Protein 8U0R (pdb70)

InterPro domains:
  IPR007987 Poxvirus A21 [PF05323] (1-115)

B-factor: mean 51.0, std 11.08, range [24.74, 87.25]

Organism: Vaccinia virus (strain Ankara) (NCBI:txid126794)

Secondary structure (DSSP, 8-state):
--EEETTEEEEEE-SSS-BEEEEEE-TTSPBPPGGGHHHHHHS---EEEE--TT--SSTTHHHHHHHHHHTTT--/---EEETTEEEEEEEETTEEEEEEEE-TTSPBPPGGGHHHHHTS---EEEE--TT--SSTTHHHHHHHHHHHHTT-/--EEETTEEEEEEE-SS-EEEEEEE-TTSPBPBGGGHHHHHHS---EEEE--TT--SSTTHHHHHHHHHHHH--/---EEETTEEEEEE-SSSSBEEEEEE-TTSPBPBGGGHHHHHHS---EEEE--TT--SSTTHHHHHHHHHHTT-/--EEETTEEEEEEEETTEEEEEEEE-TTSPBPBGGGHHHHHTT---EEEE--TT--SSTTHHHHHHHHHHHH--/---EEETTEEEEEEE-SS-EEEEEEE-TTS-B-BGGGHHHHHHS---EEEE--TT--SSTTHHHHHHHHHHTT--

Sequence (448 aa):
NFICVDDRLFSYNFTTSGIKAKVAVDNKNVPIPCSKINEVNNNKDVDTLYCDKDRDDIPGFARSCYRAYSDLFFTKNFICVDDRLFSYNFTTSGIKAKVAVDNKNVPIPCSKINEVNNNKDVDTLYCDKDRDDIPGFARSCYRAYSDLFFTNFICVDDRLFSYNFTTSGIKAKVAVDNKNVPIPCSKINEVNNNKDVDTLYCDKDRDDIPGFARSCYRAYSDLFFKNFICVDDRLFSYNFTTSGIKAKVAVDNKNVPIPCSKINEVNNNKDVDTLYCDKDRDDIPGFARSCYRAYSDLFNFICVDDRLFSYNFTTSGIKAKVAVDNKNVPIPCSKINEVNNNKDVDTLYCDKDRDDIPGFARSCYRAYSDLFFKNFICVDDRLFSYNFTTSGIKAKVAVDNKNVPIPCSKINEVNNNKDVDTLYCDKDRDDIPGFARSCYRAYSDLFF

Radius of gyration: 30.39 Å; Cα contacts (8 Å, |Δi|>4): 835; chains: 6; bounding box: 78×38×84 Å

Solvent-accessible surface area: 22536 Å² total

Foldseek 3Di:
DWDAFPQWTKDWDDDVPGIWIKTFAAPVRHGDGCVCVVCCVVVVPTDIGIDDPPDDPYPCSVVRRVVVVVVVPVD/DAWDDFPQFTWDWDQDPVGIWIKTFAAPVRHGDGCVCSVVCRVVPPTDIGIQDPPDDPYPCSVVRRVRVVVVVVPD/DWDQFPQFTWDWDADPVGIWIKTFAAPVRAGDGCVCVVVCVVPVPTDIGIQDPPPDPYPCSVVRRVRVCVVVVD/DAWDDFPQWTWDWDADDVGIWIKTFAAPVRETDGVVCRVVCRVPVPTDIGIQDPPDDPYPCSNVRRVRVVVVVD/DWDAQ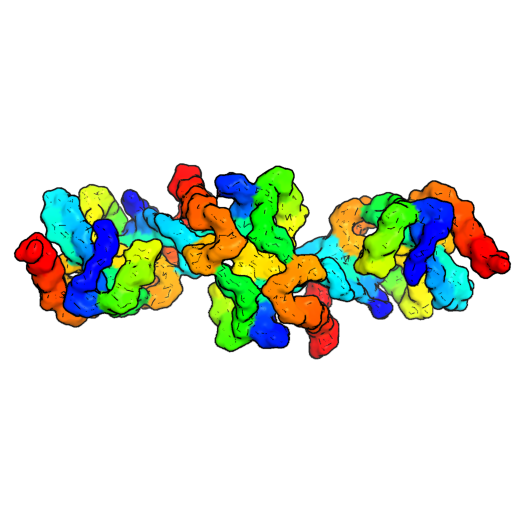PQATWDWDQDPVGIWIKTFAAPVRHGDGCVCVVVCVVVVPTDIGIQDPPDDPYPCSVVSRCSVVVVVVD/DAWDDFPQATKDWDQDPVGIWIKTFAAPVRAGDGRVCSVVCRVPVPTDIDIQDPPDDPYPCSVVRRVRVVVVVVD

Nearest PDB structures (foldseek):
  8u0r-assembly2_B  TM=9.907E-01  e=5.232E-14  Vaccinia virus Western Reserve
  9cx8-assembly1_B  TM=5.620E-01  e=6.552E+00  Homo sapiens
  8u0r-assembly2_B  TM=1.013E+00  e=9.205E-15  Vaccinia virus Western Reserve
  6hzn-assembly1_A  TM=4.968E-01  e=4.320E+00  Homo sapiens
  1bve-assembly1_A  TM=4.671E-01  e=8.956E+00  Human immunodeficiency virus 1

Structure (mmCIF, N/CA/C/O backbone):
data_8U0R
#
_entry.id   8U0R
#
_cell.length_a   46.860
_cell.length_b   70.060
_cell.length_c   78.950
_cell.angle_alpha   90.000
_cell.angle_beta   95.290
_cell.angle_gamma   90.000
#
_symmetry.space_group_name_H-M   'P 1 21 1'
#
loop_
_entity.id
_entity.type
_entity.pdbx_description
1 polymer 'Virion membrane protein A21'
2 non-polymer ETHANOL
3 non-polymer 1,2-ETHANEDIOL
4 non-polymer METHANOL
5 non-polymer 'IODIDE ION'
6 non-polymer 'CHLORIDE ION'
7 non-polymer 1,3-PROPANDIOL
8 non-polymer R-1,2-PROPANEDIOL
9 non-polymer 'SODIUM ION'
10 non-polymer 2-(2-METHOXYETHOXY)ETHANOL
11 non-polymer 2-AMINO-ETHANETHIOL
12 non-polymer 'TRIETHYLENE GLYCOL'
13 non-polymer DI(HYDROXYETHYL)ETHER
14 non-polymer N-PROPANOL
15 non-polymer GLYCEROL
16 non-polymer 'ISOPROPYL ALCOHOL'
17 water water
#
loop_
_atom_site.group_PDB
_atom_site.id
_atom_site.type_symbol
_atom_site.label_atom_id
_atom_site.label_alt_id
_atom_site.label_comp_id
_atom_site.label_asym_id
_atom_site.label_entity_id
_atom_site.label_seq_id
_atom_site.pdbx_PDB_ins_code
_atom_site.Cartn_x
_atom_site.Cartn_y
_atom_site.Cartn_z
_atom_site.occupancy
_atom_site.B_iso_or_equiv
_atom_site.auth_seq_id
_atom_site.auth_comp_id
_atom_site.auth_asym_id
_atom_site.auth_atom_id
_atom_site.pdbx_PDB_model_num
ATOM 1 N N . ASN A 1 19 ? 13.14700 10.17900 15.94700 1.000 69.78364 42 ASN A N 1
ATOM 2 C CA . ASN A 1 19 ? 13.61600 10.15900 14.57000 1.000 65.84088 42 ASN A CA 1
ATOM 3 C C . ASN A 1 19 ? 13.92900 8.72900 14.12400 1.000 65.72898 42 ASN A C 1
ATOM 4 O O . ASN A 1 19 ? 15.05300 8.40400 13.75500 1.000 67.52085 42 ASN A O 1
ATOM 9 N N . PHE A 1 20 ? 12.89800 7.88700 14.15000 1.000 58.78001 43 PHE A N 1
ATOM 10 C CA . PHE A 1 20 ? 12.97300 6.50600 13.69700 1.000 58.76900 43 PHE A CA 1
ATOM 11 C C . PHE A 1 20 ? 12.09400 6.32500 12.45900 1.000 56.27658 43 PHE A C 1
ATOM 12 O O . PHE A 1 20 ? 10.96900 6.83500 12.41900 1.000 54.86339 43 PHE A O 1
ATOM 20 N N . ILE A 1 21 ? 12.58100 5.55500 11.47400 1.000 54.41571 44 ILE A N 1
ATOM 21 C CA . ILE A 1 21 ? 11.82200 5.19100 10.27400 1.000 52.40122 44 ILE A CA 1
ATOM 22 C C . ILE A 1 21 ? 11.60300 3.68300 10.25000 1.000 55.20986 44 ILE A C 1
ATOM 23 O O . ILE A 1 21 ? 12.21600 2.92100 11.00400 1.000 58.26525 44 ILE A O 1
ATOM 28 N N . CYS A 1 22 ? 10.77500 3.24800 9.30500 1.000 53.89457 45 CYS A N 1
ATOM 29 C CA . CYS A 1 22 ? 10.46400 1.83300 9.15900 1.000 57.92167 45 CYS A CA 1
ATOM 30 C C . CYS A 1 22 ? 11.24400 1.21500 7.99800 1.000 57.02810 45 CYS A C 1
ATOM 31 O O . CYS A 1 22 ? 11.35700 1.81900 6.92300 1.000 59.56687 45 CYS A O 1
ATOM 34 N N . VAL A 1 23 ? 11.77400 0.00800 8.23300 1.000 53.86458 46 VAL A N 1
ATOM 35 C CA . VAL A 1 23 ? 12.58700 -0.77900 7.30700 1.000 52.81950 46 VAL A CA 1
ATOM 36 C C . VAL A 1 23 ? 12.42500 -2.25800 7.62600 1.000 60.06477 46 VAL A C 1
ATOM 37 O O . VAL A 1 23 ? 12.80300 -2.71400 8.71600 1.000 57.96040 46 VAL A O 1
ATOM 41 N N . ASP A 1 24 ? 11.89800 -3.02200 6.66400 1.000 54.22680 47 ASP A N 1
ATOM 42 C CA . ASP A 1 24 ? 11.70200 -4.45600 6.82000 1.000 54.11485 47 ASP A CA 1
ATOM 43 C C . ASP A 1 24 ? 10.86400 -4.76200 8.05400 1.000 57.31324 47 ASP A C 1
ATOM 44 O O . ASP A 1 24 ? 11.04900 -5.78400 8.72400 1.000 59.36190 47 ASP A O 1
ATOM 49 N N . ASP A 1 25 ? 9.92900 -3.86100 8.35600 1.000 55.09720 48 ASP A N 1
ATOM 50 C CA . ASP A 1 25 ? 9.09200 -3.97000 9.54800 1.000 55.53453 48 ASP A CA 1
ATOM 51 C C . ASP A 1 25 ? 9.91300 -3.80300 10.83200 1.000 56.19637 48 ASP A C 1
ATOM 52 O O . ASP A 1 25 ? 9.62100 -4.42900 11.86100 1.000 50.71566 48 ASP A O 1
ATOM 57 N N . ARG A 1 26 ? 10.94100 -2.95100 10.77100 1.000 51.57229 49 ARG A N 1
ATOM 58 C CA . ARG A 1 26 ? 11.79600 -2.65000 11.91200 1.000 51.49770 49 ARG A CA 1
ATOM 59 C C . ARG A 1 26 ? 12.03900 -1.14700 11.97300 1.000 52.73744 49 ARG A C 1
ATOM 60 O O . ARG A 1 26 ? 11.90500 -0.43600 10.97400 1.000 51.56266 49 ARG A O 1
ATOM 68 N N . LEU A 1 27 ? 12.41000 -0.67000 13.16100 1.000 48.04471 50 LEU A N 1
ATOM 69 C CA . LEU A 1 27 ? 12.63800 0.74800 13.40100 1.000 46.61982 50 LEU A CA 1
ATOM 70 C C . LEU A 1 27 ? 14.13300 1.01400 13.47400 1.000 49.38635 50 LEU A C 1
ATOM 71 O O . LEU A 1 27 ? 14.84400 0.36100 14.24800 1.000 44.98186 50 LEU A O 1
ATOM 76 N N . PHE A 1 28 ? 14.59400 1.98600 12.68000 1.000 47.40777 51 PHE A N 1
ATOM 77 C CA . PHE A 1 28 ? 15.99700 2.33100 12.53700 1.000 44.44740 51 PHE A CA 1
ATOM 78 C C . PHE A 1 28 ? 16.19100 3.82300 12.75000 1.000 44.08640 51 PHE A C 1
ATOM 79 O O . PHE A 1 28 ? 15.37500 4.63600 12.32200 1.000 49.43060 51 PHE A O 1
ATOM 87 N N . SER A 1 29 ? 17.30000 4.18100 13.38500 1.000 44.85692 52 SER A N 1
ATOM 88 C CA . SER A 1 29 ? 17.68400 5.56800 13.56600 1.000 47.18520 52 SER A CA 1
ATOM 89 C C . SER A 1 29 ? 19.10100 5.75100 13.04200 1.000 49.78503 52 SER A C 1
ATOM 90 O O . SER A 1 29 ? 19.79500 4.78100 12.71800 1.000 50.91404 52 SER A O 1
ATOM 93 N N . TYR A 1 30 ? 19.54100 7.00800 12.95300 1.000 47.48466 53 TYR A N 1
ATOM 94 C CA . TYR A 1 30 ? 20.85600 7.31000 12.40100 1.000 47.55343 53 TYR A CA 1
ATOM 95 C C . TYR A 1 30 ? 21.59200 8.27100 13.32400 1.000 53.43339 53 TYR A C 1
ATOM 96 O O . TYR A 1 30 ? 21.00800 9.24100 13.81700 1.000 56.36272 53 TYR A O 1
ATOM 105 N N . ASN A 1 31 ? 22.89000 8.03800 13.47000 1.000 53.55034 54 ASN A N 1
ATOM 106 C CA . ASN A 1 31 ? 23.77800 8.89600 14.28300 1.000 53.15689 54 ASN A CA 1
ATOM 107 C C . ASN A 1 31 ? 25.00000 9.22200 13.43200 1.000 52.85556 54 ASN A C 1
ATOM 108 O O . ASN A 1 31 ? 25.33900 8.41700 12.58900 1.000 50.14603 54 ASN A O 1
ATOM 113 N N . PHE A 1 32 ? 25.61700 10.37800 13.63700 1.000 56.98726 55 PHE A N 1
ATOM 114 C CA . PHE A 1 32 ? 26.82600 10.67600 12.83800 1.000 63.87253 55 PHE A CA 1
ATOM 115 C C . PHE A 1 32 ? 27.78800 11.55600 13.62600 1.000 67.72463 55 PHE A C 1
ATOM 116 O O . PHE A 1 32 ? 27.46800 11.92000 14.75500 1.000 72.06244 55 PHE A O 1
ATOM 124 N N . THR A 1 33 ? 28.94400 11.83700 13.02500 1.000 72.88680 56 THR A N 1
ATOM 125 C CA . THR A 1 33 ? 30.00200 12.70100 13.60900 1.000 71.22238 56 THR A CA 1
ATOM 126 C C . THR A 1 33 ? 30.93800 13.11500 12.47300 1.000 70.42369 56 THR A C 1
ATOM 127 O O . THR A 1 33 ? 30.43500 13.54600 11.45000 1.000 67.05275 56 THR A O 1
ATOM 128 N N . THR A 1 34 ? 32.24900 12.99100 12.67700 1.000 75.22579 57 THR A N 1
ATOM 129 C CA . THR A 1 34 ? 33.25100 13.29900 11.62400 1.000 68.26744 57 THR A CA 1
ATOM 130 C C . THR A 1 34 ? 33.88600 11.98600 11.15400 1.000 66.72952 57 THR A C 1
ATOM 131 O O . THR A 1 34 ? 34.89100 12.04600 10.44100 1.000 63.71197 57 THR A O 1
ATOM 132 N N . SER A 1 35 ? 33.30800 10.85300 11.56700 1.000 65.99958 58 SER A N 1
ATOM 133 C CA . SER A 1 35 ? 33.80400 9.50300 11.20500 1.000 64.88755 58 SER A CA 1
ATOM 134 C C . SER A 1 35 ? 32.86600 8.88600 10.16900 1.000 65.59493 58 SER A C 1
ATOM 135 O O . SER A 1 35 ? 33.34200 8.58400 9.06700 1.000 60.41996 58 SER A O 1
ATOM 137 N N . GLY A 1 36 ? 31.58600 8.72500 10.51300 1.000 61.20921 59 GLY A N 1
ATOM 138 C CA . GLY A 1 36 ? 30.62800 8.16400 9.54600 1.000 56.61762 59 GLY A CA 1
ATOM 139 C C . GLY A 1 36 ? 29.19500 8.16100 10.04400 1.000 57.32552 59 GLY A C 1
ATOM 140 O O . GLY A 1 36 ? 28.95500 8.57100 11.16800 1.000 59.08339 59 GLY A O 1
ATOM 141 N N . ILE A 1 37 ? 28.26900 7.73200 9.19400 1.000 53.39741 60 ILE A N 1
ATOM 142 C CA . ILE A 1 37 ? 26.84700 7.62400 9.60400 1.000 45.36823 60 ILE A CA 1
ATOM 143 C C . ILE A 1 37 ? 26.58700 6.15300 9.89600 1.000 45.00022 60 ILE A C 1
ATOM 144 O O . ILE A 1 37 ? 26.87700 5.32700 9.04800 1.000 45.03490 60 ILE A O 1
ATOM 149 N N . LYS A 1 38 ? 26.10900 5.86900 11.09300 1.000 42.37331 61 LYS A N 1
ATOM 150 C CA . LYS A 1 38 ? 25.77800 4.51900 11.50100 1.000 44.35831 61 LYS A CA 1
ATOM 151 C C . LYS A 1 38 ? 24.28500 4.46300 11.74700 1.000 41.03956 61 LYS A C 1
ATOM 152 O O . LYS A 1 38 ? 23.69000 5.46000 12.15400 1.000 43.89077 61 LYS A O 1
ATOM 155 N N . ALA A 1 39 ? 23.68100 3.31200 11.44600 1.000 41.26917 62 ALA A N 1
ATOM 156 C CA . ALA A 1 39 ? 22.27900 3.05600 11.73200 1.000 40.02007 62 ALA A CA 1
ATOM 157 C C . ALA A 1 39 ? 22.15500 2.15700 12.95100 1.000 37.64212 62 ALA A C 1
ATOM 158 O O . ALA A 1 39 ? 22.96500 1.25000 13.16300 1.000 38.93718 62 ALA A O 1
ATOM 160 N N . LYS A 1 40 ? 21.10600 2.38200 13.72900 1.000 38.69682 63 LYS A N 1
ATOM 161 C CA . LYS A 1 40 ? 20.83100 1.55100 14.88800 1.000 40.31941 63 LYS A CA 1
ATOM 162 C C . LYS A 1 40 ? 19.36000 1.16300 14.92200 1.000 41.37388 63 LYS A C 1
ATOM 163 O O . LYS A 1 40 ? 18.49900 1.94100 14.50900 1.000 39.73606 63 LYS A O 1
ATOM 169 N N . VAL A 1 41 ? 19.07800 -0.05400 15.40800 1.000 39.46041 64 VAL A N 1
ATOM 170 C CA . VAL A 1 41 ? 17.73100 -0.60800 15.38100 1.000 35.44438 64 VAL A CA 1
ATOM 171 C C . VAL A 1 41 ? 17.19500 -0.69100 16.80200 1.000 36.31180 64 VAL A C 1
ATOM 172 O O . VAL A 1 41 ? 17.94100 -0.92900 17.75400 1.000 36.71181 64 VAL A O 1
ATOM 176 N N . ALA A 1 42 ? 15.88500 -0.47900 16.94500 1.000 39.35908 65 ALA A N 1
ATOM 177 C CA . ALA A 1 42 ? 15.23200 -0.49800 18.24800 1.000 40.20276 65 ALA A CA 1
ATOM 178 C C . ALA A 1 42 ? 14.77800 -1.92200 18.55700 1.000 41.15380 65 ALA A C 1
ATOM 179 O O . ALA A 1 42 ? 14.16100 -2.58500 17.72000 1.000 42.47025 65 ALA A O 1
ATOM 181 N N . VAL A 1 43 ? 15.14200 -2.42000 19.73200 1.000 43.69606 66 VAL A N 1
ATOM 182 C CA . VAL A 1 43 ? 14.81200 -3.78900 20.10000 1.000 38.83857 66 VAL A CA 1
ATOM 183 C C . VAL A 1 43 ? 14.10600 -3.76600 21.44500 1.000 39.67926 66 VAL A C 1
ATOM 184 O O . VAL A 1 43 ? 14.22600 -2.81500 22.22200 1.000 37.82585 66 VAL A O 1
ATOM 188 N N . ASP A 1 44 ? 13.36100 -4.83800 21.71500 1.000 41.43815 67 ASP A N 1
ATOM 189 C CA . ASP A 1 44 ? 12.73500 -4.98500 23.01300 1.000 40.47581 67 ASP A CA 1
ATOM 190 C C . ASP A 1 44 ? 13.72900 -5.62200 23.98700 1.000 46.07626 67 ASP A C 1
ATOM 191 O O . ASP A 1 44 ? 14.89100 -5.90000 23.64900 1.000 43.71033 67 ASP A O 1
ATOM 196 N N . ASN A 1 45 ? 13.27100 -5.87700 25.21000 1.000 40.30650 68 ASN A N 1
ATOM 197 C CA . ASN A 1 45 ? 14.24200 -6.31300 26.20000 1.000 46.39084 68 ASN A CA 1
ATOM 198 C C . ASN A 1 45 ? 14.69200 -7.74800 25.98200 1.000 47.77539 68 ASN A C 1
ATOM 199 O O . ASN A 1 45 ? 15.54200 -8.24200 26.73500 1.000 45.35923 68 ASN A O 1
ATOM 204 N N . LYS A 1 46 ? 14.14900 -8.41100 24.95800 1.000 48.04405 69 LYS A N 1
ATOM 205 C CA . LYS A 1 46 ? 14.62200 -9.71600 24.51600 1.000 47.35521 69 LYS A CA 1
ATOM 206 C C . LYS A 1 46 ? 15.42800 -9.61700 23.22900 1.000 47.03160 69 LYS A C 1
ATOM 207 O O . LYS A 1 46 ? 15.71000 -10.64000 22.59600 1.000 47.51368 69 LYS A O 1
ATOM 213 N N . ASN A 1 47 ? 15.80400 -8.40100 22.83400 1.000 44.63262 70 ASN A N 1
ATOM 214 C CA . ASN A 1 47 ? 16.53300 -8.12100 21.60000 1.000 44.84940 70 ASN A CA 1
ATOM 215 C C . ASN A 1 47 ? 15.72100 -8.43900 20.35900 1.000 46.82600 70 ASN A C 1
ATOM 216 O O . ASN A 1 47 ? 16.29100 -8.55900 19.26400 1.000 43.06130 70 ASN A O 1
ATOM 221 N N . VAL A 1 48 ? 14.40800 -8.58800 20.49600 1.000 44.62244 71 VAL A N 1
ATOM 222 C CA . VAL A 1 48 ? 13.56300 -8.73200 19.31900 1.000 42.68154 71 VAL A CA 1
ATOM 223 C C . VAL A 1 48 ? 13.24300 -7.32200 18.84400 1.000 41.77488 71 VAL A C 1
ATOM 224 O O . VAL A 1 48 ? 12.75400 -6.49600 19.62600 1.000 43.65829 71 VAL A O 1
ATOM 228 N N . PRO A 1 49 ? 13.54100 -6.98100 17.59400 1.000 45.55453 72 PRO A N 1
ATOM 229 C CA . PRO A 1 49 ? 13.18500 -5.65100 17.09200 1.000 42.86088 72 PRO A CA 1
ATOM 230 C C . PRO A 1 49 ? 11.68600 -5.36700 17.21900 1.000 45.64675 72 PRO A C 1
ATOM 231 O O . PRO A 1 49 ? 10.83300 -6.27000 17.24400 1.000 48.32146 72 PRO A O 1
ATOM 235 N N . ILE A 1 50 ? 11.39200 -4.09100 17.42400 1.000 46.14858 73 ILE A N 1
ATOM 236 C CA . ILE A 1 50 ? 10.06300 -3.59800 17.73700 1.000 45.80709 73 ILE A CA 1
ATOM 237 C C . ILE A 1 50 ? 9.31400 -3.39900 16.42200 1.000 54.16446 73 ILE A C 1
ATOM 238 O O . ILE A 1 50 ? 9.85100 -2.75800 15.50000 1.000 49.14849 73 ILE A O 1
ATOM 243 N N . PRO A 1 51 ? 8.08000 -3.94600 16.27800 1.000 53.71685 74 PRO A N 1
ATOM 244 C CA . PRO A 1 51 ? 7.31500 -3.76500 15.03100 1.000 50.05648 74 PRO A CA 1
ATOM 245 C C . PRO A 1 51 ? 7.20300 -2.31200 14.62300 1.000 46.96754 74 PRO A C 1
ATOM 246 O O . PRO A 1 51 ? 7.26300 -1.41300 15.46900 1.000 49.07324 74 PRO A O 1
ATOM 250 N N . CYS A 1 52 ? 7.04100 -2.06600 13.32500 1.000 48.95032 75 CYS A N 1
ATOM 251 C CA . CYS A 1 52 ? 6.68500 -0.72300 12.88300 1.000 52.15988 75 CYS A CA 1
ATOM 252 C C . CYS A 1 52 ? 5.28800 -0.32500 13.37300 1.000 49.04916 75 CYS A C 1
ATOM 253 O O . CYS A 1 52 ? 4.98800 0.86900 13.44700 1.000 47.58695 75 CYS A O 1
ATOM 256 N N . SER A 1 53 ? 4.45500 -1.29600 13.75700 1.000 48.29814 76 SER A N 1
ATOM 257 C CA . SER A 1 53 ? 3.14400 -1.03600 14.34900 1.000 52.00002 76 SER A CA 1
ATOM 258 C C . SER A 1 53 ? 3.22900 -0.28300 15.67200 1.000 52.96149 76 SER A C 1
ATOM 259 O O . SER A 1 53 ? 2.19600 0.08900 16.22900 1.000 51.75869 76 SER A O 1
ATOM 262 N N . LYS A 1 54 ? 4.43900 -0.04500 16.19200 1.000 52.90662 77 LYS A N 1
ATOM 263 C CA . LYS A 1 54 ? 4.61300 0.79000 17.37800 1.000 55.88541 77 LYS A CA 1
ATOM 264 C C . LYS A 1 54 ? 5.48500 2.00700 17.10800 1.000 53.31144 77 LYS A C 1
ATOM 265 O O . LYS A 1 54 ? 6.05400 2.57100 18.04300 1.000 56.68793 77 LYS A O 1
ATOM 270 N N . ILE A 1 55 ? 5.58200 2.43300 15.84700 1.000 55.40703 78 ILE A N 1
ATOM 271 C CA . ILE A 1 55 ? 6.49000 3.51800 15.48100 1.000 54.09383 78 ILE A CA 1
ATOM 272 C C . ILE A 1 55 ? 6.13400 4.81500 16.1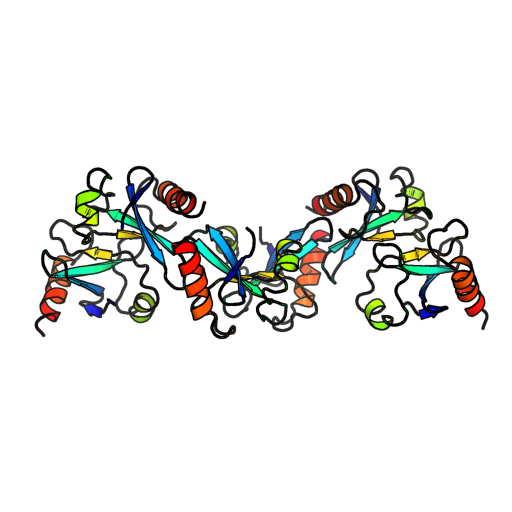9300 1.000 54.77261 78 ILE A C 1
ATOM 273 O O . ILE A 1 55 ? 7.01600 5.63300 16.47900 1.000 56.66157 78 ILE A O 1
ATOM 278 N N . ASN A 1 56 ? 4.85600 5.02000 16.51500 1.000 61.43515 79 ASN A N 1
ATOM 279 C CA . ASN A 1 56 ? 4.43600 6.28800 17.10900 1.000 61.09383 79 ASN A CA 1
ATOM 280 C C . ASN A 1 56 ? 4.96400 6.44800 18.53100 1.000 59.30251 79 ASN A C 1
ATOM 281 O O . ASN A 1 56 ? 5.52100 7.49300 18.87800 1.000 56.99285 79 ASN A O 1
ATOM 286 N N . GLU A 1 57 ? 4.78700 5.40600 19.35000 1.000 61.08509 80 GLU A N 1
ATOM 287 C CA . GLU A 1 57 ? 5.24500 5.41800 20.76700 1.000 62.31431 80 GLU A CA 1
ATOM 288 C C . GLU A 1 57 ? 6.76600 5.54000 20.82100 1.000 64.15220 80 GLU A C 1
ATOM 289 O O . GLU A 1 57 ? 7.27000 6.32600 21.63500 1.000 64.87034 80 GLU A O 1
ATOM 295 N N . VAL A 1 58 ? 7.45900 4.74900 20.00800 1.000 59.50405 81 VAL A N 1
ATOM 296 C CA . VAL A 1 58 ? 8.92200 4.80700 19.97500 1.000 58.57110 81 VAL A CA 1
ATOM 297 C C . VAL A 1 58 ? 9.41000 6.22600 19.72400 1.000 59.60833 81 VAL A C 1
ATOM 298 O O . VAL A 1 58 ? 10.35000 6.69700 20.37400 1.000 66.03997 81 VAL A O 1
ATOM 302 N N . ASN A 1 59 ? 8.73900 6.93100 18.82300 1.000 58.52850 82 ASN A N 1
ATOM 303 C CA . ASN A 1 59 ? 9.14600 8.31900 18.48700 1.000 61.05686 82 ASN A CA 1
ATOM 304 C C . ASN A 1 59 ? 8.78500 9.27800 19.62300 1.000 64.10473 82 ASN A C 1
ATOM 305 O O . ASN A 1 59 ? 9.51800 10.24100 19.80100 1.000 65.53757 82 ASN A O 1
ATOM 310 N N . ASN A 1 60 ? 7.68700 9.03300 20.34300 1.000 65.44178 83 ASN A N 1
ATOM 311 C CA . ASN A 1 60 ? 7.29500 9.91800 21.47600 1.000 70.47660 83 ASN A CA 1
ATOM 312 C C . ASN A 1 60 ? 8.13500 9.55300 22.70600 1.000 72.89173 83 ASN A C 1
ATOM 313 O O . ASN A 1 60 ? 8.78400 10.45200 23.27600 1.000 76.08970 83 ASN A O 1
ATOM 318 N N . ASN A 1 61 ? 8.11100 8.27600 23.08900 1.000 70.01795 84 ASN A N 1
ATOM 319 C CA . ASN A 1 61 ? 8.88200 7.77400 24.25700 1.000 74.28060 84 ASN A CA 1
ATOM 320 C C . ASN A 1 61 ? 10.10700 7.03800 23.71900 1.000 69.48845 84 ASN A C 1
ATOM 321 O O . ASN A 1 61 ? 10.04300 5.81800 23.61400 1.000 64.97632 84 ASN A O 1
ATOM 323 N N . LYS A 1 62 ? 11.19000 7.77300 23.45900 1.000 67.53187 85 LYS A N 1
ATOM 324 C CA . LYS A 1 62 ? 12.41600 7.23600 22.81100 1.000 68.91592 85 LYS A CA 1
ATOM 325 C C . LYS A 1 62 ? 13.39400 6.55100 23.77500 1.000 69.63307 85 LYS A C 1
ATOM 326 O O . LYS A 1 62 ? 14.57900 6.47900 23.42100 1.000 73.23254 85 LYS A O 1
ATOM 332 N N . ASP A 1 63 ? 12.94700 6.04500 24.92300 1.000 63.38393 86 ASP A N 1
ATOM 333 C CA . ASP A 1 63 ? 13.88000 5.33600 25.83600 1.000 59.25857 86 ASP A CA 1
ATOM 334 C C . ASP A 1 63 ? 13.91900 3.84900 25.46200 1.000 55.04863 86 ASP A C 1
ATOM 335 O O . ASP A 1 63 ? 13.48600 3.03300 26.26200 1.000 51.83177 86 ASP A O 1
ATOM 340 N N . VAL A 1 64 ? 14.40700 3.50700 24.27300 1.000 53.77683 87 VAL A N 1
ATOM 341 C CA . VAL A 1 64 ? 14.36900 2.07900 23.85100 1.000 46.29954 87 VAL A CA 1
ATOM 342 C C . VAL A 1 64 ? 15.78900 1.56600 23.63000 1.000 39.37508 87 VAL A C 1
ATOM 343 O O . VAL A 1 64 ? 16.67400 2.35700 23.35800 1.000 39.13772 87 VAL A O 1
ATOM 347 N N . ASP A 1 65 ? 15.95200 0.25400 23.73500 1.000 44.45048 88 ASP A N 1
ATOM 348 C CA . ASP A 1 65 ? 17.25200 -0.40900 23.49800 1.000 36.94445 88 ASP A CA 1
ATOM 349 C C . ASP A 1 65 ? 17.59700 -0.22100 22.02600 1.000 41.67192 88 ASP A C 1
ATOM 350 O O . ASP A 1 65 ? 16.72300 -0.41300 21.19000 1.000 39.46928 88 ASP A O 1
ATOM 355 N N . THR A 1 66 ? 18.83000 0.17800 21.74800 1.000 39.33198 89 THR A N 1
ATOM 356 C CA . THR A 1 66 ? 19.27400 0.38900 20.38000 1.000 35.81418 89 THR A CA 1
ATOM 357 C C . THR A 1 66 ? 20.57500 -0.35800 20.16200 1.000 38.89594 89 THR A C 1
ATOM 358 O O . THR A 1 66 ? 21.46200 -0.34900 21.03100 1.000 36.58052 89 THR A O 1
ATOM 362 N N . LEU A 1 67 ? 20.66800 -1.00700 19.00100 1.000 33.89018 90 LEU A N 1
ATOM 363 C CA . LEU A 1 67 ? 21.79800 -1.83800 18.59900 1.000 33.13807 90 LEU A CA 1
ATOM 364 C C . LEU A 1 67 ? 22.28900 -1.35300 17.23900 1.000 35.89596 90 LEU A C 1
ATOM 365 O O . LEU A 1 67 ? 21.53600 -1.36600 16.25200 1.000 34.94226 90 LEU A O 1
ATOM 370 N N . TYR A 1 68 ? 23.54200 -0.92500 17.19500 1.000 31.76472 91 TYR A N 1
ATOM 371 C CA . TYR A 1 68 ? 24.12300 -0.42900 15.96200 1.000 34.68348 91 TYR A CA 1
ATOM 372 C C . TYR A 1 68 ? 24.30700 -1.55100 14.96200 1.000 32.73060 91 TYR A C 1
ATOM 373 O O . TYR A 1 68 ? 24.62300 -2.68300 15.31600 1.000 34.24089 91 TYR A O 1
ATOM 382 N N . CYS A 1 69 ? 24.06300 -1.22700 13.70300 1.000 37.03101 92 CYS A N 1
ATOM 383 C CA . CYS A 1 69 ? 24.45800 -2.10700 12.61300 1.000 42.32930 92 CYS A CA 1
ATOM 384 C C . CYS A 1 69 ? 25.91900 -2.52000 12.75200 1.000 45.54261 92 CYS A C 1
ATOM 385 O O . CYS A 1 69 ? 26.79500 -1.68600 12.99900 1.000 43.82892 92 CYS A O 1
ATOM 388 N N . ASP A 1 70 ? 26.16300 -3.82600 12.63300 1.000 42.20862 93 ASP A N 1
ATOM 389 C CA . ASP A 1 70 ? 27.50000 -4.40800 12.71100 1.000 44.10988 93 ASP A CA 1
ATOM 390 C C . ASP A 1 70 ? 27.51500 -5.82000 12.12700 1.000 44.30529 93 ASP A C 1
ATOM 391 O O . ASP A 1 70 ? 26.66700 -6.65200 12.47700 1.000 42.87726 93 ASP A O 1
ATOM 396 N N . LYS A 1 71 ? 28.48500 -6.09900 11.24900 1.000 48.66329 94 LYS A N 1
ATOM 397 C CA . LYS A 1 71 ? 28.61700 -7.44100 10.68100 1.000 53.96129 94 LYS A CA 1
ATOM 398 C C . LYS A 1 71 ? 28.74200 -8.49200 11.77600 1.000 51.27456 94 LYS A C 1
ATOM 399 O O . LYS A 1 71 ? 28.21200 -9.59800 11.64300 1.000 51.66716 94 LYS A O 1
ATOM 401 N N . ASP A 1 72 ? 29.39700 -8.13600 12.88700 1.000 51.44120 95 ASP A N 1
ATOM 402 C CA . ASP A 1 72 ? 29.66500 -9.04600 13.99400 1.000 51.88438 95 ASP A CA 1
ATOM 403 C C . ASP A 1 72 ? 28.46400 -9.30900 14.89600 1.000 53.07382 95 ASP A C 1
ATOM 404 O O . ASP A 1 72 ? 28.52000 -10.24800 15.69900 1.000 53.92856 95 ASP A O 1
ATOM 409 N N . ARG A 1 73 ? 27.40900 -8.49600 14.83500 1.000 47.06883 96 ARG A N 1
ATOM 410 C CA . ARG A 1 73 ? 26.20900 -8.79600 15.61100 1.000 45.81935 96 ARG A CA 1
ATOM 411 C C . ARG A 1 73 ? 25.44000 -9.90700 14.90500 1.000 47.43050 96 ARG A C 1
ATOM 412 O O . ARG A 1 73 ? 25.09800 -9.78700 13.72400 1.000 48.16591 96 ARG A O 1
ATOM 420 N N . ASP A 1 74 ? 25.16100 -10.98800 15.62100 1.000 46.59572 97 ASP A N 1
ATOM 421 C CA . ASP A 1 74 ? 24.60200 -12.15700 14.97500 1.000 52.02407 97 ASP A CA 1
ATOM 422 C C . ASP A 1 74 ? 23.23200 -12.55500 15.50300 1.000 53.64487 97 ASP A C 1
ATOM 423 O O . ASP A 1 74 ? 22.63200 -13.49300 14.96100 1.000 50.68311 97 ASP A O 1
ATOM 428 N N . ASP A 1 75 ? 22.71300 -11.88400 16.53300 1.000 49.66547 98 ASP A N 1
ATOM 429 C CA . ASP A 1 75 ? 21.51000 -12.36300 17.20100 1.000 48.25423 98 ASP A CA 1
ATOM 430 C C . ASP A 1 75 ? 20.22300 -11.77000 16.62600 1.000 46.83889 98 ASP A C 1
ATOM 431 O O . ASP A 1 75 ? 19.15400 -11.93600 17.22100 1.000 51.89933 98 ASP A O 1
ATOM 436 N N . ILE A 1 76 ? 20.30200 -11.07400 15.49100 1.000 47.05260 99 ILE A N 1
ATOM 437 C CA . ILE A 1 76 ? 19.13600 -10.52900 14.81400 1.000 42.70714 99 ILE A CA 1
ATOM 438 C C . ILE A 1 76 ? 19.18500 -11.02400 13.37500 1.000 49.37947 99 ILE A C 1
ATOM 439 O O . ILE A 1 76 ? 20.11700 -10.68200 12.63700 1.000 49.70302 99 ILE A O 1
ATOM 444 N N . PRO A 1 77 ? 18.21700 -11.82100 12.92100 1.000 53.72664 100 PRO A N 1
ATOM 445 C CA . PRO A 1 77 ? 18.31200 -12.42100 11.58100 1.000 54.68870 100 PRO A CA 1
ATOM 446 C C . PRO A 1 77 ? 17.98800 -11.43100 10.47400 1.000 49.18464 100 PRO A C 1
ATOM 447 O O . PRO A 1 77 ? 17.04700 -10.64200 10.56900 1.000 48.72109 100 PRO A O 1
ATOM 451 N N . GLY A 1 78 ? 18.76900 -11.50200 9.39800 1.000 52.86044 101 GLY A N 1
ATOM 452 C CA . GLY A 1 78 ? 18.67000 -10.53000 8.32800 1.000 48.58774 101 GLY A CA 1
ATOM 453 C C . GLY A 1 78 ? 19.12000 -9.13300 8.69800 1.000 48.59402 101 GLY A C 1
ATOM 454 O O . GLY A 1 78 ? 18.79900 -8.18600 7.97400 1.000 50.05904 101 GLY A O 1
ATOM 455 N N . PHE A 1 79 ? 19.84900 -8.98000 9.80800 1.000 47.18972 102 PHE A N 1
ATOM 456 C CA . PHE A 1 79 ? 20.24100 -7.65600 10.28900 1.000 44.40501 102 PHE A CA 1
ATOM 457 C C . PHE A 1 79 ? 21.09300 -6.92800 9.26000 1.000 46.69706 102 PHE A C 1
ATOM 458 O O . PHE A 1 79 ? 20.91200 -5.72300 9.03400 1.000 46.67834 102 PHE A O 1
ATOM 466 N N . ALA A 1 80 ? 22.01100 -7.64800 8.60400 1.000 45.78322 103 ALA A N 1
ATOM 467 C CA . ALA A 1 80 ? 22.88300 -7.01900 7.61400 1.000 48.46835 103 ALA A CA 1
ATOM 468 C C . ALA A 1 80 ? 22.09200 -6.51700 6.41500 1.000 47.62076 103 ALA A C 1
ATOM 469 O O . ALA A 1 80 ? 22.39700 -5.44600 5.86900 1.000 46.29112 103 ALA A O 1
ATOM 471 N N . ARG A 1 81 ? 21.07000 -7.27400 6.00200 1.000 44.77683 104 ARG A N 1
ATOM 472 C CA . ARG A 1 81 ? 20.22900 -6.86600 4.88200 1.000 47.39316 104 ARG A CA 1
ATOM 473 C C . ARG A 1 81 ? 19.36400 -5.66200 5.24300 1.000 45.49491 104 ARG A C 1
ATOM 474 O O . ARG A 1 81 ? 19.19200 -4.74800 4.42500 1.000 43.58185 104 ARG A O 1
ATOM 476 N N . SER A 1 82 ? 18.80400 -5.64400 6.45900 1.000 45.96752 105 SER A N 1
ATOM 477 C CA . SER A 1 82 ? 17.98100 -4.50300 6.87100 1.000 49.14348 105 SER A CA 1
ATOM 478 C C . SER A 1 82 ? 18.82500 -3.23700 7.00700 1.000 46.66862 105 SER A C 1
ATOM 479 O O . SER A 1 82 ? 18.36900 -2.13800 6.66800 1.000 45.42379 105 SER A O 1
ATOM 482 N N . CYS A 1 83 ? 20.06800 -3.38000 7.48200 1.000 42.55753 106 CYS A N 1
ATOM 483 C CA . CYS A 1 83 ? 20.96200 -2.23200 7.62900 1.000 45.30489 106 CYS A CA 1
ATOM 484 C C . CYS A 1 83 ? 21.38500 -1.68800 6.27200 1.000 45.51074 106 CYS A C 1
ATOM 485 O O . CYS A 1 83 ? 21.42200 -0.46900 6.05800 1.000 43.30769 106 CYS A O 1
ATOM 488 N N . TYR A 1 84 ? 21.75200 -2.58100 5.35300 1.000 45.54701 107 TYR A N 1
ATOM 489 C CA . TYR A 1 84 ? 22.07800 -2.13300 4.00400 1.000 51.29987 107 TYR A CA 1
ATOM 490 C C . TYR A 1 84 ? 20.91000 -1.35700 3.40200 1.000 47.09337 107 TYR A C 1
ATOM 491 O O . TYR A 1 84 ? 21.09300 -0.28400 2.80600 1.000 41.93889 107 TYR A O 1
ATOM 500 N N . ARG A 1 85 ? 19.70500 -1.87400 3.60900 1.000 42.09995 108 ARG A N 1
ATOM 501 C CA . ARG A 1 85 ? 18.48200 -1.20200 3.11200 1.000 49.94528 108 ARG A CA 1
ATOM 502 C C . ARG A 1 85 ? 18.39500 0.19100 3.73900 1.000 45.98348 108 ARG A C 1
ATOM 503 O O . ARG A 1 85 ? 18.16100 1.15200 3.01300 1.000 47.45095 108 ARG A O 1
ATOM 511 N N . ALA A 1 86 ? 18.59500 0.27900 5.05000 1.000 44.66355 109 ALA A N 1
ATOM 512 C CA . ALA A 1 86 ? 18.52300 1.56300 5.74000 1.000 40.73656 109 ALA A CA 1
ATOM 513 C C . ALA A 1 86 ? 19.53300 2.55900 5.18500 1.000 47.05030 109 ALA A C 1
ATOM 514 O O . ALA A 1 86 ? 19.21600 3.74300 5.01900 1.000 43.52299 109 ALA A O 1
ATOM 516 N N . TYR A 1 87 ? 20.76100 2.10500 4.90600 1.000 46.17957 110 TYR A N 1
ATOM 517 C CA . TYR A 1 87 ? 21.75500 3.00800 4.33000 1.000 47.01490 110 TYR A CA 1
ATOM 518 C C . TYR A 1 87 ? 21.38300 3.38200 2.89600 1.000 49.02334 110 TYR A C 1
ATOM 519 O O . TYR A 1 87 ? 21.52600 4.54600 2.49400 1.000 51.70547 110 TYR A O 1
ATOM 528 N N . SER A 1 88 ? 20.89100 2.40700 2.11900 1.000 49.53719 111 SER A N 1
ATOM 529 C CA . SER A 1 88 ? 20.39500 2.67700 0.76700 1.000 53.32198 111 SER A CA 1
ATOM 530 C C . SER A 1 88 ? 19.34500 3.77200 0.77900 1.000 55.70858 111 SER A C 1
ATOM 531 O O . SER A 1 88 ? 19.41500 4.72200 -0.00100 1.000 59.63438 111 SER A O 1
ATOM 534 N N . ASP A 1 89 ? 18.35600 3.65000 1.66500 1.000 52.09012 112 ASP A N 1
ATOM 535 C CA . ASP A 1 89 ? 17.22800 4.56500 1.65500 1.000 54.97177 112 ASP A CA 1
ATOM 536 C C . ASP A 1 89 ? 17.64700 5.98600 1.95500 1.000 58.57900 112 ASP A C 1
ATOM 537 O O . ASP A 1 89 ? 16.84300 6.91400 1.79900 1.000 63.14583 112 ASP A O 1
ATOM 542 N N . LEU A 1 90 ? 18.93100 6.15500 2.24800 1.000 57.61272 113 LEU A N 1
ATOM 543 C CA . LEU A 1 90 ? 19.46400 7.51700 2.47300 1.000 59.06893 113 LEU A CA 1
ATOM 544 C C . LEU A 1 90 ? 19.94900 8.08500 1.13800 1.000 61.61538 113 LEU A C 1
ATOM 545 O O . LEU A 1 90 ? 20.39700 9.22500 1.12100 1.000 62.41355 113 LEU A O 1
ATOM 550 N N . PHE A 1 91 ? 19.83300 7.30500 0.06200 1.000 64.69659 114 PHE A N 1
ATOM 551 C CA . PHE A 1 91 ? 20.26100 7.74100 -1.29100 1.000 64.25610 114 PHE A CA 1
ATOM 552 C C . PHE A 1 91 ? 19.13000 7.55400 -2.31600 1.000 65.68109 114 PHE A C 1
ATOM 553 O O . PHE A 1 91 ? 18.76300 8.52200 -2.96700 1.000 70.61380 114 PHE A O 1
ATOM 561 N N . PHE A 1 92 ? 18.59200 6.33700 -2.42600 1.000 65.53072 115 PHE A N 1
ATOM 562 C CA . PHE A 1 92 ? 17.55100 5.96400 -3.42400 1.000 69.84775 115 PHE A CA 1
ATOM 563 C C . PHE A 1 92 ? 16.11700 6.17200 -2.90900 1.000 66.92316 115 PHE A C 1
ATOM 564 O O . PHE A 1 92 ? 15.27000 5.30500 -3.16800 1.000 53.60986 115 PHE A O 1
ATOM 572 N N . THR A 1 93 ? 15.83700 7.30300 -2.25600 1.000 66.92353 116 THR A N 1
ATOM 573 C CA . THR A 1 93 ? 14.48300 7.55300 -1.69100 1.000 63.29666 116 THR A CA 1
ATOM 574 C C . THR A 1 93 ? 13.46400 7.79400 -2.81400 1.000 60.26577 116 THR A C 1
ATOM 575 O O . THR A 1 93 ? 13.04600 8.94300 -2.97200 1.000 59.60413 116 THR A O 1
ATOM 577 N N . LYS B 1 18 ? 24.96800 12.11900 30.34800 1.000 65.00890 41 LYS B N 1
ATOM 578 C CA . LYS B 1 18 ? 25.46700 12.06200 28.97900 1.000 70.64855 41 LYS B CA 1
ATOM 579 C C . LYS B 1 18 ? 26.69100 11.15100 28.89500 1.000 74.31610 41 LYS B C 1
ATOM 580 O O . LYS B 1 18 ? 26.80100 10.30000 27.99900 1.000 71.16005 41 LYS B O 1
ATOM 582 N N . ASN B 1 19 ? 27.61300 11.34800 29.83500 1.000 68.05735 42 ASN B N 1
ATOM 583 C CA . ASN B 1 19 ? 28.81100 10.53100 29.92300 1.000 58.48441 42 ASN B CA 1
ATOM 584 C C . ASN B 1 19 ? 28.51900 9.20100 30.60100 1.000 55.20401 42 ASN B C 1
ATOM 585 O O . ASN B 1 19 ? 27.63800 9.09300 31.45800 1.000 55.43225 42 ASN B O 1
ATOM 590 N N . PHE B 1 20 ? 29.28100 8.18500 30.22500 1.000 51.41156 43 PHE B N 1
ATOM 591 C CA . PHE B 1 20 ? 29.19500 6.92800 30.94900 1.000 49.21854 43 PHE B CA 1
ATOM 592 C C . PHE B 1 20 ? 30.09200 6.98000 32.17300 1.000 47.33307 43 PHE B C 1
ATOM 593 O O . PHE B 1 20 ? 31.14800 7.61700 32.16700 1.000 51.93620 43 PHE B O 1
ATOM 601 N N . ILE B 1 21 ? 29.66000 6.30400 33.22900 1.000 40.64090 44 ILE B N 1
ATOM 602 C CA . ILE B 1 21 ? 30.44600 6.15200 34.44500 1.000 46.94730 44 ILE B CA 1
ATOM 603 C C . ILE B 1 21 ? 30.44300 4.68500 34.85500 1.000 44.70142 44 ILE B C 1
ATOM 604 O O . ILE B 1 21 ? 29.55200 3.91900 34.47400 1.000 43.56130 44 ILE B O 1
ATOM 609 N N . CYS B 1 22 ? 31.46500 4.29300 35.62000 1.000 42.17713 45 CYS B N 1
ATOM 610 C CA . CYS B 1 22 ? 31.59200 2.91600 36.06800 1.000 43.58360 45 CYS B CA 1
ATOM 611 C C . CYS B 1 22 ? 30.80100 2.69000 37.34700 1.000 47.96363 45 CYS B C 1
ATOM 612 O O . CYS B 1 22 ? 30.91200 3.45400 38.31200 1.000 50.20306 45 CYS B O 1
ATOM 615 N N . VAL B 1 23 ? 29.99700 1.63700 37.34300 1.000 43.97296 46 VAL B N 1
ATOM 616 C CA . VAL B 1 23 ? 29.22200 1.20800 38.49900 1.000 44.56334 46 VAL B CA 1
ATOM 617 C C . VAL B 1 23 ? 29.14600 -0.30000 38.43600 1.000 42.10065 46 VAL B C 1
ATOM 618 O O . VAL B 1 23 ? 28.69300 -0.85800 37.43100 1.000 42.75894 46 VAL B O 1
ATOM 622 N N . ASP B 1 24 ? 29.59600 -0.95800 39.49900 1.000 41.17027 47 ASP B N 1
ATOM 623 C CA . ASP B 1 24 ? 29.51500 -2.40600 39.59900 1.000 40.50412 47 ASP B CA 1
ATOM 624 C C . ASP B 1 24 ? 30.20600 -3.09700 38.43200 1.000 43.09077 47 ASP B C 1
ATOM 625 O O . ASP B 1 24 ? 29.72900 -4.11100 37.91900 1.000 42.10842 47 ASP B O 1
ATOM 630 N N . ASP B 1 25 ? 31.35800 -2.55300 38.02400 1.000 43.78421 48 ASP B N 1
ATOM 631 C CA . ASP B 1 25 ? 32.20200 -3.13600 36.98400 1.000 44.60045 48 ASP B CA 1
ATOM 632 C C . ASP B 1 25 ? 31.61300 -2.96100 35.59100 1.000 43.94250 48 ASP B C 1
ATOM 633 O O . ASP B 1 25 ? 32.02100 -3.65900 34.65200 1.000 48.44196 48 ASP B O 1
ATOM 638 N N . ARG B 1 26 ? 30.64800 -2.05800 35.42700 1.000 42.71327 49 ARG B N 1
ATOM 639 C CA . ARG B 1 26 ? 30.00000 -1.88000 34.13900 1.000 37.37677 49 ARG B CA 1
ATOM 640 C C . ARG B 1 26 ? 29.88800 -0.39500 33.87100 1.000 37.89691 49 ARG B C 1
ATOM 641 O O . ARG B 1 26 ? 30.03600 0.41400 34.78600 1.000 36.69265 49 ARG B O 1
ATOM 649 N N . LEU B 1 27 ? 29.64300 -0.04900 32.60000 1.000 36.64059 50 LEU B N 1
ATOM 650 C CA . LEU B 1 27 ? 29.52000 1.33900 32.15800 1.000 36.85422 50 LEU B CA 1
ATOM 651 C C . LEU B 1 27 ? 28.05200 1.71300 31.98600 1.000 39.21915 50 LEU B C 1
ATOM 652 O O . LEU B 1 27 ? 27.33800 1.08500 31.19200 1.000 38.84561 50 LEU B O 1
ATOM 657 N N . PHE B 1 28 ? 27.62800 2.77000 32.68700 1.000 39.47287 51 PHE B N 1
ATOM 658 C CA . PHE B 1 28 ? 26.24100 3.19400 32.78600 1.000 37.40992 51 PHE B CA 1
ATOM 659 C C . PHE B 1 28 ? 26.10200 4.65400 32.38500 1.000 39.88639 51 PHE B C 1
ATOM 660 O O . PHE B 1 28 ? 26.91600 5.49100 32.78500 1.000 43.70477 51 PHE B O 1
ATOM 668 N N . SER B 1 29 ? 25.08800 4.95300 31.57000 1.000 36.23129 52 SER B N 1
ATOM 669 C CA . SER B 1 29 ? 24.66000 6.32200 31.32900 1.000 44.10365 52 SER B CA 1
ATOM 670 C C . SER B 1 29 ? 23.22400 6.50700 31.81800 1.000 46.67865 52 SER B C 1
ATOM 671 O O . SER B 1 29 ? 22.43100 5.55900 31.82900 1.000 45.16276 52 SER B O 1
ATOM 674 N N . TYR B 1 30 ? 22.90500 7.72400 32.24300 1.000 47.76245 53 TYR B N 1
ATOM 675 C CA . TYR B 1 30 ? 21.55300 8.01600 32.77100 1.000 43.58803 53 TYR B CA 1
ATOM 676 C C . TYR B 1 30 ? 20.84600 8.97700 31.82400 1.000 44.51395 53 TYR B C 1
ATOM 677 O O . TYR B 1 30 ? 21.51600 9.77800 31.21200 1.000 45.23132 53 TYR B O 1
ATOM 686 N N . ASN B 1 31 ? 19.52600 8.85800 31.72100 1.000 47.97778 54 ASN B N 1
ATOM 687 C CA . ASN B 1 31 ? 18.70400 9.74200 30.86100 1.000 50.48777 54 ASN B CA 1
ATOM 688 C C . ASN B 1 31 ? 17.42200 10.10400 31.60500 1.000 50.81978 54 ASN B C 1
ATOM 689 O O . ASN B 1 31 ? 16.98100 9.30500 32.41700 1.000 52.97635 54 ASN B O 1
ATOM 694 N N . PHE B 1 32 ? 16.87100 11.28200 31.32300 1.000 53.25638 55 PHE B N 1
ATOM 695 C CA . PHE B 1 32 ? 15.54300 11.68000 31.84300 1.000 57.98268 55 PHE B CA 1
ATOM 696 C C . PHE B 1 32 ? 14.56400 11.23200 30.77100 1.000 56.79512 55 PHE B C 1
ATOM 697 O O . PHE B 1 32 ? 14.77500 11.61700 29.63300 1.000 63.91349 55 PHE B O 1
ATOM 705 N N . THR B 1 33 ? 13.54000 10.46800 31.12000 1.000 60.17798 56 THR B N 1
ATOM 706 C CA . THR B 1 33 ? 12.57700 9.98700 30.09700 1.000 62.17759 56 THR B CA 1
ATOM 707 C C . THR B 1 33 ? 11.16500 10.31900 30.56900 1.000 66.25566 56 THR B C 1
ATOM 708 O O . THR B 1 33 ? 11.02400 11.21100 31.41300 1.000 67.56498 56 THR B O 1
ATOM 712 N N . THR B 1 34 ? 10.17100 9.61500 30.03700 1.000 62.97462 57 THR B N 1
ATOM 713 C CA . THR B 1 34 ? 8.77100 9.84000 30.47300 1.000 67.85880 57 THR B CA 1
ATOM 714 C C . THR B 1 34 ? 8.59900 9.15900 31.82900 1.000 64.73186 57 THR B C 1
ATOM 715 O O . THR B 1 34 ? 8.03900 9.78800 32.73700 1.000 66.31130 57 THR B O 1
ATOM 716 N N . SER B 1 35 ? 9.15900 7.95500 31.96800 1.000 67.07682 58 SER B N 1
ATOM 717 C CA . SER B 1 35 ? 9.05600 7.14800 33.21300 1.000 60.23178 58 SER B CA 1
ATOM 718 C C . SER B 1 35 ? 10.15900 7.46800 34.23300 1.000 55.43226 58 SER B C 1
ATOM 719 O O . SER B 1 35 ? 10.52400 6.55500 34.96200 1.000 56.06545 58 SER B O 1
ATOM 720 N N . GLY B 1 36 ? 10.66400 8.70300 34.27600 1.000 50.41774 59 GLY B N 1
ATOM 721 C CA . GLY B 1 36 ? 11.66900 9.11600 35.27300 1.000 46.63658 59 GLY B CA 1
ATOM 722 C C . GLY B 1 36 ? 13.10700 8.92300 34.83000 1.000 50.60581 59 GLY B C 1
ATOM 723 O O . GLY B 1 36 ? 13.36500 8.93900 33.63700 1.000 53.65410 59 GLY B O 1
ATOM 724 N N . ILE B 1 37 ? 14.01000 8.74300 35.78900 1.000 45.12000 60 ILE B N 1
ATOM 725 C CA . ILE B 1 37 ? 15.45800 8.57000 35.49500 1.000 42.37936 60 ILE B CA 1
ATOM 726 C C . ILE B 1 37 ? 15.75100 7.09500 35.22900 1.000 40.15124 60 ILE B C 1
ATOM 727 O O . ILE B 1 37 ? 15.45700 6.26600 36.07100 1.000 38.71132 60 ILE B O 1
ATOM 732 N N . LYS B 1 38 ? 16.27800 6.80700 34.04900 1.000 44.07911 61 LYS B N 1
ATOM 733 C CA . LYS B 1 38 ? 16.61900 5.43600 33.70100 1.000 43.87273 61 LYS B CA 1
ATOM 734 C C . LYS B 1 38 ? 18.11200 5.33700 33.42300 1.000 37.97130 61 LYS B C 1
ATOM 735 O O . LYS B 1 38 ? 18.75100 6.30800 33.00400 1.000 42.00436 61 LYS B O 1
ATOM 738 N N . ALA B 1 39 ? 18.65800 4.15800 33.68900 1.000 39.67180 62 ALA B N 1
ATOM 739 C CA . ALA B 1 39 ? 20.05200 3.84600 33.43200 1.000 38.93058 62 ALA B CA 1
ATOM 740 C C . ALA B 1 39 ? 20.14600 2.76900 32.35700 1.000 36.81709 62 ALA B C 1
ATOM 741 O O . ALA B 1 39 ? 19.31400 1.85800 32.29400 1.000 38.50364 62 ALA B O 1
ATOM 743 N N . LYS B 1 40 ? 21.17500 2.87000 31.52500 1.000 38.26720 63 LYS B N 1
ATOM 744 C CA . LYS B 1 40 ? 21.42400 1.91400 30.45600 1.000 39.21113 63 LYS B CA 1
ATOM 745 C C . LYS B 1 40 ? 22.90600 1.54900 30.41800 1.000 38.14275 63 LYS B C 1
ATOM 746 O O . LYS B 1 40 ? 23.79000 2.37300 30.69400 1.000 36.95655 63 LYS B O 1
ATOM 752 N N . VAL B 1 41 ? 23.17600 0.31500 30.03200 1.000 34.09735 64 VAL B N 1
ATOM 753 C CA . VAL B 1 41 ? 24.52800 -0.20300 30.05500 1.000 31.97402 64 VAL B CA 1
ATOM 754 C C . VAL B 1 41 ? 25.07000 -0.27100 28.63400 1.000 33.38564 64 VAL B C 1
ATOM 755 O O . VAL B 1 41 ? 24.33800 -0.56500 27.68000 1.000 34.88709 64 VAL B O 1
ATOM 759 N N . ALA B 1 42 ? 26.35700 0.04900 28.49500 1.000 33.98425 65 ALA B N 1
ATOM 760 C CA . ALA B 1 42 ? 27.07200 -0.11200 27.23900 1.000 32.95765 65 ALA B CA 1
ATOM 761 C C . ALA B 1 42 ? 27.48000 -1.57200 27.05800 1.000 37.22041 65 ALA B C 1
ATOM 762 O O . ALA B 1 42 ? 28.04600 -2.19200 27.97000 1.000 34.46211 65 ALA B O 1
ATOM 764 N N . VAL B 1 43 ? 27.18700 -2.13000 25.88600 1.000 35.11434 66 VAL B N 1
ATOM 765 C CA . VAL B 1 43 ? 27.50900 -3.52300 25.60600 1.000 34.82887 66 VAL B CA 1
ATOM 766 C C . VAL B 1 43 ? 28.17500 -3.61600 24.24500 1.000 32.75356 66 VAL B C 1
ATOM 767 O O . VAL B 1 43 ? 28.08300 -2.71300 23.41400 1.000 31.45944 66 VAL B O 1
ATOM 771 N N . ASP B 1 44 ? 28.84200 -4.74000 24.02200 1.000 37.33582 67 ASP B N 1
ATOM 772 C CA . ASP B 1 44 ? 29.41600 -4.95600 22.71100 1.000 36.07444 67 ASP B CA 1
ATOM 773 C C . ASP B 1 44 ? 28.41900 -5.70000 21.82600 1.000 40.42963 67 ASP B C 1
ATOM 774 O O . ASP B 1 44 ? 27.26300 -5.94400 22.19800 1.000 36.61008 67 ASP B O 1
ATOM 779 N N . ASN B 1 45 ? 28.88400 -6.07700 20.63600 1.000 40.27268 68 ASN B N 1
ATOM 780 C CA . ASN B 1 45 ? 28.05000 -6.73200 19.59500 1.000 38.01833 68 ASN B CA 1
ATOM 781 C C . ASN B 1 45 ? 27.59000 -8.12200 20.02300 1.000 39.26011 68 ASN B C 1
ATOM 782 O O . ASN B 1 45 ? 26.81200 -8.70900 19.29900 1.000 40.88673 68 ASN B O 1
ATOM 787 N N . LYS B 1 46 ? 28.11700 -8.63400 21.12300 1.000 39.61920 69 LYS B N 1
ATOM 788 C CA . LYS B 1 46 ? 27.69100 -9.91900 21.66500 1.000 39.20979 69 LYS B CA 1
ATOM 789 C C . LYS B 1 46 ? 26.77700 -9.75200 22.86800 1.000 42.61136 69 LYS B C 1
ATOM 790 O O . LYS B 1 46 ? 26.47500 -10.74000 23.55600 1.000 41.91411 69 LYS B O 1
ATOM 796 N N . ASN B 1 47 ? 26.37600 -8.50900 23.15900 1.000 37.79764 70 ASN B N 1
ATOM 797 C CA . ASN B 1 47 ? 25.59600 -8.17400 24.34700 1.000 41.75824 70 ASN B CA 1
ATOM 798 C C . ASN B 1 47 ? 26.40400 -8.35600 25.62800 1.000 37.64457 70 ASN B C 1
ATOM 799 O O . ASN B 1 47 ? 25.84000 -8.53800 26.70100 1.000 35.32395 70 ASN B O 1
ATOM 804 N N . VAL B 1 48 ? 27.72000 -8.26200 25.55200 1.000 38.01517 71 VAL B N 1
ATOM 805 C CA . VAL B 1 48 ? 28.58100 -8.36000 26.73100 1.000 34.28730 71 VAL B CA 1
ATOM 806 C C . VAL B 1 48 ? 28.95000 -6.95500 27.18900 1.000 35.32499 71 VAL B C 1
ATOM 807 O O . VAL B 1 48 ? 29.45400 -6.16200 26.37500 1.000 33.00452 71 VAL B O 1
ATOM 811 N N . PRO B 1 49 ? 28.70700 -6.60100 28.45100 1.000 35.40294 72 PRO B N 1
ATOM 812 C CA . PRO B 1 49 ? 29.06000 -5.26600 28.94000 1.000 38.13726 72 PRO B CA 1
ATOM 813 C C . PRO B 1 49 ? 30.51400 -4.92200 28.64700 1.000 35.64960 72 PRO B C 1
ATOM 814 O O . PRO B 1 49 ? 31.41900 -5.71100 28.88600 1.000 41.20550 72 PRO B O 1
ATOM 818 N N . ILE B 1 50 ? 30.72400 -3.72900 28.12000 1.000 37.84960 73 ILE B N 1
ATOM 819 C CA . ILE B 1 50 ? 32.07700 -3.24400 27.84400 1.000 37.01029 73 ILE B CA 1
ATOM 820 C C . ILE B 1 50 ? 32.79200 -2.98200 29.16700 1.000 45.57206 73 ILE B C 1
ATOM 821 O O . ILE B 1 50 ? 32.21300 -2.33300 30.06900 1.000 39.42530 73 ILE B O 1
ATOM 826 N N . PRO B 1 51 ? 34.02300 -3.45900 29.34400 1.000 45.87722 74 PRO B N 1
ATOM 827 C CA . PRO B 1 51 ? 34.71100 -3.26500 30.62600 1.000 40.35312 74 PRO B CA 1
ATOM 828 C C . PRO B 1 51 ? 34.97200 -1.79400 30.91000 1.000 39.36266 74 PRO B C 1
ATOM 829 O O . PRO B 1 51 ? 35.17300 -0.98300 30.00200 1.000 38.18070 74 PRO B O 1
ATOM 833 N N . CYS B 1 52 ? 34.98800 -1.46000 32.20500 1.000 36.96438 75 CYS B N 1
ATOM 834 C CA . CYS B 1 52 ? 35.26800 -0.09000 32.61300 1.000 38.51876 75 CYS B CA 1
ATOM 835 C C . CYS B 1 52 ? 36.68400 0.34100 32.23900 1.000 43.83900 75 CYS B C 1
ATOM 836 O O . CYS B 1 52 ? 36.96600 1.54300 32.15300 1.000 39.59143 75 CYS B O 1
ATOM 839 N N . SER B 1 53 ? 37.58600 -0.61400 32.00300 1.000 39.45997 76 SER B N 1
ATOM 840 C CA . SER B 1 53 ? 38.90700 -0.23900 31.51500 1.000 44.60006 76 SER B CA 1
ATOM 841 C C . SER B 1 53 ? 38.85600 0.35100 30.11000 1.000 48.85150 76 SER B C 1
ATOM 842 O O . SER B 1 53 ? 39.88200 0.84100 29.62900 1.000 47.08689 76 SER B O 1
ATOM 845 N N . LYS B 1 54 ? 37.69600 0.31800 29.44100 1.000 48.65141 77 LYS B N 1
ATOM 846 C CA . LYS B 1 54 ? 37.49200 1.05500 28.20000 1.000 44.65064 77 LYS B CA 1
ATOM 847 C C . LYS B 1 54 ? 36.64700 2.31200 28.40300 1.000 43.93875 77 LYS B C 1
ATOM 848 O O . LYS B 1 54 ? 36.05200 2.81100 27.43900 1.000 45.88441 77 LYS B O 1
ATOM 851 N N . ILE B 1 55 ? 36.58000 2.83500 29.63600 1.000 41.10899 78 ILE B N 1
ATOM 852 C CA . ILE B 1 55 ? 35.70800 3.97500 29.89300 1.000 44.85574 78 ILE B CA 1
ATOM 853 C C . ILE B 1 55 ? 36.10400 5.18300 29.05600 1.000 48.04313 78 ILE B C 1
ATOM 854 O O . ILE B 1 55 ? 35.24500 6.01400 28.73400 1.000 49.36554 78 ILE B O 1
ATOM 859 N N . ASN B 1 56 ? 37.37500 5.30300 28.66200 1.000 47.37712 79 ASN B N 1
ATOM 860 C CA . ASN B 1 56 ? 37.72300 6.44400 27.82300 1.000 48.72842 79 ASN B CA 1
ATOM 861 C C . ASN B 1 56 ? 37.29100 6.23300 26.37300 1.000 48.63903 79 ASN B C 1
ATOM 862 O O . ASN B 1 56 ? 36.76800 7.16000 25.74000 1.000 52.69771 79 ASN B O 1
ATOM 867 N N . GLU B 1 57 ? 37.49800 5.02800 25.83200 1.000 48.53481 80 GLU B N 1
ATOM 868 C CA . GLU B 1 57 ? 36.99800 4.72100 24.49600 1.000 51.62713 80 GLU B CA 1
ATOM 869 C C . GLU B 1 57 ? 35.51300 5.02800 24.38500 1.000 50.76717 80 GLU B C 1
ATOM 870 O O . GLU B 1 57 ? 35.06300 5.64100 23.41300 1.000 53.29417 80 GLU B O 1
ATOM 872 N N . VAL B 1 58 ? 34.73400 4.60100 25.37600 1.000 46.06889 81 VAL B N 1
ATOM 873 C CA . VAL B 1 58 ? 33.28500 4.74200 25.28200 1.000 50.70123 81 VAL B CA 1
ATOM 874 C C . VAL B 1 58 ? 32.88200 6.21200 25.36500 1.000 52.92570 81 VAL B C 1
ATOM 875 O O . VAL B 1 58 ? 32.03000 6.68500 24.60300 1.000 53.14676 81 VAL B O 1
ATOM 879 N N . ASN B 1 59 ? 33.50800 6.96700 26.25900 1.000 47.09557 82 ASN B N 1
ATOM 880 C CA . ASN B 1 59 ? 33.14500 8.36400 26.40800 1.000 48.15897 82 ASN B CA 1
ATOM 881 C C . ASN B 1 59 ? 33.64800 9.23400 25.26200 1.000 54.09542 82 ASN B C 1
ATOM 882 O O . ASN B 1 59 ? 33.23000 10.39000 25.15700 1.000 55.60481 82 ASN B O 1
ATOM 887 N N . ASN B 1 60 ? 34.52700 8.72000 24.40100 1.000 54.07908 83 ASN B N 1
ATOM 888 C CA . ASN B 1 60 ? 35.02700 9.49900 23.27700 1.000 60.30186 83 ASN B CA 1
ATOM 889 C C . ASN B 1 60 ? 34.81700 8.79700 21.94200 1.000 67.76485 83 ASN B C 1
ATOM 890 O O . ASN B 1 60 ? 35.42400 9.20100 20.94100 1.000 70.64474 83 ASN B O 1
ATOM 895 N N . ASN B 1 61 ? 33.99400 7.75200 21.90600 1.000 64.17820 84 ASN B N 1
ATOM 896 C CA . ASN B 1 61 ? 33.61300 7.02700 20.69600 1.000 64.95758 84 ASN B CA 1
ATOM 897 C C . ASN B 1 61 ? 32.23800 6.42800 20.98000 1.000 69.22014 84 ASN B C 1
ATOM 898 O O . ASN B 1 61 ? 32.01600 5.21900 20.88900 1.000 62.47451 84 ASN B O 1
ATOM 900 N N . LYS B 1 62 ? 31.30100 7.29600 21.36100 1.000 65.98600 85 LYS B N 1
ATOM 901 C CA . LYS B 1 62 ? 30.04900 6.85700 21.96500 1.000 64.47497 85 LYS B CA 1
ATOM 902 C C . LYS B 1 62 ? 28.97400 6.66000 20.89600 1.000 74.41263 85 LYS B C 1
ATOM 903 O O . LYS B 1 62 ? 27.98000 7.38500 20.80900 1.000 78.13413 85 LYS B O 1
ATOM 905 N N . ASP B 1 63 ? 29.21300 5.66200 20.05600 1.000 68.42105 86 ASP B N 1
ATOM 906 C CA . ASP B 1 63 ? 28.16500 4.99000 19.30700 1.000 57.33037 86 ASP B CA 1
ATOM 907 C C . ASP B 1 63 ? 28.17800 3.52500 19.74200 1.000 52.46724 86 ASP B C 1
ATOM 908 O O . ASP B 1 63 ? 28.47000 2.61400 18.95200 1.000 51.19141 86 ASP B O 1
ATOM 913 N N . VAL B 1 64 ? 27.87300 3.29900 21.02000 1.000 48.48324 87 VAL B N 1
ATOM 914 C CA . VAL B 1 64 ? 27.86100 1.95900 21.58700 1.000 39.14044 87 VAL B CA 1
ATOM 915 C C . VAL B 1 64 ? 26.42800 1.48300 21.68400 1.000 36.15663 87 VAL B C 1
ATOM 916 O O . VAL B 1 64 ? 25.49000 2.27300 21.84000 1.000 37.17067 87 VAL B O 1
ATOM 920 N N . ASP B 1 65 ? 26.26200 0.17000 21.57200 1.000 36.19607 88 ASP B N 1
ATOM 921 C CA . ASP B 1 65 ? 24.99400 -0.44500 21.90000 1.000 34.03755 88 ASP B CA 1
ATOM 922 C C . ASP B 1 65 ? 24.68400 -0.17600 23.36700 1.000 37.13293 88 ASP B C 1
ATOM 923 O O . ASP B 1 65 ? 25.57600 -0.22700 24.22300 1.000 37.95029 88 ASP B O 1
ATOM 928 N N . THR B 1 66 ? 23.43400 0.17400 23.65200 1.000 30.83467 89 THR B N 1
ATOM 929 C CA . THR B 1 66 ? 23.01700 0.44600 25.01200 1.000 30.62842 89 THR B CA 1
ATOM 930 C C . THR B 1 66 ? 21.70000 -0.26000 25.28200 1.000 32.71676 89 THR B C 1
ATOM 931 O O . THR B 1 66 ? 20.82100 -0.31500 24.42000 1.000 31.24957 89 THR B O 1
ATOM 935 N N . LEU B 1 67 ? 21.59600 -0.82300 26.48800 1.000 32.75963 90 LEU B N 1
ATOM 936 C CA . LEU B 1 67 ? 20.48200 -1.64900 26.90500 1.000 35.81057 90 LEU B CA 1
ATOM 937 C C . LEU B 1 67 ? 19.97800 -1.06700 28.21500 1.000 39.20793 90 LEU B C 1
ATOM 938 O O . LEU B 1 67 ? 20.74900 -0.91400 29.17200 1.000 36.85596 90 LEU B O 1
ATOM 943 N N . TYR B 1 68 ? 18.70900 -0.70000 28.24100 1.000 32.54236 91 TYR B N 1
ATOM 944 C CA . TYR B 1 68 ? 18.16700 -0.08700 29.43000 1.000 36.26867 91 TYR B CA 1
ATOM 945 C C . TYR B 1 68 ? 17.96800 -1.12800 30.50500 1.000 34.76237 91 TYR B C 1
ATOM 946 O O . TYR B 1 68 ? 17.67900 -2.29600 30.22000 1.000 30.71011 91 TYR B O 1
ATOM 955 N N . CYS B 1 69 ? 18.15500 -0.68100 31.75000 1.000 33.38951 92 CYS B N 1
ATOM 956 C CA . CYS B 1 69 ? 17.80600 -1.47600 32.91800 1.000 38.99203 92 CYS B CA 1
ATOM 957 C C . CYS B 1 69 ? 16.32500 -1.85200 32.86200 1.000 45.12499 92 CYS B C 1
ATOM 958 O O . CYS B 1 69 ? 15.46500 -1.02100 32.54200 1.000 44.28422 92 CYS B O 1
ATOM 961 N N . ASP B 1 70 ? 16.03500 -3.12100 33.13800 1.000 45.96904 93 ASP B N 1
ATOM 962 C CA . ASP B 1 70 ? 14.68200 -3.65500 33.01600 1.000 48.95206 93 ASP B CA 1
ATOM 963 C C . ASP B 1 70 ? 14.62100 -5.05200 33.61400 1.000 49.60230 93 ASP B C 1
ATOM 964 O O . ASP B 1 70 ? 15.47300 -5.89400 33.32100 1.000 50.54781 93 ASP B O 1
ATOM 969 N N . LYS B 1 71 ? 13.60900 -5.31500 34.43900 1.000 56.07074 94 LYS B N 1
ATOM 970 C CA . LYS B 1 71 ? 13.53000 -6.61500 35.09500 1.000 57.39351 94 LYS B CA 1
ATOM 971 C C . LYS B 1 71 ? 13.37800 -7.74200 34.08000 1.000 52.16610 94 LYS B C 1
ATOM 972 O O . LYS B 1 71 ? 13.88600 -8.84800 34.29100 1.000 52.17902 94 LYS B O 1
ATOM 974 N N . ASP B 1 72 ? 12.73500 -7.46700 32.95400 1.000 51.80007 95 ASP B N 1
ATOM 975 C CA . ASP B 1 72 ? 12.49700 -8.51300 31.97100 1.000 54.59528 95 ASP B CA 1
ATOM 976 C C . ASP B 1 72 ? 13.67900 -8.78600 31.04100 1.000 56.94182 95 ASP B C 1
ATOM 977 O O . ASP B 1 72 ? 13.57900 -9.70900 30.22900 1.000 57.35836 95 ASP B O 1
ATOM 982 N N . ARG B 1 73 ? 14.78000 -8.02800 31.09900 1.000 53.51618 96 ARG B N 1
ATOM 983 C CA . ARG B 1 73 ? 15.95500 -8.42400 30.32400 1.000 52.45186 96 ARG B CA 1
ATOM 984 C C . ARG B 1 73 ? 16.68900 -9.52100 31.07700 1.000 47.60956 96 ARG B C 1
ATOM 985 O O . ARG B 1 73 ? 16.98100 -9.37900 32.26500 1.000 47.52918 96 ARG B O 1
ATOM 993 N N . ASP B 1 74 ? 16.97100 -10.61900 30.38500 1.000 45.56968 97 ASP B N 1
ATOM 994 C CA . ASP B 1 74 ? 17.48700 -11.82000 31.01200 1.000 48.34592 97 ASP B CA 1
ATOM 995 C C . ASP B 1 74 ? 18.83400 -12.27000 30.46100 1.000 47.04273 97 ASP B C 1
ATOM 996 O O . ASP B 1 74 ? 19.40600 -13.22600 30.99100 1.000 47.61143 97 ASP B O 1
ATOM 1001 N N . ASP B 1 75 ? 19.36700 -11.62500 29.42900 1.000 48.09717 98 ASP B N 1
ATOM 1002 C CA . ASP B 1 75 ? 20.59700 -12.12300 28.82000 1.000 47.33866 98 ASP B CA 1
ATOM 1003 C C . ASP B 1 75 ? 21.86000 -11.46400 29.36600 1.000 41.47430 98 ASP B C 1
ATOM 1004 O O . ASP B 1 75 ? 22.92700 -11.64100 28.78000 1.000 43.82245 98 ASP B O 1
ATOM 1009 N N . ILE B 1 76 ? 21.78000 -10.70900 30.45600 1.000 44.48515 99 ILE B N 1
ATOM 1010 C CA . ILE B 1 76 ? 22.96800 -10.16500 31.09800 1.000 40.06022 99 ILE B CA 1
ATOM 1011 C C . ILE B 1 76 ? 23.01400 -10.63600 32.55200 1.000 40.76376 99 ILE B C 1
ATOM 1012 O O . ILE B 1 76 ? 22.15500 -10.26100 33.35800 1.000 40.45066 99 ILE B O 1
ATOM 1017 N N . PRO B 1 77 ? 24.00800 -11.42600 32.94200 1.000 42.81409 100 PRO B N 1
ATOM 1018 C CA . PRO B 1 77 ? 24.04100 -11.95000 34.31500 1.000 40.14623 100 PRO B CA 1
ATOM 1019 C C . PRO B 1 77 ? 24.31500 -10.84200 35.31900 1.000 37.40260 100 PRO B C 1
ATOM 1020 O O . PRO B 1 77 ? 25.12000 -9.94100 35.07100 1.000 37.35118 100 PRO B O 1
ATOM 1024 N N . GLY B 1 78 ? 23.62400 -10.91200 36.46100 1.000 40.70937 101 GLY B N 1
ATOM 1025 C CA . GLY B 1 78 ? 23.67700 -9.88800 37.49200 1.000 35.05856 101 GLY B CA 1
ATOM 1026 C C . GLY B 1 78 ? 23.23100 -8.50600 37.05900 1.000 39.88060 101 GLY B C 1
ATOM 1027 O O . GLY B 1 78 ? 23.60200 -7.51700 37.70600 1.000 37.97588 101 GLY B O 1
ATOM 1028 N N . PHE B 1 79 ? 22.46300 -8.40000 35.97300 1.000 38.23341 102 PHE B N 1
ATOM 1029 C CA . PHE B 1 79 ? 22.02700 -7.08900 35.49400 1.000 39.05578 102 PHE B CA 1
ATOM 1030 C C . PHE B 1 79 ? 21.15200 -6.38000 36.53000 1.000 38.85627 102 PHE B C 1
ATOM 1031 O O . PHE B 1 79 ? 21.29200 -5.17200 36.76400 1.000 36.45222 102 PHE B O 1
ATOM 1039 N N . ALA B 1 80 ? 20.26000 -7.12800 37.18200 1.000 38.38756 103 ALA B N 1
ATOM 1040 C CA . ALA B 1 80 ? 19.42200 -6.53900 38.22200 1.000 38.38434 103 ALA B CA 1
ATOM 1041 C C . ALA B 1 80 ? 20.25500 -5.98900 39.36200 1.000 37.33054 103 ALA B C 1
ATOM 1042 O O . ALA B 1 80 ? 19.97100 -4.90000 39.86600 1.000 39.79906 103 ALA B O 1
ATOM 1043 N N . ARG B 1 81 ? 21.29700 -6.71600 39.78000 1.000 37.33685 104 ARG B N 1
ATOM 1044 C CA . ARG B 1 81 ? 22.14700 -6.19800 40.86100 1.000 38.68093 104 ARG B CA 1
ATOM 1045 C C . ARG B 1 81 ? 22.91700 -4.95200 40.42300 1.000 39.78494 104 ARG B C 1
ATOM 1046 O O . ARG B 1 81 ? 23.07000 -4.00700 41.21300 1.000 39.60498 104 ARG B O 1
ATOM 1054 N N . SER B 1 82 ? 23.38700 -4.90700 39.16600 1.000 34.79314 105 SER B N 1
ATOM 1055 C CA . SER B 1 82 ? 24.14300 -3.73000 38.71500 1.000 41.52558 105 SER B CA 1
ATOM 1056 C C . SER B 1 82 ? 23.23900 -2.51100 38.54100 1.000 38.35165 105 SER B C 1
ATOM 1057 O O . SER B 1 82 ? 23.62700 -1.37200 38.87400 1.000 32.99649 105 SER B O 1
ATOM 1060 N N . CYS B 1 83 ? 22.03400 -2.73300 38.01300 1.000 37.21392 106 CYS B N 1
ATOM 1061 C CA . CYS B 1 83 ? 21.08200 -1.63900 37.84800 1.000 38.21585 106 CYS B CA 1
ATOM 1062 C C . CYS B 1 83 ? 20.69500 -1.04200 39.20000 1.000 37.21615 106 CYS B C 1
ATOM 1063 O O . CYS B 1 83 ? 20.68000 0.18500 39.36800 1.000 37.39278 106 CYS B O 1
ATOM 1066 N N . TYR B 1 84 ? 20.41000 -1.89700 40.18300 1.000 37.34791 107 TYR B N 1
ATOM 1067 C CA . TYR B 1 84 ? 20.18000 -1.41300 41.54200 1.000 43.32637 107 TYR B CA 1
ATOM 1068 C C . TYR B 1 84 ? 21.32600 -0.52700 42.01800 1.000 42.36295 107 TYR B C 1
ATOM 1069 O O . TYR B 1 84 ? 21.10500 0.57900 42.53700 1.000 37.23583 107 TYR B O 1
ATOM 1078 N N . ARG B 1 85 ? 22.56900 -0.99100 41.84300 1.000 41.08576 108 ARG B N 1
ATOM 1079 C CA . ARG B 1 85 ? 23.69000 -0.18100 42.30500 1.000 38.70836 108 ARG B CA 1
ATOM 1080 C C . ARG B 1 85 ? 23.80200 1.10800 41.49800 1.000 40.12733 108 ARG B C 1
ATOM 1081 O O . ARG B 1 85 ? 24.15000 2.16700 42.04300 1.000 42.27696 108 ARG B O 1
ATOM 1089 N N . ALA B 1 86 ? 23.49100 1.04600 40.20500 1.000 37.72682 109 ALA B N 1
ATOM 1090 C CA . ALA B 1 86 ? 23.48600 2.26100 39.39200 1.000 40.77813 109 ALA B CA 1
ATOM 1091 C C . ALA B 1 86 ? 22.49500 3.28300 39.93500 1.000 42.07271 109 ALA B C 1
ATOM 1092 O O . ALA B 1 86 ? 22.78900 4.48300 39.99200 1.000 41.38442 109 ALA B O 1
ATOM 1094 N N . TYR B 1 87 ? 21.29700 2.83300 40.31200 1.000 41.36669 110 TYR B N 1
ATOM 1095 C CA . TYR B 1 87 ? 20.30500 3.78500 40.79100 1.000 40.17275 110 TYR B CA 1
ATOM 1096 C C . TYR B 1 87 ? 20.65200 4.25000 42.19400 1.000 44.95464 110 TYR B C 1
ATOM 1097 O O . TYR B 1 87 ? 20.54300 5.44000 42.51100 1.000 43.15091 110 TYR B O 1
ATOM 1106 N N . SER B 1 88 ? 21.11600 3.31900 43.02400 1.000 43.73567 111 SER B N 1
ATOM 1107 C CA . SER B 1 88 ? 21.51700 3.63000 44.38600 1.000 44.87843 111 SER B CA 1
ATOM 1108 C C . SER B 1 88 ? 22.60800 4.69600 44.41400 1.000 51.24667 111 SER B C 1
ATOM 1109 O O . SER B 1 88 ? 22.52300 5.67200 45.16700 1.000 51.84119 111 SER B O 1
ATOM 1112 N N . ASP B 1 89 ? 23.63300 4.53200 43.57700 1.000 51.07985 112 ASP B N 1
ATOM 1113 C CA . ASP B 1 89 ? 24.77700 5.43600 43.61600 1.000 49.78473 112 ASP B CA 1
ATOM 1114 C C . ASP B 1 89 ? 24.37700 6.85000 43.21700 1.000 54.40214 112 ASP B C 1
ATOM 1115 O O . ASP B 1 89 ? 24.77500 7.82700 43.86000 1.000 57.18729 112 ASP B O 1
ATOM 1120 N N . LEU B 1 90 ? 23.60900 6.98100 42.13500 1.000 51.15283 113 LEU B N 1
ATOM 1121 C CA . LEU B 1 90 ? 23.10200 8.29300 41.74400 1.000 54.04142 113 LEU B CA 1
ATOM 1122 C C . LEU B 1 90 ? 22.19700 8.86400 42.82600 1.000 59.07265 113 LEU B C 1
ATOM 1123 O O . LEU B 1 90 ? 22.27300 10.04900 43.16900 1.000 60.84622 113 LEU B O 1
ATOM 1128 N N . PHE B 1 91 ? 21.33800 8.01400 43.38500 1.000 59.73109 114 PHE B N 1
ATOM 1129 C CA . PHE B 1 91 ? 20.36700 8.40400 44.39500 1.000 62.67407 114 PHE B CA 1
ATOM 1130 C C . PHE B 1 91 ? 21.01700 8.90700 45.67300 1.000 63.71856 114 PHE B C 1
ATOM 1131 O O . PHE B 1 91 ? 20.30100 9.37900 46.55600 1.000 68.93862 114 PHE B O 1
ATOM 1139 N N . PHE B 1 92 ? 22.34700 8.82500 45.80100 1.000 69.81427 115 PHE B N 1
ATOM 1140 C CA . PHE B 1 92 ? 23.02900 9.22900 47.03200 1.000 72.79750 115 PHE B CA 1
ATOM 1141 C C . PHE B 1 92 ? 24.07400 10.32900 46.87900 1.000 76.11913 115 PHE B C 1
ATOM 1142 O O . PHE B 1 92 ? 24.38900 10.98300 47.87900 1.000 84.99833 115 PHE B O 1
ATOM 1150 N N . THR B 1 93 ? 24.62600 10.55100 45.69000 1.000 71.77078 116 THR B N 1
ATOM 1151 C CA . THR B 1 93 ? 25.71200 11.52700 45.54400 1.000 77.62365 116 THR B CA 1
ATOM 1152 C C . THR B 1 93 ? 25.23300 12.90200 45.06000 1.000 80.60028 116 THR B C 1
ATOM 1153 O O . THR B 1 93 ? 24.32200 13.50600 45.63600 1.000 86.28397 116 THR B O 1
ATOM 1155 N N . ASN C 1 19 ? 12.14200 11.20600 52.44100 1.000 60.12678 42 ASN C N 1
ATOM 1156 C CA . ASN C 1 19 ? 11.72000 12.55300 52.89700 1.000 56.39993 42 ASN C CA 1
ATOM 1157 C C . ASN C 1 19 ? 11.15800 13.32700 51.71000 1.000 52.61403 42 ASN C C 1
ATOM 1158 O O . ASN C 1 19 ? 11.56600 13.05500 50.59400 1.000 52.00201 42 ASN C O 1
ATOM 1160 N N . PHE C 1 20 ? 10.26000 14.26700 51.97200 1.000 49.28651 43 PHE C N 1
ATOM 1161 C CA . PHE C 1 20 ? 9.65700 15.08100 50.89300 1.000 46.62524 43 PHE C CA 1
ATOM 1162 C C . PHE C 1 20 ? 10.36100 16.43600 50.82200 1.000 44.99407 43 PHE C C 1
ATOM 1163 O O . PHE C 1 20 ? 10.75400 16.95700 51.85400 1.000 45.68546 43 PHE C O 1
ATOM 1171 N N . ILE C 1 21 ? 10.51700 16.95400 49.61100 1.000 38.12623 44 ILE C N 1
ATOM 1172 C CA . ILE C 1 21 ? 11.13000 18.28900 49.38300 1.000 42.52177 44 ILE C CA 1
ATOM 1173 C C . ILE C 1 21 ? 10.13900 19.12600 48.58300 1.000 42.70887 44 ILE C C 1
ATOM 1174 O O . ILE C 1 21 ? 9.29800 18.55900 47.89200 1.000 41.46324 44 ILE C O 1
ATOM 1179 N N . CYS C 1 22 ? 10.25400 20.43600 48.69600 1.000 36.94158 45 CYS C N 1
ATOM 1180 C CA . CYS C 1 22 ? 9.37900 21.33000 47.96200 1.000 43.23135 45 CYS C CA 1
ATOM 1181 C C . CYS C 1 22 ? 9.96900 21.58800 46.57400 1.000 43.73409 45 CYS C C 1
ATOM 1182 O O . CYS C 1 22 ? 11.05200 22.16400 46.44800 1.000 45.70701 45 CYS C O 1
ATOM 1185 N N . VAL C 1 23 ? 9.27300 21.13900 45.53400 1.000 38.39541 46 VAL C N 1
ATOM 1186 C CA . VAL C 1 23 ? 9.62500 21.46200 44.15600 1.000 42.43953 46 VAL C CA 1
ATOM 1187 C C . VAL C 1 23 ? 8.40800 22.09800 43.49900 1.000 47.81661 46 VAL C C 1
ATOM 1188 O O . VAL C 1 23 ? 7.30600 21.53900 43.57000 1.000 44.31288 46 VAL C O 1
ATOM 1192 N N . ASP C 1 24 ? 8.60600 23.26500 42.87000 1.000 45.57002 47 ASP C N 1
ATOM 1193 C CA . ASP C 1 24 ? 7.56900 23.91400 42.05600 1.000 47.18105 47 ASP C CA 1
ATOM 1194 C C . ASP C 1 24 ? 6.29200 24.10500 42.87400 1.000 46.72767 47 ASP C C 1
ATOM 1195 O O . ASP C 1 24 ? 5.17700 23.84300 42.40100 1.000 53.31405 4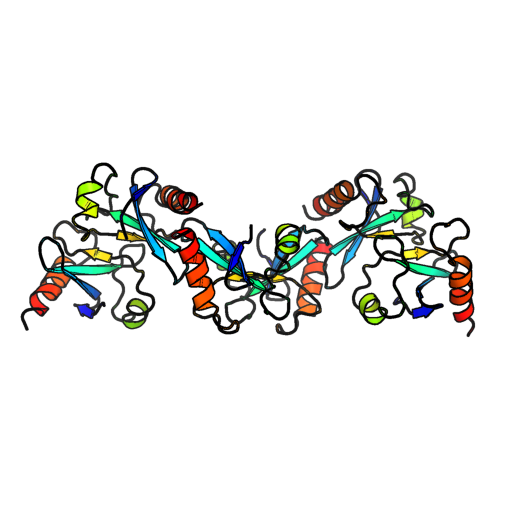7 ASP C O 1
ATOM 1200 N N . ASP C 1 25 ? 6.46800 24.51600 44.13600 1.000 44.95821 48 ASP C N 1
ATOM 1201 C CA . ASP C 1 25 ? 5.39500 24.73900 45.10900 1.000 47.99105 48 ASP C CA 1
ATOM 1202 C C . ASP C 1 25 ? 4.64700 23.46500 45.49000 1.000 46.62448 48 ASP C C 1
ATOM 1203 O O . ASP C 1 25 ? 3.50900 23.54400 45.97700 1.000 44.90108 48 ASP C O 1
ATOM 1205 N N . ARG C 1 26 ? 5.26100 22.29000 45.30800 1.000 46.20062 49 ARG C N 1
ATOM 1206 C CA . ARG C 1 26 ? 4.61300 21.00900 45.57400 1.000 38.51197 49 ARG C CA 1
ATOM 1207 C C . ARG C 1 26 ? 5.56300 20.11300 46.36000 1.000 39.58997 49 ARG C C 1
ATOM 1208 O O . ARG C 1 26 ? 6.76800 20.35500 46.40200 1.000 40.61284 49 ARG C O 1
ATOM 1216 N N . LEU C 1 27 ? 5.01800 19.07900 47.01500 1.000 36.13062 50 LEU C N 1
ATOM 1217 C CA . LEU C 1 27 ? 5.81100 18.18800 47.85500 1.000 36.41742 50 LEU C CA 1
ATOM 1218 C C . LEU C 1 27 ? 6.17300 16.92000 47.09000 1.000 35.16616 50 LEU C C 1
ATOM 1219 O O . LEU C 1 27 ? 5.31100 16.07600 46.83200 1.000 33.45134 50 LEU C O 1
ATOM 1224 N N . PHE C 1 28 ? 7.45900 16.74900 46.77100 1.000 34.49550 51 PHE C N 1
ATOM 1225 C CA . PHE C 1 28 ? 7.87700 15.58400 45.99500 1.000 38.15156 51 PHE C CA 1
ATOM 1226 C C . PHE C 1 28 ? 8.77700 14.66500 46.80900 1.000 38.71067 51 PHE C C 1
ATOM 1227 O O . PHE C 1 28 ? 9.57400 15.11200 47.63600 1.000 38.46958 51 PHE C O 1
ATOM 1235 N N . SER C 1 29 ? 8.62100 13.36900 46.58300 1.000 38.02067 52 SER C N 1
ATOM 1236 C CA . SER C 1 29 ? 9.49400 12.37400 47.16900 1.000 36.12412 52 SER C CA 1
ATOM 1237 C C . SER C 1 29 ? 9.97900 11.46600 46.05200 1.000 40.77278 52 SER C C 1
ATOM 1238 O O . SER C 1 29 ? 9.33400 11.34700 45.00600 1.000 40.69375 52 SER C O 1
ATOM 1241 N N . TYR C 1 30 ? 11.14900 10.86800 46.25600 1.000 37.93511 53 TYR C N 1
ATOM 1242 C CA . TYR C 1 30 ? 11.80100 10.03400 45.25200 1.000 41.97394 53 TYR C CA 1
ATOM 1243 C C . TYR C 1 30 ? 12.02500 8.63000 45.79200 1.000 47.03016 53 TYR C C 1
ATOM 1244 O O . TYR C 1 30 ? 12.20300 8.41900 46.99100 1.000 48.82241 53 TYR C O 1
ATOM 1253 N N . ASN C 1 31 ? 11.90300 7.69000 44.86900 1.000 45.51867 54 ASN C N 1
ATOM 1254 C CA . ASN C 1 31 ? 11.96200 6.24100 45.14100 1.000 56.02209 54 ASN C CA 1
ATOM 1255 C C . ASN C 1 31 ? 12.69600 5.54500 44.00100 1.000 53.95063 54 ASN C C 1
ATOM 1256 O O . ASN C 1 31 ? 12.63900 6.02000 42.87500 1.000 49.70627 54 ASN C O 1
ATOM 1261 N N . PHE C 1 32 ? 13.33800 4.42500 44.28300 1.000 54.53732 55 PHE C N 1
ATOM 1262 C CA . PHE C 1 32 ? 13.98300 3.74100 43.14500 1.000 56.03086 55 PHE C CA 1
ATOM 1263 C C . PHE C 1 32 ? 13.74400 2.24000 43.23000 1.000 58.19924 55 PHE C C 1
ATOM 1264 O O . PHE C 1 32 ? 13.83800 1.65100 44.30600 1.000 58.23105 55 PHE C O 1
ATOM 1272 N N . THR C 1 33 ? 13.36100 1.68800 42.08900 1.000 56.04923 56 THR C N 1
ATOM 1273 C CA . THR C 1 33 ? 13.16600 0.23500 41.91700 1.000 62.44656 56 THR C CA 1
ATOM 1274 C C . THR C 1 33 ? 14.22500 -0.22900 40.91300 1.000 71.29185 56 THR C C 1
ATOM 1275 O O . THR C 1 33 ? 15.26600 0.44400 40.78500 1.000 65.78302 56 THR C O 1
ATOM 1279 N N . THR C 1 34 ? 13.99900 -1.34700 40.23100 1.000 67.99506 57 THR C N 1
ATOM 1280 C CA . THR C 1 34 ? 14.99400 -1.72300 39.19600 1.000 67.72470 57 THR C CA 1
ATOM 1281 C C . THR C 1 34 ? 14.53900 -1.13800 37.85400 1.000 65.99538 57 THR C C 1
ATOM 1282 O O . THR C 1 34 ? 15.32200 -1.20400 36.90200 1.000 63.31308 57 THR C O 1
ATOM 1286 N N . SER C 1 35 ? 13.33100 -0.56100 37.82100 1.000 64.64106 58 SER C N 1
ATOM 1287 C CA . SER C 1 35 ? 12.73300 0.10000 36.63400 1.000 61.11693 58 SER C CA 1
ATOM 1288 C C . SER C 1 35 ? 13.08400 1.59600 36.63500 1.000 59.54028 58 SER C C 1
ATOM 1289 O O . SER C 1 35 ? 12.49000 2.33300 35.85300 1.000 62.85742 58 SER C O 1
ATOM 1290 N N . GLY C 1 36 ? 13.96600 2.03600 37.52700 1.000 51.92194 59 GLY C N 1
ATOM 1291 C CA . GLY C 1 36 ? 14.39600 3.44100 37.48900 1.000 50.47410 59 GLY C CA 1
ATOM 1292 C C . GLY C 1 36 ? 14.03100 4.26400 38.70300 1.000 46.49532 59 GLY C C 1
ATOM 1293 O O . GLY C 1 36 ? 13.45000 3.73400 39.64500 1.000 46.20162 59 GLY C O 1
ATOM 1294 N N . ILE C 1 37 ? 14.40400 5.53600 38.65500 1.000 39.12415 60 ILE C N 1
ATOM 1295 C CA . ILE C 1 37 ? 14.10400 6.48700 39.75000 1.000 41.11077 60 ILE C CA 1
ATOM 1296 C C . ILE C 1 37 ? 12.89100 7.30500 39.32400 1.000 39.52792 60 ILE C C 1
ATOM 1297 O O . ILE C 1 37 ? 12.93100 7.91800 38.28000 1.000 39.38472 60 ILE C O 1
ATOM 1302 N N . LYS C 1 38 ? 11.83400 7.23100 40.11000 1.000 41.83218 61 LYS C N 1
ATOM 1303 C CA . LYS C 1 38 ? 10.62200 7.99500 39.85100 1.000 42.49558 61 LYS C CA 1
ATOM 1304 C C . LYS C 1 38 ? 10.33000 8.92100 41.01800 1.000 39.82540 61 LYS C C 1
ATOM 1305 O O . LYS C 1 38 ? 10.62800 8.60500 42.17800 1.000 36.40118 61 LYS C O 1
ATOM 1311 N N . ALA C 1 39 ? 9.74500 10.06900 40.68400 1.000 40.19693 62 ALA C N 1
ATOM 1312 C CA . ALA C 1 39 ? 9.26700 11.04400 41.65400 1.000 37.32553 62 ALA C CA 1
ATOM 1313 C C . ALA C 1 39 ? 7.76000 10.89300 41.84300 1.000 35.57822 62 ALA C C 1
ATOM 1314 O O . ALA C 1 39 ? 7.03800 10.53800 40.90700 1.000 37.32853 62 ALA C O 1
ATOM 1316 N N . LYS C 1 40 ? 7.28200 11.16300 43.04600 1.000 33.55912 63 LYS C N 1
ATOM 1317 C CA . LYS C 1 40 ? 5.85200 11.12200 43.32600 1.000 37.19500 63 LYS C CA 1
ATOM 1318 C C . LYS C 1 40 ? 5.44900 12.33500 44.16800 1.000 37.45980 63 LYS C C 1
ATOM 1319 O O . LYS C 1 40 ? 6.23600 12.84600 44.97100 1.000 33.71535 63 LYS C O 1
ATOM 1325 N N . VAL C 1 41 ? 4.20300 12.78800 43.97700 1.000 33.47975 64 VAL C N 1
ATOM 1326 C CA . VAL C 1 41 ? 3.68900 13.98300 44.62900 1.000 31.03295 64 VAL C CA 1
ATOM 1327 C C . VAL C 1 41 ? 2.68100 13.59000 45.70100 1.000 33.77094 64 VAL C C 1
ATOM 1328 O O . VAL C 1 41 ? 1.88600 12.64900 45.52500 1.000 30.18889 64 VAL C O 1
ATOM 1332 N N . ALA C 1 42 ? 2.71100 14.32500 46.81800 1.000 31.56760 65 ALA C N 1
ATOM 1333 C CA . ALA C 1 42 ? 1.79600 14.09000 47.92100 1.000 31.16780 65 ALA C CA 1
ATOM 1334 C C . ALA C 1 42 ? 0.52300 14.89500 47.68500 1.000 33.00390 65 ALA C C 1
ATOM 1335 O O . ALA C 1 42 ? 0.58100 16.10000 47.41200 1.000 30.19060 65 ALA C O 1
ATOM 1337 N N . VAL C 1 43 ? -0.62900 14.22100 47.74100 1.000 32.46732 66 VAL C N 1
ATOM 1338 C CA . VAL C 1 43 ? -1.89600 14.86700 47.41900 1.000 29.74004 66 VAL C CA 1
ATOM 1339 C C . VAL C 1 43 ? -2.86800 14.62700 48.56700 1.000 34.10626 66 VAL C C 1
ATOM 1340 O O . VAL C 1 43 ? -2.70900 13.69800 49.37100 1.000 35.86553 66 VAL C O 1
ATOM 1344 N N . ASP C 1 44 ? -3.88700 15.47700 48.63800 1.000 35.93130 67 ASP C N 1
ATOM 1345 C CA . ASP C 1 44 ? -4.92400 15.33900 49.65300 1.000 36.65371 67 ASP C CA 1
ATOM 1346 C C . ASP C 1 44 ? -5.98800 14.37500 49.12300 1.000 40.93794 67 ASP C C 1
ATOM 1347 O O . ASP C 1 44 ? -5.81300 13.75500 48.06600 1.000 37.98528 67 ASP C O 1
ATOM 1352 N N . ASN C 1 45 ? -7.12400 14.26000 49.81600 1.000 40.34341 68 ASN C N 1
ATOM 1353 C CA . ASN C 1 45 ? -8.02500 13.19200 49.43700 1.000 41.68843 68 ASN C CA 1
ATOM 1354 C C . ASN C 1 45 ? -8.87400 13.59400 48.24700 1.000 40.93613 68 ASN C C 1
ATOM 1355 O O . ASN C 1 45 ? -9.68000 12.78500 47.77700 1.000 41.90995 68 ASN C O 1
ATOM 1360 N N . LYS C 1 46 ? -8.63200 14.78400 47.70000 1.000 39.64739 69 LYS C N 1
ATOM 1361 C CA . LYS C 1 46 ? -9.24000 15.21300 46.45800 1.000 41.12581 69 LYS C CA 1
ATOM 1362 C C . LYS C 1 46 ? -8.27600 15.21700 45.30800 1.000 38.72859 69 LYS C C 1
ATOM 1363 O O . LYS C 1 46 ? -8.57600 15.80900 44.26000 1.000 38.81993 69 LYS C O 1
ATOM 1369 N N . ASN C 1 47 ? -7.15600 14.55100 45.48900 1.000 36.90727 70 ASN C N 1
ATOM 1370 C CA . ASN C 1 47 ? -6.07400 14.52500 44.54500 1.000 37.83711 70 ASN C CA 1
ATOM 1371 C C . ASN C 1 47 ? -5.53300 15.91600 44.28100 1.000 36.16708 70 ASN C C 1
ATOM 1372 O O . ASN C 1 47 ? -5.04400 16.18000 43.19400 1.000 38.65455 70 ASN C O 1
ATOM 1377 N N . VAL C 1 48 ? -5.57700 16.82100 45.25000 1.000 40.37191 71 VAL C N 1
ATOM 1378 C CA . VAL C 1 48 ? -4.98400 18.15500 45.10500 1.000 32.10913 71 VAL C CA 1
ATOM 1379 C C . VAL C 1 48 ? -3.63700 18.14100 45.81900 1.000 32.13296 71 VAL C C 1
ATOM 1380 O O . VAL C 1 48 ? -3.57600 17.71400 46.98400 1.000 32.43512 71 VAL C O 1
ATOM 1384 N N . PRO C 1 49 ? -2.54200 18.53300 45.15900 1.000 32.63823 72 PRO C N 1
ATOM 1385 C CA . PRO C 1 49 ? -1.22200 18.49100 45.82100 1.000 36.15908 72 PRO C CA 1
ATOM 1386 C C . PRO C 1 49 ? -1.25300 19.23400 47.14400 1.000 34.13702 72 PRO C C 1
ATOM 1387 O O . PRO C 1 49 ? -1.83100 20.31200 47.25200 1.000 39.64967 72 PRO C O 1
ATOM 1391 N N . ILE C 1 50 ? -0.72700 18.59000 48.17500 1.000 37.32477 73 ILE C N 1
ATOM 1392 C CA . ILE C 1 50 ? -0.64900 19.20800 49.50000 1.000 36.03417 73 ILE C CA 1
ATOM 1393 C C . ILE C 1 50 ? 0.36500 20.34700 49.45000 1.000 39.77974 73 ILE C C 1
ATOM 1394 O O . ILE C 1 50 ? 1.48100 20.15000 48.93100 1.000 36.95580 73 ILE C O 1
ATOM 1399 N N . PRO C 1 51 ? 0.03300 21.54700 49.92600 1.000 42.62012 74 PRO C N 1
ATOM 1400 C CA . PRO C 1 51 ? 0.94700 22.68200 49.74500 1.000 42.64276 74 PRO C CA 1
ATOM 1401 C C . PRO C 1 51 ? 2.18600 22.56000 50.62600 1.000 42.20668 74 PRO C C 1
ATOM 1402 O O . PRO C 1 51 ? 2.21400 21.84400 51.63100 1.000 40.00228 74 PRO C O 1
ATOM 1406 N N . CYS C 1 52 ? 3.24400 23.25600 50.20400 1.000 42.39076 75 CYS C N 1
ATOM 1407 C CA . CYS C 1 52 ? 4.52500 23.13000 50.88500 1.000 42.88944 75 CYS C CA 1
ATOM 1408 C C . CYS C 1 52 ? 4.50500 23.71600 52.28300 1.000 41.91031 75 CYS C C 1
ATOM 1409 O O . CYS C 1 52 ? 5.39200 23.40200 53.08100 1.000 46.50019 75 CYS C O 1
ATOM 1412 N N . SER C 1 53 ? 3.51000 24.53400 52.61700 1.000 43.78543 76 SER C N 1
ATOM 1413 C CA . SER C 1 53 ? 3.40800 24.99800 53.99600 1.000 47.86109 76 SER C CA 1
ATOM 1414 C C . SER C 1 53 ? 3.20700 23.83800 54.96800 1.000 46.56417 76 SER C C 1
ATOM 1415 O O . SER C 1 53 ? 3.42800 23.99200 56.17300 1.000 42.82107 76 SER C O 1
ATOM 1418 N N . LYS C 1 54 ? 2.82800 22.66700 54.47500 1.000 46.00741 77 LYS C N 1
ATOM 1419 C CA . LYS C 1 54 ? 2.64200 21.51200 55.34100 1.000 48.89889 77 LYS C CA 1
ATOM 1420 C C . LYS C 1 54 ? 3.82800 20.55200 55.32000 1.000 45.21951 77 LYS C C 1
ATOM 1421 O O . LYS C 1 54 ? 3.68200 19.41900 55.77300 1.000 47.98219 77 LYS C O 1
ATOM 1424 N N . ILE C 1 55 ? 4.99700 20.98000 54.82300 1.000 44.23682 78 ILE C N 1
ATOM 1425 C CA . ILE C 1 55 ? 6.10300 20.03800 54.63800 1.000 44.71651 78 ILE C CA 1
ATOM 1426 C C . ILE C 1 55 ? 6.46800 19.36700 55.95100 1.000 50.00673 78 ILE C C 1
ATOM 1427 O O . ILE C 1 55 ? 6.85800 18.19100 55.97700 1.000 47.65115 78 ILE C O 1
ATOM 1432 N N . ASN C 1 56 ? 6.31800 20.08200 57.06300 1.000 50.88017 79 ASN C N 1
ATOM 1433 C CA . ASN C 1 56 ? 6.67700 19.51500 58.35300 1.000 49.50698 79 ASN C CA 1
ATOM 1434 C C . ASN C 1 56 ? 5.71500 18.40800 58.75700 1.000 54.47027 79 ASN C C 1
ATOM 1435 O O . ASN C 1 56 ? 6.13900 17.35500 59.24600 1.000 54.43956 79 ASN C O 1
ATOM 1440 N N . GLU C 1 57 ? 4.41300 18.64100 58.58300 1.000 52.39149 80 GLU C N 1
ATOM 1441 C CA . GLU C 1 57 ? 3.43200 17.62100 58.91500 1.000 54.02610 80 GLU C CA 1
ATOM 1442 C C . GLU C 1 57 ? 3.65100 16.37400 58.07300 1.000 57.56339 80 GLU C C 1
ATOM 1443 O O . GLU C 1 57 ? 3.70100 15.25500 58.59700 1.000 60.08649 80 GLU C O 1
ATOM 1445 N N . VAL C 1 58 ? 3.83200 16.56400 56.76200 1.000 53.27424 81 VAL C N 1
ATOM 1446 C CA . VAL C 1 58 ? 3.98900 15.44400 55.83700 1.000 53.22337 81 VAL C CA 1
ATOM 1447 C C . VAL C 1 58 ? 5.24300 14.63300 56.15400 1.000 54.00009 81 VAL C C 1
ATOM 1448 O O . VAL C 1 58 ? 5.25000 13.40600 56.01100 1.000 56.89183 81 VAL C O 1
ATOM 1452 N N . ASN C 1 59 ? 6.32200 15.29000 56.58700 1.000 51.16929 82 ASN C N 1
ATOM 1453 C CA . ASN C 1 59 ? 7.55900 14.53900 56.77700 1.000 50.18854 82 ASN C CA 1
ATOM 1454 C C . ASN C 1 59 ? 7.57100 13.75700 58.09500 1.000 55.36916 82 ASN C C 1
ATOM 1455 O O . ASN C 1 59 ? 8.27900 12.74900 58.20500 1.000 54.27418 82 ASN C O 1
ATOM 1460 N N . ASN C 1 60 ? 6.77900 14.17200 59.08600 1.000 56.73601 83 ASN C N 1
ATOM 1461 C CA . ASN C 1 60 ? 6.70400 13.43800 60.34700 1.000 60.54329 83 ASN C CA 1
ATOM 1462 C C . ASN C 1 60 ? 5.57000 12.42000 60.37400 1.000 64.66823 83 ASN C C 1
ATOM 1463 O O . ASN C 1 60 ? 5.67900 11.39800 61.06500 1.000 66.20217 83 ASN C O 1
ATOM 1466 N N . ASN C 1 61 ? 4.49100 12.67600 59.64300 1.000 62.96972 84 ASN C N 1
ATOM 1467 C CA . ASN C 1 61 ? 3.35800 11.76000 59.53500 1.000 67.28415 84 ASN C CA 1
ATOM 1468 C C . ASN C 1 61 ? 3.25400 11.30000 58.08000 1.000 65.45529 84 ASN C C 1
ATOM 1469 O O . ASN C 1 61 ? 2.35200 11.72400 57.34000 1.000 63.26950 84 ASN C O 1
ATOM 1472 N N . LYS C 1 62 ? 4.20200 10.46100 57.65600 1.000 65.03122 85 LYS C N 1
ATOM 1473 C CA . LYS C 1 62 ? 4.16600 9.92000 56.30300 1.000 65.32007 85 LYS C CA 1
ATOM 1474 C C . LYS C 1 62 ? 3.04200 8.89600 56.22600 1.000 67.09887 85 LYS C C 1
ATOM 1475 O O . LYS C 1 62 ? 3.21000 7.70400 56.51900 1.000 71.57904 85 LYS C O 1
ATOM 1480 N N . ASP C 1 63 ? 1.86700 9.40400 55.88400 1.000 58.77056 86 ASP C N 1
ATOM 1481 C CA . ASP C 1 63 ? 0.66300 8.62400 55.67400 1.000 50.99006 86 ASP C CA 1
ATOM 1482 C C . ASP C 1 63 ? -0.14600 9.41000 54.65700 1.000 44.70574 86 ASP C C 1
ATOM 1483 O O . ASP C 1 63 ? -1.32700 9.69300 54.86900 1.000 43.50959 86 ASP C O 1
ATOM 1485 N N . VAL C 1 64 ? 0.49800 9.82300 53.57300 1.000 42.63545 87 VAL C N 1
ATOM 1486 C CA . VAL C 1 64 ? -0.13000 10.69900 52.59600 1.000 39.86465 87 VAL C CA 1
ATOM 1487 C C . VAL C 1 64 ? -0.30200 9.94900 51.28800 1.000 35.56624 87 VAL C C 1
ATOM 1488 O O . VAL C 1 64 ? 0.54600 9.13100 50.89400 1.000 33.68147 87 VAL C O 1
ATOM 1492 N N . ASP C 1 65 ? -1.42600 10.21400 50.63700 1.000 35.62708 88 ASP C N 1
ATOM 1493 C CA . ASP C 1 65 ? -1.61900 9.81700 49.25700 1.000 34.69660 88 ASP C CA 1
ATOM 1494 C C . ASP C 1 65 ? -0.47200 10.34800 48.39500 1.000 33.84074 88 ASP C C 1
ATOM 1495 O O . ASP C 1 65 ? -0.04500 11.50000 48.53400 1.000 28.82757 88 ASP C O 1
ATOM 1500 N N . THR C 1 66 ? 0.02400 9.49600 47.49900 1.000 31.88282 89 THR C N 1
ATOM 1501 C CA . THR C 1 66 ? 1.12900 9.85400 46.62600 1.000 31.06239 89 THR C CA 1
ATOM 1502 C C . THR C 1 66 ? 0.82000 9.35600 45.22800 1.000 29.28684 89 THR C C 1
ATOM 1503 O O . THR C 1 66 ? 0.33200 8.24200 45.06000 1.000 32.18845 89 THR C O 1
ATOM 1507 N N . LEU C 1 67 ? 1.12400 10.18600 44.23500 1.000 31.44553 90 LEU C N 1
ATOM 1508 C CA . LEU C 1 67 ? 0.88400 9.90900 42.83300 1.000 29.12419 90 LEU C CA 1
ATOM 1509 C C . LEU C 1 67 ? 2.18800 10.08600 42.07200 1.000 32.05130 90 LEU C C 1
ATOM 1510 O O . LEU C 1 67 ? 2.83300 11.13100 42.18300 1.000 30.71538 90 LEU C O 1
ATOM 1515 N N . TYR C 1 68 ? 2.56300 9.08000 41.28300 1.000 35.47142 91 TYR C N 1
ATOM 1516 C CA . TYR C 1 68 ? 3.82600 9.12400 40.55700 1.000 32.52469 91 TYR C CA 1
ATOM 1517 C C . TYR C 1 68 ? 3.70900 9.97600 39.30500 1.000 31.82235 91 TYR C C 1
ATOM 1518 O O . TYR C 1 68 ? 2.67100 9.99900 38.62900 1.000 31.85639 91 TYR C O 1
ATOM 1527 N N . CYS C 1 69 ? 4.79100 10.68800 39.01800 1.000 30.18788 92 CYS C N 1
ATOM 1528 C CA . CYS C 1 69 ? 4.98600 11.33200 37.72700 1.000 35.15441 92 CYS C CA 1
ATOM 1529 C C . CYS C 1 69 ? 4.64400 10.37500 36.58500 1.000 40.26573 92 CYS C C 1
ATOM 1530 O O . CYS C 1 69 ? 5.06200 9.21500 36.57800 1.000 38.34917 92 CYS C O 1
ATOM 1533 N N . ASP C 1 70 ? 3.86000 10.86800 35.62200 1.000 40.35233 93 ASP C N 1
ATOM 1534 C CA . ASP C 1 70 ? 3.38100 10.03800 34.52300 1.000 41.79089 93 ASP C CA 1
ATOM 1535 C C . ASP C 1 70 ? 2.69200 10.86300 33.44400 1.000 42.27827 93 ASP C C 1
ATOM 1536 O O . ASP C 1 70 ? 1.77100 11.64600 33.73600 1.000 40.44259 93 ASP C O 1
ATOM 1541 N N . LYS C 1 71 ? 3.11000 10.65000 32.19100 1.000 43.42801 94 LYS C N 1
ATOM 1542 C CA . LYS C 1 71 ? 2.52800 11.36800 31.05800 1.000 42.69757 94 LYS C CA 1
ATOM 1543 C C . LYS C 1 71 ? 1.01500 11.23500 31.04900 1.000 43.65415 94 LYS C C 1
ATOM 1544 O O . LYS C 1 71 ? 0.28700 12.20700 30.83100 1.000 45.37999 94 LYS C O 1
ATOM 1546 N N . ASP C 1 72 ? 0.52800 10.03900 31.32900 1.000 42.46010 95 ASP C N 1
ATOM 1547 C CA . ASP C 1 72 ? -0.88100 9.75100 31.21000 1.000 42.51341 95 ASP C CA 1
ATOM 1548 C C . ASP C 1 72 ? -1.69700 10.19800 32.41600 1.000 43.40771 95 ASP C C 1
ATOM 1549 O O . ASP C 1 72 ? -2.91500 10.01900 32.39200 1.000 41.65047 95 ASP C O 1
ATOM 1554 N N . ARG C 1 73 ? -1.07400 10.75300 33.45100 1.000 38.76554 96 ARG C N 1
ATOM 1555 C CA . ARG C 1 73 ? -1.91700 11.30600 34.53800 1.000 37.90104 96 ARG C CA 1
ATOM 1556 C C . ARG C 1 73 ? -2.34600 12.69300 34.06700 1.000 39.63731 96 ARG C C 1
ATOM 1557 O O . ARG C 1 73 ? -1.48700 13.43100 33.63300 1.000 44.85959 96 ARG C O 1
ATOM 1565 N N . ASP C 1 74 ? -3.63400 13.01300 34.12300 1.000 34.75722 97 ASP C N 1
ATOM 1566 C CA . ASP C 1 74 ? -4.08300 14.31300 33.57100 1.000 41.95114 97 ASP C CA 1
ATOM 1567 C C . ASP C 1 74 ? -4.97100 15.08000 34.55400 1.000 41.17864 97 ASP C C 1
ATOM 1568 O O . ASP C 1 74 ? -5.52400 16.07300 34.13400 1.000 44.16017 97 ASP C O 1
ATOM 1573 N N . ASP C 1 75 ? -5.05200 14.67100 35.81600 1.000 38.60399 98 ASP C N 1
ATOM 1574 C CA . ASP C 1 75 ? -5.95000 15.36800 36.77200 1.000 39.97529 98 ASP C CA 1
ATOM 1575 C C . ASP C 1 75 ? -5.17300 16.34100 37.66000 1.000 41.37628 98 ASP C C 1
ATOM 1576 O O . ASP C 1 75 ? -5.76100 16.86800 38.58700 1.000 43.15606 98 ASP C O 1
ATOM 1581 N N . ILE C 1 76 ? -3.89500 16.54600 37.38500 1.000 36.69658 99 ILE C N 1
ATOM 1582 C CA . ILE C 1 76 ? -3.10100 17.49000 38.16400 1.000 36.03353 99 ILE C CA 1
ATOM 1583 C C . ILE C 1 76 ? -2.54900 18.56100 37.22900 1.000 40.15649 99 ILE C C 1
ATOM 1584 O O . ILE C 1 76 ? -1.73700 18.25100 36.34700 1.000 40.61465 99 ILE C O 1
ATOM 1589 N N . PRO C 1 77 ? -2.94900 19.81800 37.36300 1.000 38.62858 100 PRO C N 1
ATOM 1590 C CA . PRO C 1 77 ? -2.48600 20.82200 36.39900 1.000 42.31213 100 PRO C CA 1
ATOM 1591 C C . PRO C 1 77 ? -0.99600 21.07900 36.53100 1.000 37.45038 100 PRO C C 1
ATOM 1592 O O . PRO C 1 77 ? -0.43900 21.08700 37.62800 1.000 34.53530 100 PRO C O 1
ATOM 1596 N N . GLY C 1 78 ? -0.34800 21.25500 35.38300 1.000 42.32549 101 GLY C N 1
ATOM 1597 C CA . GLY C 1 78 ? 1.09200 21.43500 35.34500 1.000 40.02974 101 GLY C CA 1
ATOM 1598 C C . GLY C 1 78 ? 1.91400 20.26200 35.83100 1.000 40.38896 101 GLY C C 1
ATOM 1599 O O . GLY C 1 78 ? 3.10900 20.42700 36.09500 1.000 36.35099 101 GLY C O 1
ATOM 1600 N N . PHE C 1 79 ? 1.30800 19.08000 35.98100 1.000 39.77392 102 PHE C N 1
ATOM 1601 C CA . PHE C 1 79 ? 2.04600 17.95200 36.54900 1.000 42.62845 102 PHE C CA 1
ATOM 1602 C C . PHE C 1 79 ? 3.30200 17.65700 35.74600 1.000 37.06347 102 PHE C C 1
ATOM 1603 O O . PHE C 1 79 ? 4.35600 17.38200 36.31800 1.000 39.65737 102 PHE C O 1
ATOM 1611 N N . ALA C 1 80 ? 3.21200 17.73200 34.41800 1.000 35.99401 103 ALA C N 1
ATOM 1612 C CA . ALA C 1 80 ? 4.37600 17.42900 33.59200 1.000 43.95268 103 ALA C CA 1
ATOM 1613 C C . ALA C 1 80 ? 5.51200 18.42100 33.85200 1.000 41.18071 103 ALA C C 1
ATOM 1614 O O . ALA C 1 80 ? 6.68300 18.03300 33.91100 1.000 39.26307 103 ALA C O 1
ATOM 1616 N N . ARG C 1 81 ? 5.18500 19.69800 34.04900 1.000 38.79036 104 ARG C N 1
ATOM 1617 C CA . ARG C 1 81 ? 6.23100 20.66800 34.35600 1.000 42.33553 104 ARG C CA 1
ATOM 1618 C C . ARG C 1 81 ? 6.82600 20.42700 35.74400 1.000 42.37089 104 ARG C C 1
ATOM 1619 O O . ARG C 1 81 ? 8.05100 20.43400 35.90600 1.000 42.55367 104 ARG C O 1
ATOM 1622 N N . SER C 1 82 ? 5.97500 20.22600 36.76300 1.000 41.50482 105 SER C N 1
ATOM 1623 C CA . SER C 1 82 ? 6.46400 19.93100 38.11300 1.000 40.95044 105 SER C CA 1
ATOM 1624 C C . SER C 1 82 ? 7.37600 18.71300 38.13000 1.000 40.61936 105 SER C C 1
ATOM 1625 O O . SER C 1 82 ? 8.36800 18.67300 38.86200 1.000 39.59668 105 SER C O 1
ATOM 1628 N N . CYS C 1 83 ? 7.02600 17.68700 37.37400 1.000 38.20302 106 CYS C N 1
ATOM 1629 C CA . CYS C 1 83 ? 7.85300 16.49300 37.36100 1.000 42.08588 106 CYS C CA 1
ATOM 1630 C C . CYS C 1 83 ? 9.18600 16.75800 36.65900 1.000 42.28535 106 CYS C C 1
ATOM 1631 O O . CYS C 1 83 ? 10.24700 16.32800 37.13400 1.000 38.25654 106 CYS C O 1
ATOM 1634 N N . TYR C 1 84 ? 9.15700 17.48400 35.53800 1.000 39.69388 107 TYR C N 1
ATOM 1635 C CA . TYR C 1 84 ? 10.41300 17.81800 34.86900 1.000 43.12933 107 TYR C CA 1
ATOM 1636 C C . TYR C 1 84 ? 11.37100 18.49800 35.83700 1.000 44.35832 107 TYR C C 1
ATOM 1637 O O . TYR C 1 84 ? 12.56200 18.16200 35.89000 1.000 41.23929 107 TYR C O 1
ATOM 1646 N N . ARG C 1 85 ? 10.84700 19.41100 36.66700 1.000 42.24529 108 ARG C N 1
ATOM 1647 C CA . ARG C 1 85 ? 11.71000 20.12000 37.60500 1.000 43.13307 108 ARG C CA 1
ATOM 1648 C C . ARG C 1 85 ? 12.19800 19.20900 38.71500 1.000 43.49506 108 ARG C C 1
ATOM 1649 O O . ARG C 1 85 ? 13.34100 19.34100 39.16900 1.000 40.29879 108 ARG C O 1
ATOM 1657 N N . ALA C 1 86 ? 11.35500 18.28100 39.17300 1.000 41.15990 109 ALA C N 1
ATOM 1658 C CA . ALA C 1 86 ? 11.79000 17.41200 40.26400 1.000 43.63282 109 ALA C CA 1
ATOM 1659 C C . ALA C 1 86 ? 12.95600 16.52300 39.82600 1.000 42.20973 109 ALA C C 1
ATOM 1660 O O . ALA C 1 86 ? 13.86400 16.25400 40.61400 1.000 43.91511 109 ALA C O 1
ATOM 1662 N N . TYR C 1 87 ? 12.96200 16.12100 38.56100 1.000 42.75199 110 TYR C N 1
ATOM 1663 C CA . TYR C 1 87 ? 14.07200 15.28900 38.03900 1.000 50.81768 110 TYR C CA 1
ATOM 1664 C C . TYR C 1 87 ? 15.28300 16.18700 37.78300 1.000 51.12716 110 TYR C C 1
ATOM 1665 O O . TYR C 1 87 ? 16.37400 15.84400 38.21300 1.000 52.55985 110 TYR C O 1
ATOM 1674 N N . SER C 1 88 ? 15.05300 17.31400 37.11900 1.000 49.61898 111 SER C N 1
ATOM 1675 C CA . SER C 1 88 ? 16.11100 18.29400 36.78400 1.000 52.62478 111 SER C CA 1
ATOM 1676 C C . SER C 1 88 ? 16.79600 18.76300 38.05400 1.000 59.87202 111 SER C C 1
ATOM 1677 O O . SER C 1 88 ? 18.00600 18.73700 38.08800 1.000 66.12011 111 SER C O 1
ATOM 1680 N N . ASP C 1 89 ? 16.03200 19.08700 39.09200 1.000 53.75180 112 ASP C N 1
ATOM 1681 C CA . ASP C 1 89 ? 16.63500 19.63500 40.33500 1.000 56.24391 112 ASP C CA 1
ATOM 1682 C C . ASP C 1 89 ? 17.43400 18.57500 41.10700 1.000 62.57851 112 ASP C C 1
ATOM 1683 O O . ASP C 1 89 ? 18.27400 18.97300 41.90100 1.000 74.88260 112 ASP C O 1
ATOM 1684 N N . LEU C 1 90 ? 17.19900 17.28600 40.88800 1.000 61.42763 113 LEU C N 1
ATOM 1685 C CA . LEU C 1 90 ? 17.96300 16.23900 41.60900 1.000 67.05889 113 LEU C CA 1
ATOM 1686 C C . LEU C 1 90 ? 19.00300 15.60800 40.68500 1.000 69.79725 113 LEU C C 1
ATOM 1687 O O . LEU C 1 90 ? 20.01600 15.12900 41.19400 1.000 72.46815 113 LEU C O 1
ATOM 1689 N N . PHE C 1 91 ? 18.74500 15.58600 39.38200 1.000 68.77829 114 PHE C N 1
ATOM 1690 C CA . PHE C 1 91 ? 19.70200 14.94100 38.45200 1.000 69.21692 114 PHE C CA 1
ATOM 1691 C C . PHE C 1 91 ? 20.56800 15.98800 37.76100 1.000 72.81372 114 PHE C C 1
ATOM 1692 O O . PHE C 1 91 ? 20.89300 15.77400 36.60000 1.000 77.58215 114 PHE C O 1
ATOM 1694 N N . PHE C 1 92 ? 20.89800 17.07200 38.46200 1.000 75.60885 115 PHE C N 1
ATOM 1695 C CA . PHE C 1 92 ? 21.77900 18.15500 37.95100 1.000 72.20487 115 PHE C CA 1
ATOM 1696 C C . PHE C 1 92 ? 22.36500 18.92100 39.14300 1.000 71.85387 115 PHE C C 1
ATOM 1697 O O . PHE C 1 92 ? 22.18500 18.46200 40.28700 1.000 74.77416 115 PHE C O 1
ATOM 1705 N N . LYS D 1 18 ? 30.70300 6.39200 -6.01200 1.000 74.43373 41 LYS D N 1
ATOM 1706 C CA . LYS D 1 18 ? 29.86800 6.81600 -7.16300 1.000 75.65122 41 LYS D CA 1
ATOM 1707 C C . LYS D 1 18 ? 30.44300 8.10600 -7.75600 1.000 81.78129 41 LYS D C 1
ATOM 1708 O O . LYS D 1 18 ? 31.63000 8.11900 -8.11800 1.000 82.16315 41 LYS D O 1
ATOM 1710 N N . ASN D 1 19 ? 29.62300 9.15300 -7.83400 1.000 79.60847 42 ASN D N 1
ATOM 1711 C CA . ASN D 1 19 ? 30.06700 10.44400 -8.41600 1.000 74.75632 42 ASN D CA 1
ATOM 1712 C C . ASN D 1 19 ? 30.52400 11.37800 -7.29500 1.000 70.95042 42 ASN D C 1
ATOM 1713 O O . ASN D 1 19 ? 29.94200 11.31800 -6.21300 1.000 74.16560 42 ASN D O 1
ATOM 1715 N N . PHE D 1 20 ? 31.53000 12.20400 -7.55900 1.000 61.75248 43 PHE D N 1
ATOM 1716 C CA . PHE D 1 20 ? 32.02700 13.16300 -6.54700 1.000 61.18432 43 PHE D CA 1
ATOM 1717 C C . PHE D 1 20 ? 31.13200 14.40200 -6.55300 1.000 65.97445 43 PHE D C 1
ATOM 1718 O O . PHE D 1 20 ? 30.70600 14.82000 -7.62300 1.000 67.42299 43 PHE D O 1
ATOM 1726 N N . ILE D 1 21 ? 30.86200 14.96100 -5.37700 1.000 59.77239 44 ILE D N 1
ATOM 1727 C CA . ILE D 1 21 ? 30.04100 16.19700 -5.26200 1.000 62.40691 44 ILE D CA 1
ATOM 1728 C C . ILE D 1 21 ? 30.77400 17.15900 -4.33100 1.000 62.38391 44 ILE D C 1
ATOM 1729 O O . ILE D 1 21 ? 31.56600 16.70200 -3.51700 1.000 56.60962 44 ILE D O 1
ATOM 1734 N N . CYS D 1 22 ? 30.49100 18.44900 -4.46300 1.000 62.40764 45 CYS D N 1
ATOM 1735 C CA . CYS D 1 22 ? 31.12200 19.46700 -3.64600 1.000 58.61923 45 CYS D CA 1
ATOM 1736 C C . CYS D 1 22 ? 30.39600 19.60700 -2.31800 1.000 55.56002 45 CYS D C 1
ATOM 1737 O O . CYS D 1 22 ? 29.16600 19.63800 -2.26900 1.000 60.09675 45 CYS D O 1
ATOM 1740 N N . VAL D 1 23 ? 31.17000 19.67900 -1.23900 1.000 58.31060 46 VAL D N 1
ATOM 1741 C CA . VAL D 1 23 ? 30.66900 20.04800 0.08000 1.000 55.21466 46 VAL D CA 1
ATOM 1742 C C . VAL D 1 23 ? 31.77500 20.81400 0.77700 1.000 58.05728 46 VAL D C 1
ATOM 1743 O O . VAL D 1 23 ? 32.91700 20.34600 0.82600 1.000 52.18736 46 VAL D O 1
ATOM 1747 N N . ASP D 1 24 ? 31.42900 21.99000 1.30400 1.000 59.17392 47 ASP D N 1
ATOM 1748 C CA . ASP D 1 24 ? 32.35400 22.87100 2.06000 1.000 58.28125 47 ASP D CA 1
ATOM 1749 C C . ASP D 1 24 ? 33.60400 23.14800 1.23900 1.000 56.34682 47 ASP D C 1
ATOM 1750 O O . ASP D 1 24 ? 34.68400 23.11600 1.81700 1.000 52.80595 47 ASP D O 1
ATOM 1755 N N . ASP D 1 25 ? 33.42500 23.32400 -0.06900 1.000 53.13881 48 ASP D N 1
ATOM 1756 C CA . ASP D 1 25 ? 34.49700 23.65500 -1.04500 1.000 61.22514 48 ASP D CA 1
ATOM 1757 C C . ASP D 1 25 ? 35.47700 22.48600 -1.23500 1.000 59.54182 48 ASP D C 1
ATOM 1758 O O . ASP D 1 25 ? 36.59200 22.72900 -1.68800 1.000 55.83843 48 ASP D O 1
ATOM 1761 N N . ARG D 1 26 ? 35.03700 21.26100 -0.95300 1.000 54.45036 49 ARG D N 1
ATOM 1762 C CA . ARG D 1 26 ? 35.87900 20.05300 -1.08800 1.000 55.77367 49 ARG D CA 1
ATOM 1763 C C . ARG D 1 26 ? 35.09200 19.01000 -1.87200 1.000 56.14417 49 ARG D C 1
ATOM 1764 O O . ARG D 1 26 ? 33.87200 19.09400 -1.90400 1.000 57.82391 49 ARG D O 1
ATOM 1772 N N . LEU D 1 27 ? 35.79600 18.04100 -2.43100 1.000 55.22379 50 LEU D N 1
ATOM 1773 C CA . LEU D 1 27 ? 35.21600 17.01700 -3.29700 1.000 54.93780 50 LEU D CA 1
ATOM 1774 C C . LEU D 1 27 ? 35.09000 15.70400 -2.52400 1.000 53.10458 50 LEU D C 1
ATOM 1775 O O . LEU D 1 27 ? 36.09700 15.05900 -2.20300 1.000 49.61613 50 LEU D O 1
ATOM 1780 N N . PHE D 1 28 ? 33.85400 15.31100 -2.23500 1.000 50.33144 51 PHE D N 1
ATOM 1781 C CA . PHE D 1 28 ? 33.56300 14.12900 -1.44100 1.000 50.83560 51 PHE D CA 1
ATOM 1782 C C . PHE D 1 28 ? 32.84900 13.07900 -2.28200 1.000 56.32932 51 PHE D C 1
ATOM 1783 O O . PHE D 1 28 ? 32.22700 13.37700 -3.30500 1.000 61.25659 51 PHE D O 1
ATOM 1791 N N . SER D 1 29 ? 32.95500 11.83400 -1.83100 1.000 51.53839 52 SER D N 1
ATOM 1792 C CA . SER D 1 29 ? 32.23000 10.71300 -2.39900 1.000 50.47241 52 SER D CA 1
ATOM 1793 C C . SER D 1 29 ? 31.86100 9.79300 -1.24300 1.000 49.85647 52 SER D C 1
ATOM 1794 O O . SER D 1 29 ? 32.54300 9.78100 -0.21800 1.000 48.96775 52 SER D O 1
ATOM 1797 N N . TYR D 1 30 ? 30.74400 9.08100 -1.39100 1.000 51.58971 53 TYR D N 1
ATOM 1798 C CA . TYR D 1 30 ? 30.21800 8.20800 -0.31300 1.000 50.76012 53 TYR D CA 1
ATOM 1799 C C . TYR D 1 30 ? 30.20100 6.73600 -0.72300 1.000 53.54050 53 TYR D C 1
ATOM 1800 O O . TYR D 1 30 ? 29.97000 6.44600 -1.88800 1.000 55.74747 53 TYR D O 1
ATOM 1809 N N . ASN D 1 31 ? 30.40600 5.85800 0.26200 1.000 53.43836 54 ASN D N 1
ATOM 1810 C CA . ASN D 1 31 ? 30.39600 4.37600 0.14000 1.000 56.74742 54 ASN D CA 1
ATOM 1811 C C . ASN D 1 31 ? 29.63100 3.82900 1.34700 1.000 53.48659 54 ASN D C 1
ATOM 1812 O O . ASN D 1 31 ? 29.69700 4.47000 2.38400 1.000 54.59852 54 ASN D O 1
ATOM 1815 N N . PHE D 1 32 ? 28.96200 2.68600 1.23100 1.000 54.65776 55 PHE D N 1
ATOM 1816 C CA . PHE D 1 32 ? 28.21400 2.25100 2.43300 1.000 65.10804 55 PHE D CA 1
ATOM 1817 C C . PHE D 1 32 ? 28.23300 0.74300 2.68700 1.000 69.58559 55 PHE D C 1
ATOM 1818 O O . PHE D 1 32 ? 28.65200 -0.04000 1.84400 1.000 69.53561 55 PHE D O 1
ATOM 1826 N N . THR D 1 33 ? 27.68500 0.40700 3.85900 1.000 72.13616 56 THR D N 1
ATOM 1827 C CA . THR D 1 33 ? 27.55100 -0.92900 4.50300 1.000 71.07205 56 THR D CA 1
ATOM 1828 C C . THR D 1 33 ? 28.91000 -1.53900 4.83800 1.000 75.71351 56 THR D C 1
ATOM 1829 O O . THR D 1 33 ? 29.49400 -2.25200 4.01000 1.000 79.18200 56 THR D O 1
ATOM 1833 N N . THR D 1 34 ? 29.36000 -1.21300 6.03700 1.000 72.12095 57 THR D N 1
ATOM 1834 C CA . THR D 1 34 ? 30.58200 -1.74300 6.69400 1.000 75.03461 57 THR D CA 1
ATOM 1835 C C . THR D 1 34 ? 30.52000 -1.21700 8.12300 1.000 73.74488 57 THR D C 1
ATOM 1836 O O . THR D 1 34 ? 30.00500 -1.91200 9.00300 1.000 68.96331 57 THR D O 1
ATOM 1838 N N . SER D 1 35 ? 31.03100 -0.00100 8.29500 1.000 73.56617 58 SER D N 1
ATOM 1839 C CA . SER D 1 35 ? 30.92000 0.76600 9.55500 1.000 66.17209 58 SER D CA 1
ATOM 1840 C C . SER D 1 35 ? 29.88600 1.86600 9.28700 1.000 68.11346 58 SER D C 1
ATOM 1841 O O . SER D 1 35 ? 29.98400 2.92100 9.91900 1.000 74.29291 58 SER D O 1
ATOM 1842 N N . GLY D 1 36 ? 28.96800 1.61900 8.34200 1.000 61.17462 59 GLY D N 1
ATOM 1843 C CA . GLY D 1 36 ? 27.89100 2.54400 7.94900 1.000 56.75111 59 GLY D CA 1
ATOM 1844 C C . GLY D 1 36 ? 28.20800 3.31200 6.68200 1.000 55.90054 59 GLY D C 1
ATOM 1845 O O . GLY D 1 36 ? 28.85900 2.76100 5.80700 1.000 56.16216 59 GLY D O 1
ATOM 1846 N N . ILE D 1 37 ? 27.72300 4.54600 6.58500 1.000 50.30390 60 ILE D N 1
ATOM 1847 C CA . ILE D 1 37 ? 28.03300 5.38900 5.40100 1.000 49.53950 60 ILE D CA 1
ATOM 1848 C C . ILE D 1 37 ? 29.27600 6.21000 5.72800 1.000 46.73253 60 ILE D C 1
ATOM 1849 O O . ILE D 1 37 ? 29.30900 6.83100 6.77500 1.000 47.21011 60 ILE D O 1
ATOM 1854 N N . LYS D 1 38 ? 30.26700 6.17500 4.85000 1.000 48.15829 61 LYS D N 1
ATOM 1855 C CA . LYS D 1 38 ? 31.50800 6.94100 5.08500 1.000 48.69685 61 LYS D CA 1
ATOM 1856 C C . LYS D 1 38 ? 31.78100 7.81300 3.86800 1.000 45.98098 61 LYS D C 1
ATOM 1857 O O . LYS D 1 38 ? 31.47400 7.39900 2.77400 1.000 49.71738 61 LYS D O 1
ATOM 1860 N N . ALA D 1 39 ? 32.30200 9.00300 4.10000 1.000 44.23139 62 ALA D N 1
ATOM 1861 C CA . ALA D 1 39 ? 32.65200 9.91800 3.02500 1.000 46.80425 62 ALA D CA 1
ATOM 1862 C C . ALA D 1 39 ? 34.16700 10.01600 2.89400 1.000 42.74831 62 ALA D C 1
ATOM 1863 O O . ALA D 1 39 ? 34.89100 9.99400 3.89100 1.000 46.27108 62 ALA D O 1
ATOM 1865 N N . LYS D 1 40 ? 34.64000 10.14600 1.66800 1.000 41.34869 63 LYS D N 1
ATOM 1866 C CA . LYS D 1 40 ? 36.05600 10.33400 1.40800 1.000 43.39749 63 LYS D CA 1
ATOM 1867 C C . LYS D 1 40 ? 36.27000 11.59700 0.59000 1.000 44.71892 63 LYS D C 1
ATOM 1868 O O . LYS D 1 40 ? 35.42100 11.99300 -0.21100 1.000 40.82445 63 LYS D O 1
ATOM 1874 N N . VAL D 1 41 ? 37.41800 12.22400 0.79900 1.000 44.64980 64 VAL D N 1
ATOM 1875 C CA . VAL D 1 41 ? 37.76500 13.45600 0.10800 1.000 42.88857 64 VAL D CA 1
ATOM 1876 C C . VAL D 1 41 ? 38.84000 13.15300 -0.92700 1.000 43.38195 64 VAL D C 1
ATOM 1877 O O . VAL D 1 41 ? 39.71400 12.30300 -0.72100 1.000 43.60274 64 VAL D O 1
ATOM 1881 N N . ALA D 1 42 ? 38.75400 13.83700 -2.06500 1.000 45.42852 65 ALA D N 1
ATOM 1882 C CA . ALA D 1 42 ? 39.75200 13.70800 -3.11800 1.000 42.90978 65 ALA D CA 1
ATOM 1883 C C . ALA D 1 42 ? 40.88400 14.68600 -2.83700 1.000 47.31365 65 ALA D C 1
ATOM 1884 O O . ALA D 1 42 ? 40.63600 15.85000 -2.50100 1.000 49.92917 65 ALA D O 1
ATOM 1886 N N . VAL D 1 43 ? 42.12200 14.20600 -2.92700 1.000 41.68483 66 VAL D N 1
ATOM 1887 C CA . VAL D 1 43 ? 43.28300 15.01400 -2.57900 1.000 43.51833 66 VAL D CA 1
ATOM 1888 C C . VAL D 1 43 ? 44.33600 14.86200 -3.66400 1.000 48.82289 66 VAL D C 1
ATOM 1889 O O . VAL D 1 43 ? 44.35000 13.87900 -4.41800 1.000 46.69088 66 VAL D O 1
ATOM 1893 N N . ASP D 1 44 ? 45.22400 15.85200 -3.74200 1.000 48.57633 67 ASP D N 1
ATOM 1894 C CA . ASP D 1 44 ? 46.35800 15.76600 -4.64400 1.000 50.19176 67 ASP D CA 1
ATOM 1895 C C . ASP D 1 44 ? 47.50000 15.02100 -3.95200 1.000 50.92559 67 ASP D C 1
ATOM 1896 O O . ASP D 1 44 ? 47.41900 14.65600 -2.77300 1.000 48.21746 67 ASP D O 1
ATOM 1901 N N . ASN D 1 45 ? 48.59100 14.81300 -4.67800 1.000 44.98775 68 ASN D N 1
ATOM 1902 C CA . ASN D 1 45 ? 49.67400 13.98900 -4.16300 1.000 46.42877 68 ASN D CA 1
ATOM 1903 C C . ASN D 1 45 ? 50.44000 14.63700 -3.01900 1.000 49.10202 68 ASN D C 1
ATOM 1904 O O . ASN D 1 45 ? 51.34800 14.00500 -2.47100 1.000 51.94084 68 ASN D O 1
ATOM 1909 N N . LYS D 1 46 ? 50.07200 15.85300 -2.61900 1.000 51.76213 69 LYS D N 1
ATOM 1910 C CA . LYS D 1 46 ? 50.54100 16.45900 -1.38200 1.000 49.79800 69 LYS D CA 1
ATOM 1911 C C . LYS D 1 46 ? 49.48300 16.40800 -0.28300 1.000 51.89655 69 LYS D C 1
ATOM 1912 O O . LYS D 1 46 ? 49.63100 17.07500 0.74400 1.000 53.58158 69 LYS D O 1
ATOM 1915 N N . ASN D 1 47 ? 48.42300 15.62000 -0.48000 1.000 51.23724 70 ASN D N 1
ATOM 1916 C CA . ASN D 1 47 ? 47.30300 15.48500 0.45700 1.000 51.86722 70 ASN D CA 1
ATOM 1917 C C . ASN D 1 47 ? 46.52200 16.77600 0.62200 1.000 52.57597 70 ASN D C 1
ATOM 1918 O O . ASN D 1 47 ? 45.78200 16.93500 1.60500 1.000 50.86536 70 ASN D O 1
ATOM 1923 N N . VAL D 1 48 ? 46.64300 17.68700 -0.34100 1.000 50.25083 71 VAL D N 1
ATOM 1924 C CA . VAL D 1 48 ? 45.79800 18.87400 -0.37200 1.000 48.44236 71 VAL D CA 1
ATOM 1925 C C . VAL D 1 48 ? 44.50300 18.55500 -1.11200 1.000 49.34464 71 VAL D C 1
ATOM 1926 O O . VAL D 1 48 ? 44.54200 18.08900 -2.26700 1.000 46.53089 71 VAL D O 1
ATOM 1930 N N . PRO D 1 49 ? 43.34700 18.81000 -0.49200 1.000 49.68597 72 PRO D N 1
ATOM 1931 C CA . PRO D 1 49 ? 42.06300 18.59100 -1.16900 1.000 48.87691 72 PRO D CA 1
ATOM 1932 C C . PRO D 1 49 ? 41.98200 19.31200 -2.50400 1.000 52.62492 72 PRO D C 1
ATOM 1933 O O . PRO D 1 49 ? 42.42200 20.45400 -2.64500 1.000 56.47696 72 PRO D O 1
ATOM 1937 N N . ILE D 1 50 ? 41.39900 18.63000 -3.48400 1.000 51.25139 73 ILE D N 1
ATOM 1938 C CA . ILE D 1 50 ? 41.21100 19.19000 -4.81700 1.000 49.73816 73 ILE D CA 1
ATOM 1939 C C . ILE D 1 50 ? 40.01900 20.14400 -4.77700 1.000 58.12219 73 ILE D C 1
ATOM 1940 O O . ILE D 1 50 ? 38.97100 19.80300 -4.20600 1.000 54.16569 73 ILE D O 1
ATOM 1945 N N . PRO D 1 51 ? 40.12800 21.33800 -5.36200 1.000 62.57272 74 PRO D N 1
ATOM 1946 C CA . PRO D 1 51 ? 39.04500 22.32500 -5.26600 1.000 57.78073 74 PRO D CA 1
ATOM 1947 C C . PRO D 1 51 ? 37.84600 21.94900 -6.12200 1.000 56.88456 74 PRO D C 1
ATOM 1948 O O . PRO D 1 51 ? 37.96400 21.28400 -7.14600 1.000 57.10411 74 PRO D O 1
ATOM 1952 N N . CYS D 1 52 ? 36.67200 22.39800 -5.67100 1.000 55.48053 75 CYS D N 1
ATOM 1953 C CA . CYS D 1 52 ? 35.42900 22.02600 -6.33800 1.000 55.70091 75 CYS D CA 1
ATOM 1954 C C . CYS D 1 52 ? 35.41300 22.48200 -7.79400 1.000 63.61932 75 CYS D C 1
ATOM 1955 O O . CYS D 1 52 ? 34.84500 21.79300 -8.65200 1.000 58.25621 75 CYS D O 1
ATOM 1958 N N . SER D 1 53 ? 36.05200 23.62000 -8.09600 1.000 64.91580 76 SER D N 1
ATOM 1959 C CA . SER D 1 53 ? 36.11300 24.10500 -9.47600 1.000 65.29545 76 SER D CA 1
ATOM 1960 C C . SER D 1 53 ? 36.63800 23.02900 -10.42000 1.000 64.92095 76 SER D C 1
ATOM 1961 O O . SER D 1 53 ? 36.18100 22.91500 -11.56500 1.000 68.66136 76 SER D O 1
ATOM 1964 N N . LYS D 1 54 ? 37.58300 22.21800 -9.94700 1.000 65.00065 77 LYS D N 1
ATOM 1965 C CA . LYS D 1 54 ? 38.17200 21.13600 -10.72200 1.000 62.04081 77 LYS D CA 1
ATOM 1966 C C . LYS D 1 54 ? 37.29700 19.88900 -10.76500 1.000 59.43558 77 LYS D C 1
ATOM 1967 O O . LYS D 1 54 ? 37.78700 18.84100 -11.19600 1.000 61.36928 77 LYS D O 1
ATOM 1970 N N . ILE D 1 55 ? 36.03300 19.98300 -10.33800 1.000 58.90392 78 ILE D N 1
ATOM 1971 C CA . ILE D 1 55 ? 35.17400 18.80600 -10.24600 1.000 59.24173 78 ILE D CA 1
ATOM 1972 C C . ILE D 1 55 ? 35.07500 18.08200 -11.57800 1.000 65.39125 78 ILE D C 1
ATOM 1973 O O . ILE D 1 55 ? 34.95100 16.85300 -11.61300 1.000 63.39920 78 ILE D O 1
ATOM 1978 N N . ASN D 1 56 ? 35.10900 18.80000 -12.69900 1.000 68.35799 79 ASN D N 1
ATOM 1979 C CA . ASN D 1 56 ? 34.78600 18.13300 -13.98200 1.000 64.83212 79 ASN D CA 1
ATOM 1980 C C . ASN D 1 56 ? 35.85300 17.09700 -14.28400 1.000 64.35468 79 ASN D C 1
ATOM 1981 O O . ASN D 1 56 ? 35.51700 15.96100 -14.61000 1.000 64.85112 79 ASN D O 1
ATOM 1986 N N . GLU D 1 57 ? 37.09000 17.51400 -14.10900 1.000 57.82312 80 GLU D N 1
ATOM 1987 C CA . GLU D 1 57 ? 38.23600 16.65700 -14.37800 1.000 63.49383 80 GLU D CA 1
ATOM 1988 C C . GLU D 1 57 ? 38.26200 15.44200 -13.45800 1.000 65.39118 80 GLU D C 1
ATOM 1989 O O . GLU D 1 57 ? 38.63400 14.34000 -13.88000 1.000 60.85586 80 GLU D O 1
ATOM 1991 N N . VAL D 1 58 ? 37.87700 15.62600 -12.19400 1.000 63.27696 81 VAL D N 1
ATOM 1992 C CA . VAL D 1 58 ? 37.92400 14.53000 -11.23000 1.000 63.28053 81 VAL D CA 1
ATOM 1993 C C . VAL D 1 58 ? 36.89900 13.46200 -11.58900 1.000 64.81476 81 VAL D C 1
ATOM 1994 O O . VAL D 1 58 ? 37.20100 12.26100 -11.58900 1.000 65.44436 81 VAL D O 1
ATOM 1998 N N . ASN D 1 59 ? 35.67200 13.88300 -11.90500 1.000 62.92042 82 ASN D N 1
ATOM 1999 C CA . ASN D 1 59 ? 34.60800 12.92000 -12.15900 1.000 64.19931 82 ASN D CA 1
ATOM 2000 C C . ASN D 1 59 ? 34.78200 12.19600 -13.48800 1.000 66.48598 82 ASN D C 1
ATOM 2001 O O . ASN D 1 59 ? 34.14500 11.16000 -13.70200 1.000 64.07080 82 ASN D O 1
ATOM 2006 N N . ASN D 1 60 ? 35.61600 12.73500 -14.37400 1.000 67.72109 83 ASN D N 1
ATOM 2007 C CA . ASN D 1 60 ? 35.85200 12.09100 -15.69300 1.000 66.41532 83 ASN D CA 1
ATOM 2008 C C . ASN D 1 60 ? 36.97900 11.07200 -15.52500 1.000 70.58138 83 ASN D C 1
ATOM 2009 O O . ASN D 1 60 ? 36.88100 9.97800 -16.08900 1.000 70.34289 83 ASN D O 1
ATOM 2014 N N . ASN D 1 61 ? 38.02500 11.47000 -14.79700 1.000 69.60892 84 ASN D N 1
ATOM 2015 C CA . ASN D 1 61 ? 39.21100 10.63400 -14.48300 1.000 66.39805 84 ASN D CA 1
ATOM 2016 C C . ASN D 1 61 ? 39.17300 10.33700 -12.98400 1.000 68.98236 84 ASN D C 1
ATOM 2017 O O . ASN D 1 61 ? 39.78100 11.10000 -12.22400 1.000 69.35271 84 ASN D O 1
ATOM 2022 N N . LYS D 1 62 ? 38.57500 9.20800 -12.59200 1.000 68.88634 85 LYS D N 1
ATOM 2023 C CA . LYS D 1 62 ? 38.37200 8.81300 -11.16700 1.000 66.90069 85 LYS D CA 1
ATOM 2024 C C . LYS D 1 62 ? 39.63700 8.28900 -10.47200 1.000 67.24899 85 LYS D C 1
ATOM 2025 O O . LYS D 1 62 ? 39.53800 7.96600 -9.28100 1.000 64.46086 85 LYS D O 1
ATOM 2026 N N . ASP D 1 63 ? 40.78600 8.23900 -11.15100 1.000 60.53069 86 ASP D N 1
ATOM 2027 C CA . ASP D 1 63 ? 42.06600 7.77400 -10.55900 1.000 58.62164 86 ASP D CA 1
ATOM 2028 C C . ASP D 1 63 ? 42.68500 8.89200 -9.71900 1.000 55.80294 86 ASP D C 1
ATOM 2029 O O . ASP D 1 63 ? 43.71500 9.41700 -10.10900 1.000 55.80606 86 ASP D O 1
ATOM 2034 N N . VAL D 1 64 ? 42.07600 9.22500 -8.58900 1.000 52.98058 87 VAL D N 1
ATOM 2035 C CA . VAL D 1 64 ? 42.60300 10.30300 -7.72100 1.000 51.01653 87 VAL D CA 1
ATOM 2036 C C . VAL D 1 64 ? 42.73900 9.73700 -6.31600 1.000 48.50486 87 VAL D C 1
ATOM 2037 O O . VAL D 1 64 ? 41.95900 8.87000 -5.96000 1.000 45.17835 87 VAL D O 1
ATOM 2041 N N . ASP D 1 65 ? 43.69800 10.24500 -5.55200 1.000 46.02925 88 ASP D N 1
ATOM 2042 C CA . ASP D 1 65 ? 43.85600 9.83800 -4.16900 1.000 46.85493 88 ASP D CA 1
ATOM 2043 C C . ASP D 1 65 ? 42.61200 10.24900 -3.39600 1.000 48.03931 88 ASP D C 1
ATOM 2044 O O . ASP D 1 65 ? 42.04800 11.32600 -3.63300 1.000 45.16977 88 ASP D O 1
ATOM 2049 N N . THR D 1 66 ? 42.16200 9.36200 -2.51100 1.000 40.76507 89 THR D N 1
ATOM 2050 C CA . THR D 1 66 ? 40.96400 9.62400 -1.68500 1.000 40.51701 89 THR D CA 1
ATOM 2051 C C . THR D 1 66 ? 41.24600 9.21000 -0.24700 1.000 41.45716 89 THR D C 1
ATOM 2052 O O . THR D 1 66 ? 41.79400 8.14500 -0.04400 1.000 42.33869 89 THR D O 1
ATOM 2056 N N . LEU D 1 67 ? 40.86900 10.05900 0.69800 1.000 41.41778 90 LEU D N 1
ATOM 2057 C CA . LEU D 1 67 ? 41.06700 9.80300 2.11400 1.000 43.61241 90 LEU D CA 1
ATOM 2058 C C . LEU D 1 67 ? 39.71000 9.83300 2.80700 1.000 44.79231 90 LEU D C 1
ATOM 2059 O O . LEU D 1 67 ? 38.94000 10.78700 2.62400 1.000 41.08401 90 LEU D O 1
ATOM 2064 N N . TYR D 1 68 ? 39.42100 8.79600 3.59800 1.000 43.99240 91 TYR D N 1
ATOM 2065 C CA . TYR D 1 68 ? 38.15800 8.75200 4.32100 1.000 44.16166 91 TYR D CA 1
ATOM 2066 C C . TYR D 1 68 ? 38.16300 9.73500 5.48100 1.000 43.19903 91 TYR D C 1
ATOM 2067 O O . TYR D 1 68 ? 39.19200 9.99200 6.11600 1.000 42.63666 91 TYR D O 1
ATOM 2076 N N . CYS D 1 69 ? 36.98800 10.30700 5.73200 1.000 44.05489 92 CYS D N 1
ATOM 2077 C CA . CYS D 1 69 ? 36.74600 11.06600 6.94900 1.000 47.38643 92 CYS D CA 1
ATOM 2078 C C . CYS D 1 69 ? 37.13300 10.24000 8.17000 1.000 54.05511 92 CYS D C 1
ATOM 2079 O O . CYS D 1 69 ? 36.77400 9.06400 8.27300 1.000 52.90498 92 CYS D O 1
ATOM 2082 N N . ASP D 1 70 ? 37.87700 10.85700 9.08800 1.000 53.74308 93 ASP D N 1
ATOM 2083 C CA . ASP D 1 70 ? 38.28300 10.14800 10.29200 1.000 55.41321 93 ASP D CA 1
ATOM 2084 C C . ASP D 1 70 ? 38.88300 11.11900 11.29000 1.000 56.28194 93 ASP D C 1
ATOM 2085 O O . ASP D 1 70 ? 39.62600 12.02600 10.90700 1.000 59.01432 93 ASP D O 1
ATOM 2090 N N . LYS D 1 71 ? 38.59800 10.87500 12.57300 1.000 58.37793 94 LYS D N 1
ATOM 2091 C CA . LYS D 1 71 ? 39.10400 11.73400 13.64100 1.000 61.67767 94 LYS D CA 1
ATOM 2092 C C . LYS D 1 71 ? 40.62000 11.65800 13.74300 1.000 60.60592 94 LYS D C 1
ATOM 2093 O O . LYS D 1 71 ? 41.28300 12.66300 14.01700 1.000 61.95216 94 LYS D O 1
ATOM 2095 N N . ASP D 1 72 ? 41.19000 10.47700 13.50900 1.000 61.94243 95 ASP D N 1
ATOM 2096 C CA . ASP D 1 72 ? 42.62900 10.31700 13.65700 1.000 60.57518 95 ASP D CA 1
ATOM 2097 C C . ASP D 1 72 ? 43.42200 10.98000 12.53800 1.000 61.62285 95 ASP D C 1
ATOM 2098 O O . ASP D 1 72 ? 44.59900 11.28800 12.74100 1.000 64.70833 95 ASP D O 1
ATOM 2103 N N . ARG D 1 73 ? 42.82400 11.19800 11.37100 1.000 57.11749 96 ARG D N 1
ATOM 2104 C CA . ARG D 1 73 ? 43.50000 11.95500 10.32600 1.000 55.68075 96 ARG D CA 1
ATOM 2105 C C . ARG D 1 73 ? 43.49700 13.43800 10.68400 1.000 54.70923 96 ARG D C 1
ATOM 2106 O O . ARG D 1 73 ? 42.45800 14.00700 11.02200 1.000 56.47886 96 ARG D O 1
ATOM 2114 N N . ASP D 1 74 ? 44.66500 14.06900 10.63300 1.000 55.51635 97 ASP D N 1
ATOM 2115 C CA . ASP D 1 74 ? 44.71500 15.47900 10.98500 1.000 60.58910 97 ASP D CA 1
ATOM 2116 C C . ASP D 1 74 ? 45.75500 16.23500 10.17400 1.000 57.36131 97 ASP D C 1
ATOM 2117 O O . ASP D 1 74 ? 46.30600 17.23100 10.65700 1.000 55.00089 97 ASP D O 1
ATOM 2122 N N . ASP D 1 75 ? 46.02200 15.79700 8.94400 1.000 53.30337 98 ASP D N 1
ATOM 2123 C CA . ASP D 1 75 ? 46.89500 16.52900 8.04400 1.000 50.50037 98 ASP D CA 1
ATOM 2124 C C . ASP D 1 75 ? 46.10700 17.31500 7.01200 1.000 54.64647 98 ASP D C 1
ATOM 2125 O O . ASP D 1 75 ? 46.67200 17.73100 5.99500 1.000 58.91334 98 ASP D O 1
ATOM 2130 N N . ILE D 1 76 ? 44.81400 17.51600 7.25300 1.000 54.69603 99 ILE D N 1
ATOM 2131 C CA . ILE D 1 76 ? 43.93600 18.30000 6.39200 1.000 49.19368 99 ILE D CA 1
ATOM 2132 C C . ILE D 1 76 ? 43.21400 19.34600 7.22500 1.000 51.45591 99 ILE D C 1
ATOM 2133 O O . ILE D 1 76 ? 42.30400 19.00400 7.99300 1.000 55.43999 99 ILE D O 1
ATOM 2138 N N . PRO D 1 77 ? 43.56600 20.62200 7.09000 1.000 54.22235 100 PRO D N 1
ATOM 2139 C CA . PRO D 1 77 ? 42.89500 21.67200 7.86700 1.000 49.84042 100 PRO D CA 1
ATOM 2140 C C . PRO D 1 77 ? 41.38600 21.61500 7.73100 1.000 49.38706 100 PRO D C 1
ATOM 2141 O O . PRO D 1 77 ? 40.84800 21.47000 6.63200 1.000 58.56338 100 PRO D O 1
ATOM 2145 N N . GLY D 1 78 ? 40.70300 21.72800 8.86100 1.000 51.47386 101 GLY D N 1
ATOM 2146 C CA . GLY D 1 78 ? 39.25300 21.75700 8.88600 1.000 49.94935 101 GLY D CA 1
ATOM 2147 C C . GLY D 1 78 ? 38.62500 20.51400 8.29600 1.000 53.84744 101 GLY D C 1
ATOM 2148 O O . GLY D 1 78 ? 37.51000 20.56600 7.77000 1.000 55.07381 101 GLY D O 1
ATOM 2149 N N . PHE D 1 79 ? 39.33600 19.38600 8.36100 1.000 51.99689 102 PHE D N 1
ATOM 2150 C CA . PHE D 1 79 ? 38.80300 18.16500 7.76400 1.000 53.22449 102 PHE D CA 1
ATOM 2151 C C . PHE D 1 79 ? 37.57600 17.67300 8.53000 1.000 48.04373 102 PHE D C 1
ATOM 2152 O O . PHE D 1 79 ? 36.57700 17.26600 7.92500 1.000 47.25559 102 PHE D O 1
ATOM 2160 N N . ALA D 1 80 ? 37.61800 17.74600 9.85900 1.000 46.74984 103 ALA D N 1
ATOM 2161 C CA . ALA D 1 80 ? 36.46500 17.34000 10.66100 1.000 50.10371 103 ALA D CA 1
ATOM 2162 C C . ALA D 1 80 ? 35.20600 18.15800 10.35000 1.000 51.89813 103 ALA D C 1
ATOM 2163 O O . ALA D 1 80 ? 34.12300 17.58500 10.20800 1.000 54.96938 103 ALA D O 1
ATOM 2165 N N . ARG D 1 81 ? 35.34500 19.47900 10.30300 1.000 51.67377 104 ARG D N 1
ATOM 2166 C CA . ARG D 1 81 ? 34.20600 20.38100 10.01400 1.000 49.88112 104 ARG D CA 1
ATOM 2167 C C . ARG D 1 81 ? 33.62800 20.00200 8.65300 1.000 53.94877 104 ARG D C 1
ATOM 2168 O O . ARG D 1 81 ? 32.42300 19.80000 8.53000 1.000 56.71952 104 ARG D O 1
ATOM 2176 N N . SER D 1 82 ? 34.51000 19.88500 7.68200 1.000 47.11434 105 SER D N 1
ATOM 2177 C CA . SER D 1 82 ? 34.17000 19.58700 6.30300 1.000 53.95959 105 SER D CA 1
ATOM 2178 C C . SER D 1 82 ? 33.52500 18.20300 6.20500 1.000 55.40457 105 SER D C 1
ATOM 2179 O O . SER D 1 82 ? 32.52200 18.00200 5.49700 1.000 54.12901 105 SER D O 1
ATOM 2182 N N . CYS D 1 83 ? 34.02600 17.26800 7.01000 1.000 53.52188 106 CYS D N 1
ATOM 2183 C CA . CYS D 1 83 ? 33.44000 15.93600 7.08700 1.000 52.73949 106 CYS D CA 1
ATOM 2184 C C . CYS D 1 83 ? 32.07900 15.97300 7.76800 1.000 52.14660 106 CYS D C 1
ATOM 2185 O O . CYS D 1 83 ? 31.10100 15.43900 7.24000 1.000 49.38039 106 CYS D O 1
ATOM 2188 N N . TYR D 1 84 ? 31.96300 16.76800 8.82200 1.000 54.19308 107 TYR D N 1
ATOM 2189 C CA . TYR D 1 84 ? 30.66100 16.89800 9.51900 1.000 58.65278 107 TYR D CA 1
ATOM 2190 C C . TYR D 1 84 ? 29.60100 17.43300 8.55100 1.000 57.88209 107 TYR D C 1
ATOM 2191 O O . TYR D 1 84 ? 28.47400 16.95200 8.56800 1.000 57.67764 107 TYR D O 1
ATOM 2200 N N . ARG D 1 85 ? 30.00300 18.35300 7.67600 1.000 61.35893 108 ARG D N 1
ATOM 2201 C CA . ARG D 1 85 ? 29.07700 18.97300 6.69400 1.000 59.08196 108 ARG D CA 1
ATOM 2202 C C . ARG D 1 85 ? 28.67400 17.97500 5.60800 1.000 58.55795 108 ARG D C 1
ATOM 2203 O O . ARG D 1 85 ? 27.51700 18.00600 5.20100 1.000 60.24651 108 ARG D O 1
ATOM 2207 N N . ALA D 1 86 ? 29.59300 17.13200 5.14700 1.000 56.53794 109 ALA D N 1
ATOM 2208 C CA . ALA D 1 86 ? 29.23500 16.17000 4.08300 1.000 54.47217 109 ALA D CA 1
ATOM 2209 C C . ALA D 1 86 ? 28.21600 15.16100 4.61300 1.000 56.65138 109 ALA D C 1
ATOM 2210 O O . ALA D 1 86 ? 27.38100 14.69300 3.83700 1.000 54.91822 109 ALA D O 1
ATOM 2212 N N . TYR D 1 87 ? 28.29100 14.86200 5.90400 1.000 54.11433 110 TYR D N 1
ATOM 2213 C CA . TYR D 1 87 ? 27.37400 13.87700 6.52100 1.000 56.23868 110 TYR D CA 1
ATOM 2214 C C . TYR D 1 87 ? 26.02700 14.54700 6.79400 1.000 62.32537 110 TYR D C 1
ATOM 2215 O O . TYR D 1 87 ? 25.01000 13.88400 6.62600 1.000 61.42018 110 TYR D O 1
ATOM 2224 N N . SER D 1 88 ? 26.03300 15.83300 7.15600 1.000 60.43018 111 SER D N 1
ATOM 2225 C CA . SER D 1 88 ? 24.77200 16.56400 7.45100 1.000 62.40750 111 SER D CA 1
ATOM 2226 C C . SER D 1 88 ? 23.94300 16.76100 6.18200 1.000 62.32331 111 SER D C 1
ATOM 2227 O O . SER D 1 88 ? 22.72800 16.72200 6.28400 1.000 62.44498 111 SER D O 1
ATOM 2230 N N . ASP D 1 89 ? 24.61600 16.86000 5.03400 1.000 64.83775 112 ASP D N 1
ATOM 2231 C CA . ASP D 1 89 ? 23.98200 17.09700 3.71000 1.000 65.38716 112 ASP D CA 1
ATOM 2232 C C . ASP D 1 89 ? 23.23400 15.87600 3.18500 1.000 66.76150 112 ASP D C 1
ATOM 2233 O O . ASP D 1 89 ? 22.63000 16.00100 2.12700 1.000 70.82701 112 ASP D O 1
ATOM 2238 N N . LEU D 1 90 ? 23.27600 14.74100 3.87900 1.000 66.84473 113 LEU D N 1
ATOM 2239 C CA . LEU D 1 90 ? 22.51200 13.56200 3.39300 1.000 67.42289 113 LEU D CA 1
ATOM 2240 C C . LEU D 1 90 ? 21.08500 13.64200 3.93500 1.000 72.51736 113 LEU D C 1
ATOM 2241 O O . LEU D 1 90 ? 20.22500 12.91200 3.43600 1.000 73.46310 113 LEU D O 1
ATOM 2246 N N . PHE D 1 91 ? 20.87400 14.50800 4.92500 1.000 68.14250 114 PHE D N 1
ATOM 2247 C CA . PHE D 1 91 ? 19.55800 14.73700 5.56000 1.000 73.51058 114 PHE D CA 1
ATOM 2248 C C . PHE D 1 91 ? 18.96600 16.05700 5.04500 1.000 79.83562 114 PHE D C 1
ATOM 2249 O O . PHE D 1 91 ? 18.82500 16.19900 3.81000 1.000 77.42050 114 PHE D O 1
ATOM 2257 N N . ASN E 1 19 ? 41.15900 -5.95600 -5.66900 1.000 59.93782 42 ASN E N 1
ATOM 2258 C CA . ASN E 1 19 ? 41.84400 -6.56300 -4.54000 1.000 56.54770 42 ASN E CA 1
ATOM 2259 C C . ASN E 1 19 ? 43.27100 -6.07600 -4.37800 1.000 58.51731 42 ASN E C 1
ATOM 2260 O O . ASN E 1 19 ? 43.90900 -5.59200 -5.31400 1.000 62.58906 42 ASN E O 1
ATOM 2265 N N . PHE E 1 20 ? 43.77400 -6.21300 -3.16600 1.000 54.85463 43 PHE E N 1
ATOM 2266 C CA . PHE E 1 20 ? 45.13800 -5.83300 -2.86900 1.000 52.32084 43 PHE E CA 1
ATOM 2267 C C . PHE E 1 20 ? 46.00100 -7.08200 -2.83200 1.000 50.76078 43 PHE E C 1
ATOM 2268 O O . PHE E 1 20 ? 45.53700 -8.14800 -2.42100 1.000 48.54202 43 PHE E O 1
ATOM 2276 N N . ILE E 1 21 ? 47.23700 -6.94700 -3.31700 1.000 50.56140 44 ILE E N 1
ATOM 2277 C CA . ILE E 1 21 ? 48.28300 -7.95800 -3.19500 1.000 54.63121 44 ILE E CA 1
ATOM 2278 C C . ILE E 1 21 ? 49.46300 -7.33000 -2.47400 1.000 47.48816 44 ILE E C 1
ATOM 2279 O O . ILE E 1 21 ? 49.52900 -6.12000 -2.26700 1.000 45.92737 44 ILE E O 1
ATOM 2284 N N . CYS E 1 22 ? 50.41000 -8.18400 -2.13000 1.000 44.19461 45 CYS E N 1
ATOM 2285 C CA . CYS E 1 22 ? 51.58300 -7.71600 -1.37700 1.000 51.60898 45 CYS E CA 1
ATOM 2286 C C . CYS E 1 22 ? 52.72400 -7.38700 -2.33000 1.000 50.29029 45 CYS E C 1
ATOM 2287 O O . CYS E 1 22 ? 53.08000 -8.22700 -3.13400 1.000 50.44578 45 CYS E O 1
ATOM 2290 N N . VAL E 1 23 ? 53.13600 -6.12600 -2.34900 1.000 50.67303 46 VAL E N 1
ATOM 2291 C CA . VAL E 1 23 ? 54.29300 -5.64600 -3.15800 1.000 51.29985 46 VAL E CA 1
ATOM 2292 C C . VAL E 1 23 ? 55.20900 -5.00000 -2.13200 1.000 56.01719 46 VAL E C 1
ATOM 2293 O O . VAL E 1 23 ? 54.72900 -4.08000 -1.46800 1.000 53.86284 46 VAL E O 1
ATOM 2297 N N . ASP E 1 24 ? 56.45500 -5.46900 -2.05200 1.000 50.89764 47 ASP E N 1
ATOM 2298 C CA . ASP E 1 24 ? 57.38800 -5.11800 -0.95100 1.000 54.70801 47 ASP E CA 1
ATOM 2299 C C . ASP E 1 24 ? 56.67400 -5.66600 0.29200 1.000 63.65366 47 ASP E C 1
ATOM 2300 O O . ASP E 1 24 ? 56.25400 -6.84000 0.26700 1.000 66.74701 47 ASP E O 1
ATOM 2305 N N . ASP E 1 25 ? 56.53100 -4.89300 1.35500 1.000 58.46849 48 ASP E N 1
ATOM 2306 C CA . ASP E 1 25 ? 55.73200 -5.46600 2.46200 1.000 57.99254 48 ASP E CA 1
ATOM 2307 C C . ASP E 1 25 ? 54.50900 -4.56300 2.58200 1.000 57.30728 48 ASP E C 1
ATOM 2308 O O . ASP E 1 25 ? 54.03600 -4.34200 3.69500 1.000 56.22985 48 ASP E O 1
ATOM 2313 N N . ARG E 1 26 ? 54.00500 -4.14100 1.42300 1.000 51.77194 49 ARG E N 1
ATOM 2314 C CA . ARG E 1 26 ? 52.93500 -3.12400 1.35000 1.000 47.43935 49 ARG E CA 1
ATOM 2315 C C . ARG E 1 26 ? 51.79500 -3.70100 0.51100 1.000 48.27871 49 ARG E C 1
ATOM 2316 O O . ARG E 1 26 ? 52.02200 -4.64100 -0.23400 1.000 53.42894 49 ARG E O 1
ATOM 2324 N N . LEU E 1 27 ? 50.60700 -3.13900 0.65100 1.000 45.27088 50 LEU E N 1
ATOM 2325 C CA . LEU E 1 27 ? 49.43100 -3.56300 -0.10100 1.000 45.04394 50 LEU E CA 1
ATOM 2326 C C . LEU E 1 27 ? 49.11900 -2.59900 -1.24200 1.000 44.12824 50 LEU E C 1
ATOM 2327 O O . LEU E 1 27 ? 48.94500 -1.39100 -1.02700 1.000 44.43022 50 LEU E O 1
ATOM 2332 N N . PHE E 1 28 ? 49.02300 -3.15500 -2.44800 1.000 44.89527 51 PHE E N 1
ATOM 2333 C CA . PHE E 1 28 ? 48.74200 -2.42300 -3.67700 1.000 47.80455 51 PHE E CA 1
ATOM 2334 C C . PHE E 1 28 ? 47.51800 -2.99800 -4.36200 1.000 48.09526 51 PHE E C 1
ATOM 2335 O O . PHE E 1 28 ? 47.30500 -4.21300 -4.33500 1.000 47.82589 51 PHE E O 1
ATOM 2343 N N . SER E 1 29 ? 46.74100 -2.12300 -5.00300 1.000 47.09439 52 SER E N 1
ATOM 2344 C CA . SER E 1 29 ? 45.62900 -2.51900 -5.85800 1.000 49.25376 52 SER E CA 1
ATOM 2345 C C . SER E 1 29 ? 45.76500 -1.83100 -7.21500 1.000 53.27750 52 SER E C 1
ATOM 2346 O O . SER E 1 29 ? 46.09600 -0.63900 -7.28900 1.000 53.25766 52 SER E O 1
ATOM 2349 N N . TYR E 1 30 ? 45.52300 -2.58600 -8.28900 1.000 52.72796 53 TYR E N 1
ATOM 2350 C CA . TYR E 1 30 ? 45.66200 -2.08100 -9.65200 1.000 52.03805 53 TYR E CA 1
ATOM 2351 C C . TYR E 1 30 ? 44.30600 -1.64800 -10.21300 1.000 57.78258 53 TYR E C 1
ATOM 2352 O O . TYR E 1 30 ? 43.27200 -2.25400 -9.91400 1.000 53.21191 53 TYR E O 1
ATOM 2361 N N . ASN E 1 31 ? 44.33500 -0.59800 -11.02600 1.000 57.06528 54 ASN E N 1
ATOM 2362 C CA . ASN E 1 31 ? 43.07600 -0.07100 -11.59600 1.000 57.84386 54 ASN E CA 1
ATOM 2363 C C . ASN E 1 31 ? 43.26300 0.31600 -13.05800 1.000 57.55223 54 ASN E C 1
ATOM 2364 O O . ASN E 1 31 ? 44.30700 0.86200 -13.38700 1.000 56.24373 54 ASN E O 1
ATOM 2369 N N . PHE E 1 32 ? 42.26800 -0.02200 -13.87400 1.000 57.67753 55 PHE E N 1
ATOM 2370 C CA . PHE E 1 32 ? 42.12500 0.44400 -15.25700 1.000 56.60954 55 PHE E CA 1
ATOM 2371 C C . PHE E 1 32 ? 41.72200 1.91200 -15.24600 1.000 61.43882 55 PHE E C 1
ATOM 2372 O O . PHE E 1 32 ? 40.54000 2.22700 -15.09100 1.000 66.67318 55 PHE E O 1
ATOM 2380 N N . THR E 1 33 ? 42.67600 2.82000 -15.44300 1.000 63.98533 56 THR E N 1
ATOM 2381 C CA . THR E 1 33 ? 42.37700 4.24400 -15.42200 1.000 64.06594 56 THR E CA 1
ATOM 2382 C C . THR E 1 33 ? 42.18700 4.77300 -16.84100 1.000 67.56449 56 THR E C 1
ATOM 2383 O O . THR E 1 33 ? 42.16800 4.02000 -17.82300 1.000 68.72847 56 THR E O 1
ATOM 2387 N N . THR E 1 34 ? 42.03900 6.09900 -16.94800 1.000 69.63883 57 THR E N 1
ATOM 2388 C CA . THR E 1 34 ? 41.96400 6.74300 -18.25500 1.000 68.79432 57 THR E CA 1
ATOM 2389 C C . THR E 1 34 ? 43.33600 6.79400 -18.91200 1.000 71.85751 57 THR E C 1
ATOM 2390 O O . THR E 1 34 ? 43.45700 6.58200 -20.12500 1.000 73.17025 57 THR E O 1
ATOM 2394 N N . SER E 1 35 ? 44.38200 7.05700 -18.13000 1.000 67.86445 58 SER E N 1
ATOM 2395 C CA . SER E 1 35 ? 45.75400 7.03100 -18.63900 1.000 67.80863 58 SER E CA 1
ATOM 2396 C C . SER E 1 35 ? 46.44100 5.68800 -18.37700 1.000 60.54335 58 SER E C 1
ATOM 2397 O O . SER E 1 35 ? 47.65500 5.63800 -18.17200 1.000 64.02220 58 SER E O 1
ATOM 2400 N N . GLY E 1 36 ? 45.68900 4.58200 -18.37800 1.000 56.71253 59 GLY E N 1
ATOM 2401 C CA . GLY E 1 36 ? 46.29100 3.25900 -18.35500 1.000 55.09214 59 GLY E CA 1
ATOM 2402 C C . GLY E 1 36 ? 46.07600 2.45800 -17.08400 1.000 55.08061 59 GLY E C 1
ATOM 2403 O O . GLY E 1 36 ? 45.01300 2.52600 -16.46100 1.000 54.67839 59 GLY E O 1
ATOM 2404 N N . ILE E 1 37 ? 47.08300 1.68700 -16.68200 1.000 51.91883 60 ILE E N 1
ATOM 2405 C CA . ILE E 1 37 ? 47.02100 0.89100 -15.46000 1.000 50.25294 60 ILE E CA 1
ATOM 2406 C C . ILE E 1 37 ? 47.81800 1.60200 -14.37200 1.000 47.81679 60 ILE E C 1
ATOM 2407 O O . ILE E 1 37 ? 49.03600 1.77900 -14.49300 1.000 45.70069 60 ILE E O 1
ATOM 2412 N N . LYS E 1 38 ? 47.13500 1.99400 -13.30700 1.000 46.63959 61 LYS E N 1
ATOM 2413 C CA . LYS E 1 38 ? 47.75400 2.64600 -12.16700 1.000 51.10380 61 LYS E CA 1
ATOM 2414 C C . LYS E 1 38 ? 47.58800 1.78700 -10.91600 1.000 52.29475 61 LYS E C 1
ATOM 2415 O O . LYS E 1 38 ? 46.53800 1.17700 -10.71000 1.000 53.48345 61 LYS E O 1
ATOM 2421 N N . ALA E 1 39 ? 48.62700 1.74100 -10.08300 1.000 50.40585 62 ALA E N 1
ATOM 2422 C CA . ALA E 1 39 ? 48.58300 1.08100 -8.78500 1.000 48.80645 62 ALA E CA 1
ATOM 2423 C C . ALA E 1 39 ? 48.41000 2.10600 -7.66600 1.000 49.06986 62 ALA E C 1
ATOM 2424 O O . ALA E 1 39 ? 48.87700 3.24900 -7.75900 1.000 48.92666 62 ALA E O 1
ATOM 2426 N N . LYS E 1 40 ? 47.74100 1.68300 -6.59500 1.000 45.50641 63 LYS E N 1
ATOM 2427 C CA . LYS E 1 40 ? 47.54400 2.52500 -5.42800 1.000 46.62264 63 LYS E CA 1
ATOM 2428 C C . LYS E 1 40 ? 47.79200 1.71700 -4.16300 1.000 43.72061 63 LYS E C 1
ATOM 2429 O O . LYS E 1 40 ? 47.44200 0.53500 -4.08400 1.000 40.00963 63 LYS E O 1
ATOM 2435 N N . VAL E 1 41 ? 48.35800 2.38400 -3.15800 1.000 39.82239 64 VAL E N 1
ATOM 2436 C CA . VAL E 1 41 ? 48.73700 1.74600 -1.90500 1.000 39.92425 64 VAL E CA 1
ATOM 2437 C C . VAL E 1 41 ? 47.68500 2.02700 -0.83900 1.000 40.18076 64 VAL E C 1
ATOM 2438 O O . VAL E 1 41 ? 46.98800 3.04200 -0.86700 1.000 40.01638 64 VAL E O 1
ATOM 2442 N N . ALA E 1 42 ? 47.54100 1.09100 0.10100 1.000 43.75860 65 ALA E N 1
ATOM 2443 C CA . ALA E 1 42 ? 46.61000 1.24100 1.21400 1.000 41.34056 65 ALA E CA 1
ATOM 2444 C C . ALA E 1 42 ? 47.35000 1.77300 2.43700 1.000 41.80898 65 ALA E C 1
ATOM 2445 O O . ALA E 1 42 ? 48.36600 1.20500 2.85300 1.000 43.49107 65 ALA E O 1
ATOM 2447 N N . VAL E 1 43 ? 46.84800 2.87800 2.99500 1.000 38.79272 66 VAL E N 1
ATOM 2448 C CA . VAL E 1 43 ? 47.47100 3.56100 4.11700 1.000 43.56199 66 VAL E CA 1
ATOM 2449 C C . VAL E 1 43 ? 46.42600 3.79300 5.20200 1.000 43.90240 66 VAL E C 1
ATOM 2450 O O . VAL E 1 43 ? 45.22800 3.87500 4.93600 1.000 42.14533 66 VAL E O 1
ATOM 2454 N N . ASP E 1 44 ? 46.90300 4.01900 6.41900 1.000 43.73163 67 ASP E N 1
ATOM 2455 C CA . ASP E 1 44 ? 46.00300 4.33300 7.55000 1.000 39.61221 67 ASP E CA 1
ATOM 2456 C C . ASP E 1 44 ? 45.77900 5.84500 7.60300 1.000 48.82903 67 ASP E C 1
ATOM 2457 O O . ASP E 1 44 ? 46.24600 6.57100 6.72600 1.000 44.71585 67 ASP E O 1
ATOM 2462 N N . ASN E 1 45 ? 45.24200 6.36000 8.70100 1.000 51.76240 68 ASN E N 1
ATOM 2463 C CA . ASN E 1 45 ? 44.94400 7.81700 8.71500 1.000 52.78077 68 ASN E CA 1
ATOM 2464 C C . ASN E 1 45 ? 46.15000 8.70700 9.04600 1.000 50.27178 68 ASN E C 1
ATOM 2465 O O . ASN E 1 45 ? 45.93200 9.88000 9.26600 1.000 58.42520 68 ASN E O 1
ATOM 2470 N N . LYS E 1 46 ? 47.36200 8.17200 9.11300 1.000 49.68571 69 LYS E N 1
ATOM 2471 C CA . LYS E 1 46 ? 48.56600 9.01200 9.24800 1.000 50.72824 69 LYS E CA 1
ATOM 2472 C C . LYS E 1 46 ? 49.43200 8.70200 8.02900 1.000 50.51225 69 LYS E C 1
ATOM 2473 O O . LYS E 1 46 ? 50.63700 8.90500 8.12800 1.000 53.63998 69 LYS E O 1
ATOM 2479 N N . ASN E 1 47 ? 48.80700 8.19000 6.95700 1.000 46.91717 70 ASN E N 1
ATOM 2480 C CA . ASN E 1 47 ? 49.48000 7.84600 5.70000 1.000 48.49542 70 ASN E CA 1
ATOM 2481 C C . ASN E 1 47 ? 50.58200 6.82200 5.89200 1.000 46.46316 70 ASN E C 1
ATOM 2482 O O . ASN E 1 47 ? 51.57300 6.81600 5.16000 1.000 46.94358 70 ASN E O 1
ATOM 2487 N N . VAL E 1 48 ? 50.39500 5.91800 6.84500 1.000 39.96275 71 VAL E N 1
ATOM 2488 C CA . VAL E 1 48 ? 51.30800 4.81700 7.06500 1.000 45.93536 71 VAL E CA 1
ATOM 2489 C C . VAL E 1 48 ? 50.82200 3.62900 6.22400 1.000 42.79481 71 VAL E C 1
ATOM 2490 O O . VAL E 1 48 ? 49.68300 3.17700 6.43200 1.000 39.02578 71 VAL E O 1
ATOM 2494 N N . PRO E 1 49 ? 51.62200 3.13200 5.29300 1.000 46.54587 72 PRO E N 1
ATOM 2495 C CA . PRO E 1 49 ? 51.18700 1.97100 4.50700 1.000 45.72200 72 PRO E CA 1
ATOM 2496 C C . PRO E 1 49 ? 50.77400 0.84800 5.44000 1.000 44.19324 72 PRO E C 1
ATOM 2497 O O . PRO E 1 49 ? 51.40000 0.62500 6.48500 1.000 46.99674 72 PRO E O 1
ATOM 2501 N N . ILE E 1 50 ? 49.65900 0.20500 5.09800 1.000 43.08904 73 ILE E N 1
ATOM 2502 C CA . ILE E 1 50 ? 49.09800 -0.90300 5.86800 1.000 44.29248 73 ILE E CA 1
ATOM 2503 C C . ILE E 1 50 ? 49.89800 -2.15600 5.54300 1.000 41.39158 73 ILE E C 1
ATOM 2504 O O . ILE E 1 50 ? 50.15100 -2.43700 4.36700 1.000 44.41235 73 ILE E O 1
ATOM 2509 N N . PRO E 1 51 ? 50.34200 -2.89700 6.54900 1.000 50.06063 74 PRO E N 1
ATOM 2510 C CA . PRO E 1 51 ? 51.23200 -4.03300 6.31700 1.000 50.51362 74 PRO E CA 1
ATOM 2511 C C . PRO E 1 51 ? 50.52300 -5.21500 5.69500 1.000 48.76969 74 PRO E C 1
ATOM 2512 O O . PRO E 1 51 ? 49.34400 -5.46700 5.94500 1.000 47.65456 74 PRO E O 1
ATOM 2516 N N . CYS E 1 52 ? 51.29700 -5.99200 4.91400 1.000 47.65229 75 CYS E N 1
ATOM 2517 C CA . CYS E 1 52 ? 50.78200 -7.22800 4.29700 1.000 53.21337 75 CYS E CA 1
ATOM 2518 C C . CYS E 1 52 ? 50.22300 -8.18800 5.33000 1.000 54.78589 75 CYS E C 1
ATOM 2519 O O . CYS E 1 52 ? 49.45700 -9.08400 4.97200 1.000 50.55105 75 CYS E O 1
ATOM 2522 N N . SER E 1 53 ? 50.60200 -7.99800 6.60000 1.000 53.73287 76 SER E N 1
ATOM 2523 C CA . SER E 1 53 ? 50.05800 -8.76800 7.70800 1.000 52.39095 76 SER E CA 1
ATOM 2524 C C . SER E 1 53 ? 48.53500 -8.71900 7.71600 1.000 56.85485 76 SER E C 1
ATOM 2525 O O . SER E 1 53 ? 47.87600 -9.70200 8.07300 1.000 56.27589 76 SER E O 1
ATOM 2528 N N . LYS E 1 54 ? 47.95800 -7.58300 7.30700 1.000 55.52724 77 LYS E N 1
ATOM 2529 C CA . LYS E 1 54 ? 46.51700 -7.36100 7.34100 1.000 56.71796 77 LYS E CA 1
ATOM 2530 C C . LYS E 1 54 ? 45.83600 -7.61400 5.99400 1.000 56.05110 77 LYS E C 1
ATOM 2531 O O . LYS E 1 54 ? 44.73600 -7.09700 5.77100 1.000 56.60480 77 LYS E O 1
ATOM 2534 N N . ILE E 1 55 ? 46.45400 -8.40600 5.10700 1.000 56.12166 78 ILE E N 1
ATOM 2535 C CA . ILE E 1 55 ? 45.97600 -8.63200 3.73900 1.000 55.44438 78 ILE E CA 1
ATOM 2536 C C . ILE E 1 55 ? 44.48600 -8.96500 3.69200 1.000 59.96031 78 ILE E C 1
ATOM 2537 O O . ILE E 1 55 ? 43.72300 -8.34000 2.94700 1.000 57.24813 78 ILE E O 1
ATOM 2542 N N . ASN E 1 56 ? 44.04900 -9.94800 4.47200 1.000 57.39216 79 ASN E N 1
ATOM 2543 C CA . ASN E 1 56 ? 42.67100 -10.38300 4.32300 1.000 64.67095 79 ASN E CA 1
ATOM 2544 C C . ASN E 1 56 ? 41.69700 -9.53000 5.12700 1.000 61.19865 79 ASN E C 1
ATOM 2545 O O . ASN E 1 56 ? 40.52800 -9.42700 4.74300 1.000 61.04486 79 ASN E O 1
ATOM 2550 N N . GLU E 1 57 ? 42.15400 -8.87600 6.19500 1.000 62.49996 80 GLU E N 1
ATOM 2551 C CA . GLU E 1 57 ? 41.32700 -7.85400 6.82400 1.000 61.40850 80 GLU E CA 1
ATOM 2552 C C . GLU E 1 57 ? 41.12600 -6.63900 5.92100 1.000 67.83044 80 GLU E C 1
ATOM 2553 O O . GLU E 1 57 ? 40.18900 -5.86800 6.15000 1.000 72.05625 80 GLU E O 1
ATOM 2555 N N . VAL E 1 58 ? 41.97900 -6.43700 4.91800 1.000 62.20560 81 VAL E N 1
ATOM 2556 C CA . VAL E 1 58 ? 41.81200 -5.30100 4.01600 1.000 62.45018 81 VAL E CA 1
ATOM 2557 C C . VAL E 1 58 ? 40.97400 -5.67900 2.80300 1.000 64.89770 81 VAL E C 1
ATOM 2558 O O . VAL E 1 58 ? 40.15800 -4.88100 2.33600 1.000 65.99883 81 VAL E O 1
ATOM 2562 N N . ASN E 1 59 ? 41.15700 -6.89200 2.27100 1.000 64.16861 82 ASN E N 1
ATOM 2563 C CA . ASN E 1 59 ? 40.35200 -7.31500 1.12900 1.000 65.86810 82 ASN E CA 1
ATOM 2564 C C . ASN E 1 59 ? 38.92500 -7.61700 1.55800 1.000 65.08142 82 ASN E C 1
ATOM 2565 O O . ASN E 1 59 ? 37.98500 -7.39000 0.78700 1.000 60.19963 82 ASN E O 1
ATOM 2570 N N . ASN E 1 60 ? 38.78400 -7.97900 2.82500 1.000 68.74229 83 ASN E N 1
ATOM 2571 C CA . ASN E 1 60 ? 37.45700 -8.08600 3.47500 1.000 70.14796 83 ASN E CA 1
ATOM 2572 C C . ASN E 1 60 ? 37.25400 -6.71100 4.10500 1.000 75.41693 83 ASN E C 1
ATOM 2573 O O . ASN E 1 60 ? 38.24100 -6.21600 4.68700 1.000 77.35244 83 ASN E O 1
ATOM 2578 N N . ASN E 1 61 ? 36.05800 -6.12900 3.98600 1.000 72.27467 84 ASN E N 1
ATOM 2579 C CA . ASN E 1 61 ? 35.79800 -4.77400 4.54000 1.000 75.22197 84 ASN E CA 1
ATOM 2580 C C . ASN E 1 61 ? 36.88000 -3.84500 3.99500 1.000 75.96956 84 ASN E C 1
ATOM 2581 O O . ASN E 1 61 ? 37.60700 -3.24600 4.79400 1.000 77.67480 84 ASN E O 1
ATOM 2583 N N . LYS E 1 62 ? 36.97300 -3.77600 2.66800 1.000 77.75369 85 LYS E N 1
ATOM 2584 C CA . LYS E 1 62 ? 38.03600 -3.01500 1.96900 1.000 73.41274 85 LYS E CA 1
ATOM 2585 C C . LYS E 1 62 ? 37.63400 -1.56200 1.71700 1.000 74.77879 85 LYS E C 1
ATOM 2586 O O . LYS E 1 62 ? 37.55300 -1.18500 0.54000 1.000 73.61633 85 LYS E O 1
ATOM 2590 N N . ASP E 1 63 ? 37.42400 -0.79100 2.78500 1.000 73.86150 86 ASP E N 1
ATOM 2591 C CA . ASP E 1 63 ? 37.08800 0.65200 2.69500 1.000 62.26075 86 ASP E CA 1
ATOM 2592 C C . ASP E 1 63 ? 38.24700 1.40800 3.34000 1.000 59.85789 86 ASP E C 1
ATOM 2593 O O . ASP E 1 63 ? 38.05000 1.97700 4.39600 1.000 58.95039 86 ASP E O 1
ATOM 2595 N N . VAL E 1 64 ? 39.41300 1.38600 2.70100 1.000 57.20193 87 VAL E N 1
ATOM 2596 C CA . VAL E 1 64 ? 40.63900 2.00700 3.27100 1.000 46.75579 87 VAL E CA 1
ATOM 2597 C C . VAL E 1 64 ? 41.05400 3.21800 2.44600 1.000 44.61098 87 VAL E C 1
ATOM 2598 O O . VAL E 1 64 ? 40.54500 3.39200 1.34900 1.000 48.39097 87 VAL E O 1
ATOM 2602 N N . ASP E 1 65 ? 41.97300 4.00600 2.98900 1.000 43.48890 88 ASP E N 1
ATOM 2603 C CA . ASP E 1 65 ? 42.54000 5.15800 2.26100 1.000 43.01712 88 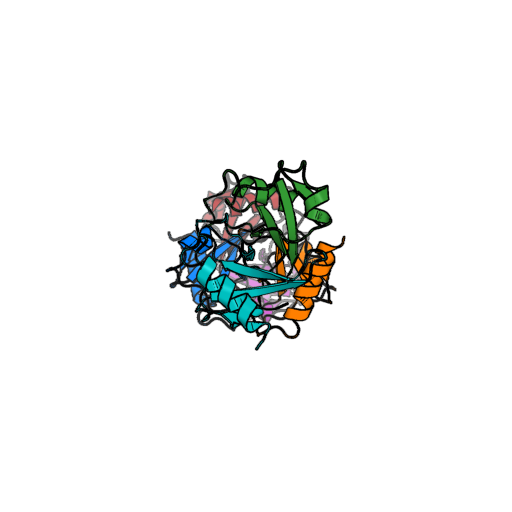ASP E CA 1
ATOM 2604 C C . ASP E 1 65 ? 43.48500 4.60000 1.19600 1.000 43.54978 88 ASP E C 1
ATOM 2605 O O . ASP E 1 65 ? 44.20900 3.66200 1.48400 1.000 40.77908 88 ASP E O 1
ATOM 2610 N N . THR E 1 66 ? 43.42800 5.13300 -0.01300 1.000 41.97047 89 THR E N 1
ATOM 2611 C CA . THR E 1 66 ? 44.34500 4.66600 -1.03900 1.000 44.26223 89 THR E CA 1
ATOM 2612 C C . THR E 1 66 ? 45.03300 5.83700 -1.70500 1.000 43.67373 89 THR E C 1
ATOM 2613 O O . THR E 1 66 ? 44.45700 6.92100 -1.85800 1.000 40.02299 89 THR E O 1
ATOM 2617 N N . LEU E 1 67 ? 46.27900 5.57900 -2.11200 1.000 39.24468 90 LEU E N 1
ATOM 2618 C CA . LEU E 1 67 ? 47.18300 6.58400 -2.63000 1.000 36.50688 90 LEU E CA 1
ATOM 2619 C C . LEU E 1 67 ? 47.80100 6.05200 -3.91200 1.000 45.12748 90 LEU E C 1
ATOM 2620 O O . LEU E 1 67 ? 48.37100 4.95100 -3.92400 1.000 41.30586 90 LEU E O 1
ATOM 2625 N N . TYR E 1 68 ? 47.65000 6.81300 -4.99400 1.000 39.73143 91 TYR E N 1
ATOM 2626 C CA . TYR E 1 68 ? 48.13600 6.37400 -6.29300 1.000 42.82186 91 TYR E CA 1
ATOM 2627 C C . TYR E 1 68 ? 49.64300 6.50600 -6.38300 1.000 41.88126 91 TYR E C 1
ATOM 2628 O O . TYR E 1 68 ? 50.24800 7.40900 -5.79500 1.000 40.88654 91 TYR E O 1
ATOM 2637 N N . CYS E 1 69 ? 50.25000 5.58500 -7.12800 1.000 45.32502 92 CYS E N 1
ATOM 2638 C CA . CYS E 1 69 ? 51.67800 5.69100 -7.41900 1.000 48.55516 92 CYS E CA 1
ATOM 2639 C C . CYS E 1 69 ? 51.94700 6.94600 -8.24100 1.000 48.86165 92 CYS E C 1
ATOM 2640 O O . CYS E 1 69 ? 51.30400 7.17200 -9.26700 1.000 46.93586 92 CYS E O 1
ATOM 2643 N N . ASP E 1 70 ? 52.85000 7.77800 -7.73500 1.000 46.42951 93 ASP E N 1
ATOM 2644 C CA . ASP E 1 70 ? 53.14500 9.08400 -8.36800 1.000 54.53750 93 ASP E CA 1
ATOM 2645 C C . ASP E 1 70 ? 54.49600 9.58500 -7.86600 1.000 56.02219 93 ASP E C 1
ATOM 2646 O O . ASP E 1 70 ? 54.73900 9.49700 -6.67700 1.000 51.98942 93 ASP E O 1
ATOM 2651 N N . LYS E 1 71 ? 55.29000 10.16800 -8.75900 1.000 59.22773 94 LYS E N 1
ATOM 2652 C CA . LYS E 1 71 ? 56.64600 10.68700 -8.44400 1.000 58.80807 94 LYS E CA 1
ATOM 2653 C C . LYS E 1 71 ? 56.56300 11.91200 -7.52900 1.000 57.24329 94 LYS E C 1
ATOM 2654 O O . LYS E 1 71 ? 57.51900 12.14600 -6.80500 1.000 59.03997 94 LYS E O 1
ATOM 2658 N N . ASP E 1 72 ? 55.44600 12.63100 -7.56600 1.000 60.48518 95 ASP E N 1
ATOM 2659 C CA . ASP E 1 72 ? 55.27700 13.84400 -6.73000 1.000 61.28313 95 ASP E CA 1
ATOM 2660 C C . ASP E 1 72 ? 54.93800 13.46300 -5.28500 1.000 59.29652 95 ASP E C 1
ATOM 2661 O O . ASP E 1 72 ? 55.03600 14.34000 -4.43000 1.000 54.11321 95 ASP E O 1
ATOM 2666 N N . ARG E 1 73 ? 54.55000 12.21300 -5.03200 1.000 54.96754 96 ARG E N 1
ATOM 2667 C CA . ARG E 1 73 ? 54.24400 11.80000 -3.63500 1.000 57.30360 96 ARG E CA 1
ATOM 2668 C C . ARG E 1 73 ? 55.55600 11.60000 -2.87500 1.000 53.02549 96 ARG E C 1
ATOM 2669 O O . ARG E 1 73 ? 56.36500 10.78400 -3.31100 1.000 53.33549 96 ARG E O 1
ATOM 2677 N N . ASP E 1 74 ? 55.71600 12.32000 -1.76400 1.000 55.11014 97 ASP E N 1
ATOM 2678 C CA . ASP E 1 74 ? 56.98500 12.32600 -0.99600 1.000 55.91099 97 ASP E CA 1
ATOM 2679 C C . ASP E 1 74 ? 56.78700 11.92200 0.46400 1.000 52.46668 97 ASP E C 1
ATOM 2680 O O . ASP E 1 74 ? 57.79100 11.75300 1.14200 1.000 54.20155 97 ASP E O 1
ATOM 2682 N N . ASP E 1 75 ? 55.55500 11.73700 0.92300 1.000 52.69379 98 ASP E N 1
ATOM 2683 C CA . ASP E 1 75 ? 55.37100 11.41400 2.36100 1.000 50.60550 98 ASP E CA 1
ATOM 2684 C C . ASP E 1 75 ? 55.40400 9.91100 2.63200 1.000 47.47741 98 ASP E C 1
ATOM 2685 O O . ASP E 1 75 ? 55.13000 9.54500 3.75900 1.000 53.34574 98 ASP E O 1
ATOM 2690 N N . ILE E 1 76 ? 55.74700 9.08800 1.64600 1.000 48.48796 99 ILE E N 1
ATOM 2691 C CA . ILE E 1 76 ? 55.82900 7.61700 1.87000 1.000 51.25210 99 ILE E CA 1
ATOM 2692 C C . ILE E 1 76 ? 57.25400 7.13900 1.58800 1.000 55.14584 99 ILE E C 1
ATOM 2693 O O . ILE E 1 76 ? 57.72600 7.32500 0.47600 1.000 54.28196 99 ILE E O 1
ATOM 2698 N N . PRO E 1 77 ? 57.96600 6.56300 2.57000 1.000 56.18650 100 PRO E N 1
ATOM 2699 C CA . PRO E 1 77 ? 59.31200 6.04600 2.34700 1.000 56.62321 100 PRO E CA 1
ATOM 2700 C C . PRO E 1 77 ? 59.35200 4.88500 1.34600 1.000 52.16358 100 PRO E C 1
ATOM 2701 O O . PRO E 1 77 ? 58.57200 3.98000 1.45400 1.000 49.25332 100 PRO E O 1
ATOM 2705 N N . GLY E 1 78 ? 60.27500 4.97100 0.39300 1.000 52.24352 101 GLY E N 1
ATOM 2706 C CA . GLY E 1 78 ? 60.46600 3.93700 -0.63700 1.000 52.73212 101 GLY E CA 1
ATOM 2707 C C . GLY E 1 78 ? 59.28500 3.79200 -1.57500 1.000 49.01667 101 GLY E C 1
ATOM 2708 O O . GLY E 1 78 ? 59.23600 2.79000 -2.26700 1.000 50.23523 101 GLY E O 1
ATOM 2709 N N . PHE E 1 79 ? 58.39400 4.77800 -1.61600 1.000 47.71945 102 PHE E N 1
ATOM 2710 C CA . PHE E 1 79 ? 57.20100 4.70500 -2.45200 1.000 47.48266 102 PHE E CA 1
ATOM 2711 C C . PHE E 1 79 ? 57.54800 4.48500 -3.92400 1.000 47.81842 102 PHE E C 1
ATOM 2712 O O . PHE E 1 79 ? 56.95000 3.63000 -4.59700 1.000 44.29047 102 PHE E O 1
ATOM 2720 N N . ALA E 1 80 ? 58.51800 5.24600 -4.44600 1.000 46.60305 103 ALA E N 1
ATOM 2721 C CA . ALA E 1 80 ? 58.89200 5.09300 -5.84900 1.000 45.83239 103 ALA E CA 1
ATOM 2722 C C . ALA E 1 80 ? 59.42900 3.69300 -6.13100 1.000 49.73816 103 ALA E C 1
ATOM 2723 O O . ALA E 1 80 ? 59.15200 3.11600 -7.19000 1.000 49.25774 103 ALA E O 1
ATOM 2725 N N . ARG E 1 81 ? 60.17700 3.12300 -5.18600 1.000 48.41691 104 ARG E N 1
ATOM 2726 C CA . ARG E 1 81 ? 60.66100 1.75700 -5.34500 1.000 49.51262 104 ARG E CA 1
ATOM 2727 C C . ARG E 1 81 ? 59.49800 0.76500 -5.36100 1.000 43.51045 104 ARG E C 1
ATOM 2728 O O . ARG E 1 81 ? 59.34300 -0.01800 -6.30300 1.000 43.60851 104 ARG E O 1
ATOM 2731 N N . SER E 1 82 ? 58.65900 0.79200 -4.32800 1.000 49.89209 105 SER E N 1
ATOM 2732 C CA . SER E 1 82 ? 57.50400 -0.10500 -4.27700 1.000 47.10986 105 SER E CA 1
ATOM 2733 C C . SER E 1 82 ? 56.66700 0.01400 -5.54300 1.000 47.00143 105 SER E C 1
ATOM 2734 O O . SER E 1 82 ? 56.20600 -0.98900 -6.10400 1.000 43.58846 105 SER E O 1
ATOM 2737 N N . CYS E 1 83 ? 56.47200 1.25000 -6.01000 1.000 47.98713 106 CYS E N 1
ATOM 2738 C CA . CYS E 1 83 ? 55.71000 1.47900 -7.22800 1.000 47.86711 106 CYS E CA 1
ATOM 2739 C C . CYS E 1 83 ? 56.37500 0.80700 -8.43000 1.000 49.49556 106 CYS E C 1
ATOM 2740 O O . CYS E 1 83 ? 55.72100 0.05900 -9.17300 1.000 46.37332 106 CYS E O 1
ATOM 2743 N N . TYR E 1 84 ? 57.67900 1.05000 -8.63500 1.000 46.52490 107 TYR E N 1
ATOM 2744 C CA . TYR E 1 84 ? 58.38800 0.39900 -9.74100 1.000 48.71681 107 TYR E CA 1
ATOM 2745 C C . TYR E 1 84 ? 58.26900 -1.11900 -9.64700 1.000 48.62354 107 TYR E C 1
ATOM 2746 O O . TYR E 1 84 ? 57.92500 -1.78900 -10.62900 1.000 48.93609 107 TYR E O 1
ATOM 2755 N N . ARG E 1 85 ? 58.53000 -1.67100 -8.46100 1.000 44.70626 108 ARG E N 1
ATOM 2756 C CA . ARG E 1 85 ? 58.25400 -3.07800 -8.19500 1.000 46.82247 108 ARG E CA 1
ATOM 2757 C C . ARG E 1 85 ? 56.83100 -3.45800 -8.59000 1.000 49.42968 108 ARG E C 1
ATOM 2758 O O . ARG E 1 85 ? 56.61800 -4.46700 -9.27000 1.000 51.20283 108 ARG E O 1
ATOM 2760 N N . ALA E 1 86 ? 55.84000 -2.66600 -8.16500 1.000 45.82455 109 ALA E N 1
ATOM 2761 C CA . ALA E 1 86 ? 54.44500 -3.00200 -8.45500 1.000 51.00270 109 ALA E CA 1
ATOM 2762 C C . ALA E 1 86 ? 54.20800 -3.13300 -9.95600 1.000 50.81387 109 ALA E C 1
ATOM 2763 O O . ALA E 1 86 ? 53.61500 -4.11200 -10.42500 1.000 49.32950 109 ALA E O 1
ATOM 2765 N N . TYR E 1 87 ? 54.68600 -2.15700 -10.72700 1.000 51.32034 110 TYR E N 1
ATOM 2766 C CA . TYR E 1 87 ? 54.45500 -2.15300 -12.16600 1.000 51.45158 110 TYR E CA 1
ATOM 2767 C C . TYR E 1 87 ? 55.32900 -3.18200 -12.86100 1.000 53.29986 110 TYR E C 1
ATOM 2768 O O . TYR E 1 87 ? 54.84600 -3.96200 -13.68700 1.000 55.05407 110 TYR E O 1
ATOM 2777 N N . SER E 1 88 ? 56.62500 -3.19000 -12.53400 1.000 54.00268 111 SER E N 1
ATOM 2778 C CA . SER E 1 88 ? 57.54200 -4.16500 -13.11400 1.000 56.21127 111 SER E CA 1
ATOM 2779 C C . SER E 1 88 ? 57.04700 -5.59300 -12.88900 1.000 54.38004 111 SER E C 1
ATOM 2780 O O . SER E 1 88 ? 57.24700 -6.45900 -13.74600 1.000 60.42038 111 SER E O 1
ATOM 2783 N N . ASP E 1 89 ? 56.40900 -5.84000 -11.75300 1.000 52.15463 112 ASP E N 1
ATOM 2784 C CA . ASP E 1 89 ? 55.91100 -7.20300 -11.44600 1.000 56.08215 112 ASP E CA 1
ATOM 2785 C C . ASP E 1 89 ? 54.92900 -7.66800 -12.52000 1.000 61.34065 112 ASP E C 1
ATOM 2786 O O . ASP E 1 89 ? 54.97200 -8.83700 -12.87100 1.000 60.99469 112 ASP E O 1
ATOM 2791 N N . LEU E 1 90 ? 54.12300 -6.76600 -13.08300 1.000 61.54371 113 LEU E N 1
ATOM 2792 C CA . LEU E 1 90 ? 53.08200 -7.16800 -14.07300 1.000 66.44165 113 LEU E CA 1
ATOM 2793 C C . LEU E 1 90 ? 53.65500 -7.75000 -15.36800 1.000 67.04560 113 LEU E C 1
ATOM 2794 O O . LEU E 1 90 ? 52.93700 -8.50100 -16.01600 1.000 71.77641 113 LEU E O 1
ATOM 2799 N N . PHE E 1 91 ? 54.89500 -7.43000 -15.72900 1.000 70.57947 114 PHE E N 1
ATOM 2800 C CA . PHE E 1 91 ? 55.54800 -8.03100 -16.91600 1.000 73.38848 114 PHE E CA 1
ATOM 2801 C C . PHE E 1 91 ? 56.20600 -9.35500 -16.49800 1.000 79.13058 114 PHE E C 1
ATOM 2802 O O . PHE E 1 91 ? 57.44300 -9.43700 -16.46100 1.000 76.73490 114 PHE E O 1
ATOM 2810 N N . PHE E 1 92 ? 55.36800 -10.35800 -16.20600 1.000 79.71972 115 PHE E N 1
ATOM 2811 C CA . PHE E 1 92 ? 55.75800 -11.71800 -15.75900 1.000 78.22665 115 PHE E CA 1
ATOM 2812 C C . PHE E 1 92 ? 56.19700 -12.55500 -16.96200 1.000 81.60398 115 PHE E C 1
ATOM 2813 O O . PHE E 1 92 ? 56.50100 -13.74200 -16.73300 1.000 84.78992 115 PHE E O 1
ATOM 2815 N N . LYS F 1 18 ? 4.55100 -4.16600 53.59800 1.000 66.77143 41 LYS F N 1
ATOM 2816 C CA . LYS F 1 18 ? 5.54900 -3.91000 52.52500 1.000 69.18973 41 LYS F CA 1
ATOM 2817 C C . LYS F 1 18 ? 4.89600 -4.10400 51.15200 1.000 70.95852 41 LYS F C 1
ATOM 2818 O O . LYS F 1 18 ? 4.73800 -3.11600 50.42800 1.000 69.95679 41 LYS F O 1
ATOM 2824 N N . ASN F 1 19 ? 4.54200 -5.34000 50.80700 1.000 66.15234 42 ASN F N 1
ATOM 2825 C CA . ASN F 1 19 ? 3.92000 -5.58700 49.48500 1.000 62.34352 42 ASN F CA 1
ATOM 2826 C C . ASN F 1 19 ? 2.39900 -5.64400 49.62400 1.000 56.20376 42 ASN F C 1
ATOM 2827 O O . ASN F 1 19 ? 1.89100 -5.66600 50.74800 1.000 49.90385 42 ASN F O 1
ATOM 2832 N N . PHE F 1 20 ? 1.71400 -5.71700 48.49200 1.000 48.26444 43 PHE F N 1
ATOM 2833 C CA . PHE F 1 20 ? 0.23900 -5.68300 48.50800 1.000 45.05390 43 PHE F CA 1
ATOM 2834 C C . PHE F 1 20 ? -0.35700 -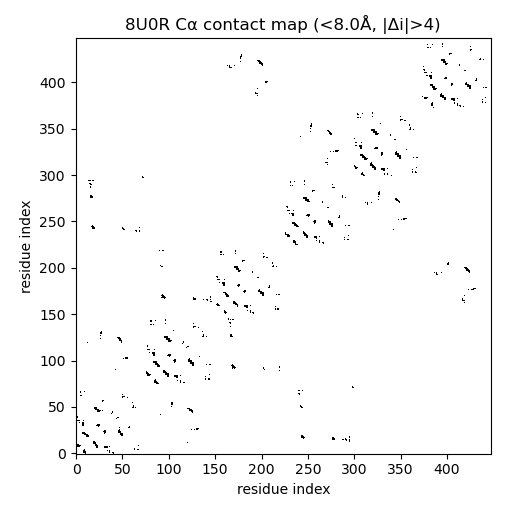7.08100 48.46400 1.000 44.90192 43 PHE F C 1
ATOM 2835 O O . PHE F 1 20 ? 0.24700 -7.98200 47.91400 1.000 44.55164 43 PHE F O 1
ATOM 2843 N N . ILE F 1 21 ? -1.52600 -7.20200 49.07800 1.000 39.41995 44 ILE F N 1
ATOM 2844 C CA . ILE F 1 21 ? -2.37200 -8.38900 49.04900 1.000 42.91046 44 ILE F CA 1
ATOM 2845 C C . ILE F 1 21 ? -3.68900 -8.06100 48.33900 1.000 40.60266 44 ILE F C 1
ATOM 2846 O O . ILE F 1 21 ? -4.05700 -6.90100 48.13900 1.000 39.74643 44 ILE F O 1
ATOM 2851 N N . CYS F 1 22 ? -4.40600 -9.12100 47.98000 1.000 40.91469 45 CYS F N 1
ATOM 2852 C CA . CYS F 1 22 ? -5.69400 -9.02200 47.31400 1.000 43.57941 45 CYS F CA 1
ATOM 2853 C C . CYS F 1 22 ? -6.81200 -8.87200 48.34300 1.000 43.93259 45 CYS F C 1
ATOM 2854 O O . CYS F 1 22 ? -6.92200 -9.67700 49.27300 1.000 39.61121 45 CYS F O 1
ATOM 2857 N N . VAL F 1 23 ? -7.64200 -7.84400 48.16900 1.000 38.73559 46 VAL F N 1
ATOM 2858 C CA . VAL F 1 23 ? -8.81500 -7.62700 49.01000 1.000 39.92257 46 VAL F CA 1
ATOM 2859 C C . VAL F 1 23 ? -9.88700 -7.05000 48.10900 1.000 42.53755 46 VAL F C 1
ATOM 2860 O O . VAL F 1 23 ? -9.69600 -5.97000 47.54100 1.000 42.97089 46 VAL F O 1
ATOM 2864 N N . ASP F 1 24 ? -10.98700 -7.78200 47.93400 1.000 43.87481 47 ASP F N 1
ATOM 2865 C CA . ASP F 1 24 ? -12.18700 -7.26100 47.27700 1.000 43.06729 47 ASP F CA 1
ATOM 2866 C C . ASP F 1 24 ? -11.91700 -6.85800 45.82000 1.000 42.52806 47 ASP F C 1
ATOM 2867 O O . ASP F 1 24 ? -12.37000 -5.80800 45.34100 1.000 45.99074 47 ASP F O 1
ATOM 2872 N N . ASP F 1 25 ? -11.19300 -7.71900 45.10500 1.000 43.40881 48 ASP F N 1
ATOM 2873 C CA . ASP F 1 25 ? -10.74900 -7.51500 43.72200 1.000 44.83672 48 ASP F CA 1
ATOM 2874 C C . ASP F 1 25 ? -9.75000 -6.37500 43.56900 1.000 41.07299 48 ASP F C 1
ATOM 2875 O O . ASP F 1 25 ? -9.44300 -5.98100 42.44200 1.000 44.90575 48 ASP F O 1
ATOM 2880 N N . ARG F 1 26 ? -9.19000 -5.87300 44.66400 1.000 38.27766 49 ARG F N 1
ATOM 2881 C CA . ARG F 1 26 ? -8.31500 -4.70900 44.64700 1.000 41.38925 49 ARG F CA 1
ATOM 2882 C C . ARG F 1 26 ? -7.04000 -4.99700 45.43300 1.000 40.47319 49 ARG F C 1
ATOM 2883 O O . ARG F 1 26 ? -6.97500 -5.95100 46.21300 1.000 41.54145 49 ARG F O 1
ATOM 2891 N N . LEU F 1 27 ? -6.02400 -4.14600 45.24200 1.000 40.63397 50 LEU F N 1
ATOM 2892 C CA . LEU F 1 27 ? -4.70500 -4.34000 45.84200 1.000 34.80270 50 LEU F CA 1
ATOM 2893 C C . LEU F 1 27 ? -4.49400 -3.37800 47.00600 1.000 38.20218 50 LEU F C 1
ATOM 2894 O O . LEU F 1 27 ? -4.62100 -2.16300 46.84700 1.000 39.73171 50 LEU F O 1
ATOM 2899 N N . PHE F 1 28 ? -4.18600 -3.92400 48.17700 1.000 36.78676 51 PHE F N 1
ATOM 2900 C CA . PHE F 1 28 ? -4.10000 -3.14400 49.40200 1.000 40.65284 51 PHE F CA 1
ATOM 2901 C C . PHE F 1 28 ? -2.74600 -3.39500 50.06300 1.000 41.46096 51 PHE F C 1
ATOM 2902 O O . PHE F 1 28 ? -2.18300 -4.49600 49.97100 1.000 38.06102 51 PHE F O 1
ATOM 2910 N N . SER F 1 29 ? -2.20500 -2.34400 50.68400 1.000 39.86269 52 SER F N 1
ATOM 2911 C CA . SER F 1 29 ? -1.05200 -2.44000 51.57800 1.000 42.01216 52 SER F CA 1
ATOM 2912 C C . SER F 1 29 ? -1.40000 -1.72500 52.88000 1.000 42.20603 52 SER F C 1
ATOM 2913 O O . SER F 1 29 ? -2.39500 -0.99400 52.95500 1.000 42.41090 52 SER F O 1
ATOM 2916 N N . TYR F 1 30 ? -0.59100 -1.96000 53.91900 1.000 42.15217 53 TYR F N 1
ATOM 2917 C CA . TYR F 1 30 ? -0.84300 -1.45100 55.26500 1.000 46.50711 53 TYR F CA 1
ATOM 2918 C C . TYR F 1 30 ? 0.36600 -0.68400 55.77800 1.000 47.72832 53 TYR F C 1
ATOM 2919 O O . TYR F 1 30 ? 1.50600 -1.03700 55.48600 1.000 48.72631 53 TYR F O 1
ATOM 2928 N N . ASN F 1 31 ? 0.10800 0.39100 56.50400 1.000 51.78640 54 ASN F N 1
ATOM 2929 C CA . ASN F 1 31 ? 1.18500 1.24800 57.04800 1.000 51.17827 54 ASN F CA 1
ATOM 2930 C C . ASN F 1 31 ? 1.05300 1.23800 58.56300 1.000 54.92359 54 ASN F C 1
ATOM 2931 O O . ASN F 1 31 ? -0.07100 1.24600 59.04400 1.000 52.05534 54 ASN F O 1
ATOM 2936 N N . PHE F 1 32 ? 2.17500 1.23200 59.26600 1.000 52.92040 55 PHE F N 1
ATOM 2937 C CA . PHE F 1 32 ? 2.14400 1.21000 60.73100 1.000 58.62124 55 PHE F CA 1
ATOM 2938 C C . PHE F 1 32 ? 2.66700 2.53700 61.27400 1.000 63.72638 55 PHE F C 1
ATOM 2939 O O . PHE F 1 32 ? 3.80200 2.63900 61.74800 1.000 64.63483 55 PHE F O 1
ATOM 2942 N N . THR F 1 33 ? 1.81500 3.56000 61.24300 1.000 64.28778 56 THR F N 1
ATOM 2943 C CA . THR F 1 33 ? 2.26000 4.88300 61.66300 1.000 70.41267 56 THR F CA 1
ATOM 2944 C C . THR F 1 33 ? 2.34500 4.92400 63.18700 1.000 67.17483 56 THR F C 1
ATOM 2945 O O . THR F 1 33 ? 2.12400 3.93000 63.88200 1.000 68.34646 56 THR F O 1
ATOM 2949 N N . THR F 1 34 ? 2.64200 6.10500 63.71600 1.000 69.81212 57 THR F N 1
ATOM 2950 C CA . THR F 1 34 ? 2.39000 6.33500 65.12800 1.000 69.78158 57 THR F CA 1
ATOM 2951 C C . THR F 1 34 ? 0.92800 6.65700 65.39300 1.000 73.06117 57 THR F C 1
ATOM 2952 O O . THR F 1 34 ? 0.49400 6.59600 66.55200 1.000 69.01494 57 THR F O 1
ATOM 2953 N N . SER F 1 35 ? 0.16900 6.98300 64.34200 1.000 69.11216 58 SER F N 1
ATOM 2954 C CA . SER F 1 35 ? -1.24900 7.30700 64.42100 1.000 64.34348 58 SER F CA 1
ATOM 2955 C C . SER F 1 35 ? -2.14700 6.09700 64.17200 1.000 62.16636 58 SER F C 1
ATOM 2956 O O . SER F 1 35 ? -3.35200 6.26800 63.96700 1.000 61.50426 58 SER F O 1
ATOM 2958 N N . GLY F 1 36 ? -1.59200 4.88400 64.17200 1.000 59.16432 59 GLY F N 1
ATOM 2959 C CA . GLY F 1 36 ? -2.39000 3.68700 63.97400 1.000 53.61702 59 GLY F CA 1
ATOM 2960 C C . GLY F 1 36 ? -2.00800 2.90900 62.73100 1.000 54.84441 59 GLY F C 1
ATOM 2961 O O . GLY F 1 36 ? -0.94800 3.15100 62.13300 1.000 55.27285 59 GLY F O 1
ATOM 2962 N N . ILE F 1 37 ? -2.85700 1.96400 62.33600 1.000 44.89884 60 ILE F N 1
ATOM 2963 C CA . ILE F 1 37 ? -2.65900 1.18300 61.12000 1.000 45.56923 60 ILE F CA 1
ATOM 2964 C C . ILE F 1 37 ? -3.66200 1.66400 60.07500 1.000 48.14572 60 ILE F C 1
ATOM 2965 O O . ILE F 1 37 ? -4.88000 1.61700 60.30000 1.000 45.69315 60 ILE F O 1
ATOM 2970 N N . LYS F 1 38 ? -3.14600 2.12900 58.93600 1.000 46.53898 61 LYS F N 1
ATOM 2971 C CA . LYS F 1 38 ? -3.96100 2.59400 57.82300 1.000 41.57855 61 LYS F CA 1
ATOM 2972 C C . LYS F 1 38 ? -3.72900 1.71500 56.60000 1.000 44.81093 61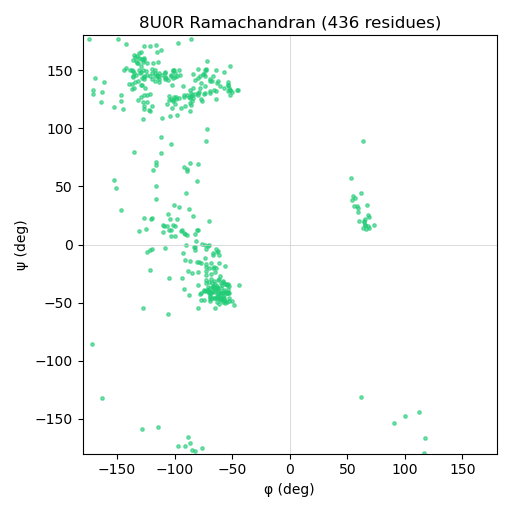 LYS F C 1
ATOM 2973 O O . LYS F 1 38 ? -2.61300 1.24500 56.35800 1.000 46.39609 61 LYS F O 1
ATOM 2976 N N . ALA F 1 39 ? -4.78500 1.50700 55.81200 1.000 40.83959 62 ALA F N 1
ATOM 2977 C CA . ALA F 1 39 ? -4.68800 0.76000 54.56500 1.000 37.10962 62 ALA F CA 1
ATOM 2978 C C . ALA F 1 39 ? -4.69100 1.69000 53.35500 1.000 35.05985 62 ALA F C 1
ATOM 2979 O O . ALA F 1 39 ? -5.37800 2.71900 53.33500 1.000 35.94614 62 ALA F O 1
ATOM 2981 N N . LYS F 1 40 ? -3.93600 1.30800 52.32500 1.000 33.60359 63 LYS F N 1
ATOM 2982 C CA . LYS F 1 40 ? -3.93500 2.06100 51.07800 1.000 35.06817 63 LYS F CA 1
ATOM 2983 C C . LYS F 1 40 ? -4.16400 1.13600 49.88200 1.000 35.52411 63 LYS F C 1
ATOM 2984 O O . LYS F 1 40 ? -3.75500 -0.03200 49.88700 1.000 35.12392 63 LYS F O 1
ATOM 2990 N N . VAL F 1 41 ? -4.80700 1.68200 48.84700 1.000 32.41490 64 VAL F N 1
ATOM 2991 C CA . VAL F 1 41 ? -5.14000 0.95600 47.62400 1.000 31.42428 64 VAL F CA 1
ATOM 2992 C C . VAL F 1 41 ? -4.24700 1.44600 46.48800 1.000 30.63436 64 VAL F C 1
ATOM 2993 O O . VAL F 1 41 ? -3.83000 2.60900 46.45100 1.000 28.81141 64 VAL F O 1
ATOM 2997 N N . ALA F 1 42 ? -3.93800 0.54200 45.56000 1.000 30.43302 65 ALA F N 1
ATOM 2998 C CA . ALA F 1 42 ? -3.04900 0.84600 44.44400 1.000 31.09081 65 ALA F CA 1
ATOM 2999 C C . ALA F 1 42 ? -3.90300 1.15100 43.22900 1.000 31.34354 65 ALA F C 1
ATOM 3000 O O . ALA F 1 42 ? -4.79700 0.37000 42.89600 1.000 32.91335 65 ALA F O 1
ATOM 3002 N N . VAL F 1 43 ? -3.65800 2.30200 42.59200 1.000 30.02168 66 VAL F N 1
ATOM 3003 C CA . VAL F 1 43 ? -4.48200 2.76900 41.48200 1.000 27.21324 66 VAL F CA 1
ATOM 3004 C C . VAL F 1 43 ? -3.58700 3.08600 40.28600 1.000 31.91026 66 VAL F C 1
ATOM 3005 O O . VAL F 1 43 ? -2.39000 3.35400 40.42400 1.000 31.49131 66 VAL F O 1
ATOM 3009 N N . ASP F 1 44 ? -4.19000 3.05100 39.09500 1.000 31.44191 67 ASP F N 1
ATOM 3010 C CA . ASP F 1 44 ? -3.51700 3.44100 37.86700 1.000 30.65234 67 ASP F CA 1
ATOM 3011 C C . ASP F 1 44 ? -3.54800 4.96200 37.71500 1.000 34.63175 67 ASP F C 1
ATOM 3012 O O . ASP F 1 44 ? -4.09700 5.67900 38.55500 1.000 29.78298 67 ASP F O 1
ATOM 3017 N N . ASN F 1 45 ? -3.00000 5.45900 36.59600 1.000 31.18886 68 ASN F N 1
ATOM 3018 C CA . ASN F 1 45 ? -2.92000 6.90800 36.42700 1.000 37.58662 68 ASN F CA 1
ATOM 3019 C C . ASN F 1 45 ? -4.26000 7.57500 36.18200 1.000 36.91486 68 ASN F C 1
ATOM 3020 O O . ASN F 1 45 ? -4.27300 8.78800 36.01300 1.000 37.43318 68 ASN F O 1
ATOM 3025 N N . LYS F 1 46 ? -5.36700 6.83300 36.10500 1.000 41.28692 69 LYS F N 1
ATOM 3026 C CA . LYS F 1 46 ? -6.70600 7.41000 35.99800 1.000 39.14580 69 LYS F CA 1
ATOM 3027 C C . LYS F 1 46 ? -7.50000 7.19200 37.27000 1.000 37.42062 69 LYS F C 1
ATOM 3028 O O . LYS F 1 46 ? -8.72900 7.27000 37.24600 1.000 38.64390 69 LYS F O 1
ATOM 3034 N N . ASN F 1 47 ? -6.82300 6.86000 38.36200 1.000 31.92125 70 ASN F N 1
ATOM 3035 C CA . ASN F 1 47 ? -7.43600 6.64000 39.65600 1.000 35.52904 70 ASN F CA 1
ATOM 3036 C C . ASN F 1 47 ? -8.29800 5.38800 39.70000 1.000 33.55057 70 ASN F C 1
ATOM 3037 O O . ASN F 1 47 ? -9.02500 5.20000 40.65600 1.000 34.76027 70 ASN F O 1
ATOM 3042 N N . VAL F 1 48 ? -8.18600 4.50200 38.72000 1.000 35.94570 71 VAL F N 1
ATOM 3043 C CA . VAL F 1 48 ? -8.90600 3.22500 38.73300 1.000 35.85822 71 VAL F CA 1
ATOM 3044 C C . VAL F 1 48 ? -8.08600 2.22000 39.51600 1.000 32.43400 71 VAL F C 1
ATOM 3045 O O . VAL F 1 48 ? -6.91600 1.97100 39.17100 1.000 31.02364 71 VAL F O 1
ATOM 3049 N N . PRO F 1 49 ? -8.62100 1.66000 40.60800 1.000 36.90204 72 PRO F N 1
ATOM 3050 C CA . PRO F 1 49 ? -7.92300 0.59800 41.35000 1.000 35.53533 72 PRO F CA 1
ATOM 3051 C C . PRO F 1 49 ? -7.33100 -0.45200 40.41600 1.000 35.15249 72 PRO F C 1
ATOM 3052 O O . PRO F 1 49 ? -7.96900 -0.87500 39.45300 1.000 31.53820 72 PRO F O 1
ATOM 3056 N N . ILE F 1 50 ? -6.07200 -0.79400 40.65700 1.000 32.73541 73 ILE F N 1
ATOM 3057 C CA . ILE F 1 50 ? -5.37900 -1.83300 39.88100 1.000 37.42984 73 ILE F CA 1
ATOM 3058 C C . ILE F 1 50 ? -5.90700 -3.20800 40.28200 1.000 37.59065 73 ILE F C 1
ATOM 3059 O O . ILE F 1 50 ? -5.95800 -3.52300 41.48300 1.000 40.11530 73 ILE F O 1
ATOM 3064 N N . PRO F 1 51 ? -6.28500 -4.05900 39.34000 1.000 41.29250 74 PRO F N 1
ATOM 3065 C CA . PRO F 1 51 ? -6.96500 -5.31400 39.70800 1.000 40.50235 74 PRO F CA 1
ATOM 3066 C C . PRO F 1 51 ? -6.03700 -6.35600 40.33300 1.000 43.80337 74 PRO F C 1
ATOM 3067 O O . PRO F 1 51 ? -4.83800 -6.42300 40.04400 1.000 36.43874 74 PRO F O 1
ATOM 3071 N N . CYS F 1 52 ? -6.63600 -7.18400 41.20700 1.000 44.23990 75 CYS F N 1
ATOM 3072 C CA . CYS F 1 52 ? -5.92900 -8.28500 41.86100 1.000 45.58203 75 CYS F CA 1
ATOM 3073 C C . CYS F 1 52 ? -5.04800 -9.06900 40.91500 1.000 44.50834 75 CYS F C 1
ATOM 3074 O O . CYS F 1 52 ? -3.98700 -9.55600 41.31700 1.000 47.73523 75 CYS F O 1
ATOM 3077 N N . SER F 1 53 ? -5.47400 -9.21500 39.66500 1.000 46.18894 76 SER F N 1
ATOM 3078 C CA . SER F 1 53 ? -4.74000 -10.01600 38.69300 1.000 48.12334 76 SER F CA 1
ATOM 3079 C C . SER F 1 53 ? -3.34300 -9.49400 38.41500 1.000 50.73892 76 SER F C 1
ATOM 3080 O O . SER F 1 53 ? -2.56300 -10.19700 37.76300 1.000 52.65003 76 SER F O 1
ATOM 3083 N N . LYS F 1 54 ? -2.98700 -8.30700 38.90700 1.000 52.86945 77 LYS F N 1
ATOM 3084 C CA . LYS F 1 54 ? -1.66100 -7.75200 38.66000 1.000 48.89462 77 LYS F CA 1
ATOM 3085 C C . LYS F 1 54 ? -0.78700 -7.73900 39.91300 1.000 45.21673 77 LYS F C 1
ATOM 3086 O O . LYS F 1 54 ? 0.24800 -7.07000 39.92700 1.000 48.19487 77 LYS F O 1
ATOM 3089 N N . ILE F 1 55 ? -1.17400 -8.49300 40.95000 1.000 43.36336 78 ILE F N 1
ATOM 3090 C CA . ILE F 1 55 ? -0.43800 -8.50800 42.21900 1.000 46.25110 78 ILE F CA 1
ATOM 3091 C C . ILE F 1 55 ? 1.04100 -8.81800 42.01200 1.000 52.59393 78 ILE F C 1
ATOM 3092 O O . ILE F 1 55 ? 1.90500 -8.25000 42.69700 1.000 49.26012 78 ILE F O 1
ATOM 3097 N N . ASN F 1 56 ? 1.35800 -9.72800 41.08200 1.000 54.48364 79 ASN F N 1
ATOM 3098 C CA . ASN F 1 56 ? 2.75000 -10.12400 40.88000 1.000 53.87003 79 ASN F CA 1
ATOM 3099 C C . ASN F 1 56 ? 3.52500 -9.01100 40.19400 1.000 54.46426 79 ASN F C 1
ATOM 3100 O O . ASN F 1 56 ? 4.68200 -8.73400 40.53300 1.000 57.70756 79 ASN F O 1
ATOM 3105 N N . GLU F 1 57 ? 2.88400 -8.36500 39.23000 1.000 54.87288 80 GLU F N 1
ATOM 3106 C CA . GLU F 1 57 ? 3.45900 -7.21000 38.56200 1.000 52.76944 80 GLU F CA 1
ATOM 3107 C C . GLU F 1 57 ? 3.66500 -6.06400 39.55300 1.000 59.48927 80 GLU F C 1
ATOM 3108 O O . GLU F 1 57 ? 4.77000 -5.51700 39.67200 1.000 59.42727 80 GLU F O 1
ATOM 3114 N N . VAL F 1 58 ? 2.62400 -5.74100 40.33100 1.000 55.03994 81 VAL F N 1
ATOM 3115 C CA . VAL F 1 58 ? 2.71700 -4.66900 41.32200 1.000 51.81652 81 VAL F CA 1
ATOM 3116 C C . VAL F 1 58 ? 3.80900 -4.96600 42.34600 1.000 57.07142 81 VAL F C 1
ATOM 3117 O O . VAL F 1 58 ? 4.62100 -4.09500 42.67500 1.000 54.03592 81 VAL F O 1
ATOM 3121 N N . ASN F 1 59 ? 3.85400 -6.19500 42.87000 1.000 56.59670 82 ASN F N 1
ATOM 3122 C CA . ASN F 1 59 ? 4.74800 -6.45500 43.99700 1.000 57.21743 82 ASN F CA 1
ATOM 3123 C C . ASN F 1 59 ? 6.22300 -6.50100 43.61100 1.000 60.47587 82 ASN F C 1
ATOM 3124 O O . ASN F 1 59 ? 7.08200 -6.21400 44.45500 1.000 61.78011 82 ASN F O 1
ATOM 3129 N N . ASN F 1 60 ? 6.51800 -6.70900 42.33100 1.000 58.29630 83 ASN F N 1
ATOM 3130 C CA . ASN F 1 60 ? 7.94000 -6.71400 41.90200 1.000 66.04976 83 ASN F CA 1
ATOM 3131 C C . ASN F 1 60 ? 8.38200 -5.28200 41.54800 1.000 65.75341 83 ASN F C 1
ATOM 3132 O O . ASN F 1 60 ? 9.58100 -5.01000 41.62800 1.000 63.62565 83 ASN F O 1
ATOM 3137 N N . ASN F 1 61 ? 7.43600 -4.40100 41.20700 1.000 65.35701 84 ASN F N 1
ATOM 3138 C CA . ASN F 1 61 ? 7.73000 -2.98500 40.85300 1.000 63.58562 84 ASN F CA 1
ATOM 3139 C C . ASN F 1 61 ? 6.71800 -2.09600 41.57500 1.000 62.50483 84 ASN F C 1
ATOM 3140 O O . ASN F 1 61 ? 5.78700 -1.62300 40.92100 1.000 63.51880 84 ASN F O 1
ATOM 3145 N N . LYS F 1 62 ? 6.94800 -1.84500 42.86000 1.000 58.30539 85 LYS F N 1
ATOM 3146 C CA . LYS F 1 62 ? 6.00100 -1.10500 43.73200 1.000 62.30429 85 LYS F CA 1
ATOM 3147 C C . LYS F 1 62 ? 5.88600 0.38900 43.40200 1.000 58.35749 85 LYS F C 1
ATOM 3148 O O . LYS F 1 62 ? 5.40700 1.12300 44.26800 1.000 55.86486 85 LYS F O 1
ATOM 3154 N N . ASP F 1 63 ? 6.25600 0.82300 42.20100 1.000 56.90611 86 ASP F N 1
ATOM 3155 C CA . ASP F 1 63 ? 6.11300 2.23200 41.85900 1.000 52.50708 86 ASP F CA 1
ATOM 3156 C C . ASP F 1 63 ? 4.67600 2.55000 41.45400 1.000 43.82819 86 ASP F C 1
ATOM 3157 O O . ASP F 1 63 ? 4.44000 3.10300 40.37900 1.000 46.95790 86 ASP F O 1
ATOM 3159 N N . VAL F 1 64 ? 3.70500 2.22400 42.30100 1.000 41.39645 87 VAL F N 1
ATOM 3160 C CA . VAL F 1 64 ? 2.30700 2.48700 41.99800 1.000 37.70280 87 VAL F CA 1
ATOM 3161 C C . VAL F 1 64 ? 1.77900 3.61400 42.87400 1.000 35.14280 87 VAL F C 1
ATOM 3162 O O . VAL F 1 64 ? 2.20600 3.82600 44.01800 1.000 31.22290 87 VAL F O 1
ATOM 3166 N N . ASP F 1 65 ? 0.84900 4.35900 42.29600 1.000 33.28341 88 ASP F N 1
ATOM 3167 C CA . ASP F 1 65 ? 0.094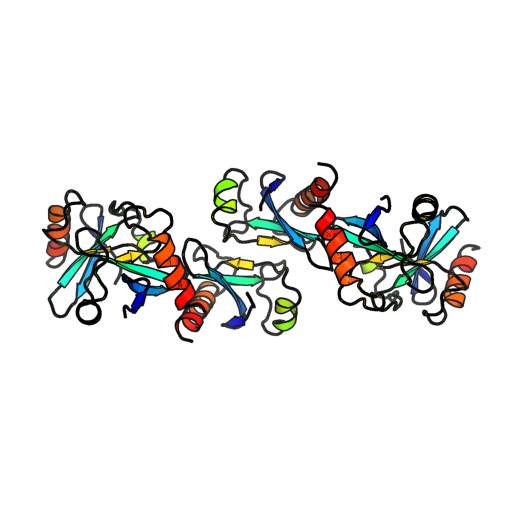00 5.34200 43.04300 1.000 31.68476 88 ASP F CA 1
ATOM 3168 C C . ASP F 1 65 ? -0.70000 4.63700 44.13600 1.000 35.29159 88 ASP F C 1
ATOM 3169 O O . ASP F 1 65 ? -1.23500 3.54100 43.92500 1.000 33.32672 88 ASP F O 1
ATOM 3174 N N . THR F 1 66 ? -0.76600 5.25900 45.31400 1.000 28.55785 89 THR F N 1
ATOM 3175 C CA . THR F 1 66 ? -1.50700 4.67800 46.41500 1.000 30.84056 89 THR F CA 1
ATOM 3176 C C . THR F 1 66 ? -2.33100 5.74700 47.09800 1.000 32.89450 89 THR F C 1
ATOM 3177 O O . THR F 1 66 ? -1.91800 6.90800 47.19000 1.000 35.14456 89 THR F O 1
ATOM 3181 N N . LEU F 1 67 ? -3.51300 5.34200 47.55000 1.000 31.01685 90 LEU F N 1
ATOM 3182 C CA . LEU F 1 67 ? -4.46700 6.22300 48.19600 1.000 29.75385 90 LEU F CA 1
ATOM 3183 C C . LEU F 1 67 ? -4.88300 5.55000 49.49300 1.000 32.34047 90 LEU F C 1
ATOM 3184 O O . LEU F 1 67 ? -5.28800 4.38300 49.48600 1.000 34.30914 90 LEU F O 1
ATOM 3189 N N . TYR F 1 68 ? -4.77100 6.27900 50.59400 1.000 32.58243 91 TYR F N 1
ATOM 3190 C CA . TYR F 1 68 ? -5.17400 5.77400 51.89300 1.000 35.40097 91 TYR F CA 1
ATOM 3191 C C . TYR F 1 68 ? -6.68900 5.82800 52.04300 1.000 35.50519 91 TYR F C 1
ATOM 3192 O O . TYR F 1 68 ? -7.36300 6.72300 51.52100 1.000 31.25465 91 TYR F O 1
ATOM 3201 N N . CYS F 1 69 ? -7.20700 4.82100 52.74800 1.000 36.85749 92 CYS F N 1
ATOM 3202 C CA . CYS F 1 69 ? -8.60300 4.75800 53.14400 1.000 40.68913 92 CYS F CA 1
ATOM 3203 C C . CYS F 1 69 ? -9.00800 6.04000 53.84700 1.000 44.46424 92 CYS F C 1
ATOM 3204 O O . CYS F 1 69 ? -8.32000 6.50300 54.75600 1.000 40.95111 92 CYS F O 1
ATOM 3207 N N . ASP F 1 70 ? -10.10700 6.63200 53.39100 1.000 48.17943 93 ASP F N 1
ATOM 3208 C CA . ASP F 1 70 ? -10.53300 7.92800 53.89400 1.000 48.66644 93 ASP F CA 1
ATOM 3209 C C . ASP F 1 70 ? -11.98400 8.19200 53.51700 1.000 50.13236 93 ASP F C 1
ATOM 3210 O O . ASP F 1 70 ? -12.32200 8.20500 52.33000 1.000 43.73744 93 ASP F O 1
ATOM 3215 N N . LYS F 1 71 ? -12.83900 8.43400 54.51900 1.000 54.58773 94 LYS F N 1
ATOM 3216 C CA . LYS F 1 71 ? -14.25700 8.67300 54.24300 1.000 55.97785 94 LYS F CA 1
ATOM 3217 C C . LYS F 1 71 ? -14.45900 9.86000 53.30600 1.000 49.42678 94 LYS F C 1
ATOM 3218 O O . LYS F 1 71 ? -15.38200 9.85000 52.48600 1.000 51.11362 94 LYS F O 1
ATOM 3221 N N . ASP F 1 72 ? -13.58200 10.85700 53.36600 1.000 48.14224 95 ASP F N 1
ATOM 3222 C CA . ASP F 1 72 ? -13.73700 12.05000 52.54100 1.000 52.06368 95 ASP F CA 1
ATOM 3223 C C . ASP F 1 72 ? -13.19200 11.89200 51.13200 1.000 50.96417 95 ASP F C 1
ATOM 3224 O O . ASP F 1 72 ? -13.34900 12.81700 50.33200 1.000 52.63654 95 ASP F O 1
ATOM 3229 N N . ARG F 1 73 ? -12.61000 10.74000 50.81300 1.000 48.47340 96 ARG F N 1
ATOM 3230 C CA . ARG F 1 73 ? -12.22000 10.50100 49.40500 1.000 44.53986 96 ARG F CA 1
ATOM 3231 C C . ARG F 1 73 ? -13.48400 9.98300 48.72300 1.000 46.36279 96 ARG F C 1
ATOM 3232 O O . ARG F 1 73 ? -14.04900 9.02700 49.23200 1.000 45.82528 96 ARG F O 1
ATOM 3240 N N . ASP F 1 74 ? -13.90800 10.60300 47.62600 1.000 47.34279 97 ASP F N 1
ATOM 3241 C CA . ASP F 1 74 ? -15.17700 10.19900 46.97000 1.000 45.10927 97 ASP F CA 1
ATOM 3242 C C . ASP F 1 74 ? -15.00000 9.89200 45.48300 1.000 45.37045 97 ASP F C 1
ATOM 3243 O O . ASP F 1 74 ? -15.99800 9.93300 44.79700 1.000 54.16805 97 ASP F O 1
ATOM 3246 N N . ASP F 1 75 ? -13.80300 9.55600 45.01000 1.000 42.54420 98 ASP F N 1
ATOM 3247 C CA . ASP F 1 75 ? -13.62900 9.29600 43.55800 1.000 39.82878 98 ASP F CA 1
ATOM 3248 C C . ASP F 1 75 ? -13.41100 7.80700 43.27800 1.000 43.83848 98 ASP F C 1
ATOM 3249 O O . ASP F 1 75 ? -13.29700 7.45500 42.12300 1.000 44.88909 98 ASP F O 1
ATOM 3254 N N . ILE F 1 76 ? -13.34900 6.98000 44.30900 1.000 41.08119 99 ILE F N 1
ATOM 3255 C CA . ILE F 1 76 ? -13.16700 5.54600 44.14200 1.000 43.53493 99 ILE F CA 1
ATOM 3256 C C . ILE F 1 76 ? -14.47300 4.87000 44.54600 1.000 44.81930 99 ILE F C 1
ATOM 3257 O O . ILE F 1 76 ? -14.79600 4.82500 45.74300 1.000 42.19513 99 ILE F O 1
ATOM 3262 N N . PRO F 1 77 ? -15.24200 4.32700 43.61300 1.000 47.21178 100 PRO F N 1
ATOM 3263 C CA . PRO F 1 77 ? -16.50100 3.68500 44.00400 1.000 45.71055 100 PRO F CA 1
ATOM 3264 C C . PRO F 1 77 ? -16.24600 2.43600 44.83800 1.000 43.42000 100 PRO F C 1
ATOM 3265 O O . PRO F 1 77 ? -15.27800 1.70100 44.61800 1.000 41.66082 100 PRO F O 1
ATOM 3269 N N . GLY F 1 78 ? -17.13600 2.20500 45.80500 1.000 40.39889 101 GLY F N 1
ATOM 3270 C CA . GLY F 1 78 ? -16.99100 1.08200 46.71500 1.000 43.36444 101 GLY F CA 1
ATOM 3271 C C . GLY F 1 78 ? -15.77300 1.14800 47.61200 1.000 43.52859 101 GLY F C 1
ATOM 3272 O O . GLY F 1 78 ? -15.35300 0.11200 48.14200 1.000 40.35733 101 GLY F O 1
ATOM 3273 N N . PHE F 1 79 ? -15.18400 2.34200 47.79200 1.000 41.08949 102 PHE F N 1
ATOM 3274 C CA . PHE F 1 79 ? -13.91900 2.44700 48.52700 1.000 40.15213 102 PHE F CA 1
ATOM 3275 C C . PHE F 1 79 ? -14.10900 2.15700 50.01000 1.000 38.12548 102 PHE F C 1
ATOM 3276 O O . PHE F 1 79 ? -13.25300 1.52700 50.64600 1.000 37.37365 102 PHE F O 1
ATOM 3284 N N . ALA F 1 80 ? -15.23100 2.59200 50.57700 1.000 39.88137 103 ALA F N 1
ATOM 3285 C CA . ALA F 1 80 ? -15.50400 2.26700 51.97400 1.000 43.48632 103 ALA F CA 1
ATOM 3286 C C . ALA F 1 80 ? -15.77400 0.77300 52.15000 1.000 42.45817 103 ALA F C 1
ATOM 3287 O O . ALA F 1 80 ? -15.27300 0.16300 53.10000 1.000 47.57561 103 ALA F O 1
ATOM 3289 N N . ARG F 1 81 ? -16.54000 0.15800 51.24100 1.000 40.98928 104 ARG F N 1
ATOM 3290 C CA . ARG F 1 81 ? -16.69600 -1.29500 51.28700 1.000 44.08934 104 ARG F CA 1
ATOM 3291 C C . ARG F 1 81 ? -15.33900 -1.99000 51.23000 1.000 42.24382 104 ARG F C 1
ATOM 3292 O O . ARG F 1 81 ? -15.04100 -2.86400 52.04900 1.000 44.73270 104 ARG F O 1
ATOM 3300 N N . SER F 1 82 ? -14.49600 -1.61900 50.26600 1.000 42.02485 105 SER F N 1
ATOM 3301 C CA . SER F 1 82 ? -13.21700 -2.32000 50.12300 1.000 42.62358 105 SER F CA 1
ATOM 3302 C C . SER F 1 82 ? -12.31500 -2.07500 51.32400 1.000 44.37486 105 SER F C 1
ATOM 3303 O O . SER F 1 82 ? -11.64300 -2.99600 51.81300 1.000 42.84644 105 SER F O 1
ATOM 3306 N N . CYS F 1 83 ? -12.29500 -0.84300 51.83000 1.000 42.60250 106 CYS F N 1
ATOM 3307 C CA . CYS F 1 83 ? -11.42700 -0.54800 52.96700 1.000 44.42169 106 CYS F CA 1
ATOM 3308 C C . CYS F 1 83 ? -11.83400 -1.35500 54.19400 1.000 44.63068 106 CYS F C 1
ATOM 3309 O O . CYS F 1 83 ? -10.98300 -1.90300 54.90600 1.000 47.43324 106 CYS F O 1
ATOM 3312 N N . TYR F 1 84 ? -13.13500 -1.42400 54.46200 1.000 40.09034 107 TYR F N 1
ATOM 3313 C CA . TYR F 1 84 ? -13.61000 -2.14100 55.63500 1.000 47.98949 107 TYR F CA 1
ATOM 3314 C C . TYR F 1 84 ? -13.14600 -3.59400 55.61000 1.000 48.33279 107 TYR F C 1
ATOM 3315 O O . TYR F 1 84 ? -12.72900 -4.14100 56.63700 1.000 48.02323 107 TYR F O 1
ATOM 3324 N N . ARG F 1 85 ? -13.15900 -4.21900 54.43100 1.000 46.70964 108 ARG F N 1
ATOM 3325 C CA . ARG F 1 85 ? -12.68400 -5.59200 54.32800 1.000 45.76727 108 ARG F CA 1
ATOM 3326 C C . ARG F 1 85 ? -11.17700 -5.69100 54.50800 1.000 48.18283 108 ARG F C 1
ATOM 3327 O O . ARG F 1 85 ? -10.68900 -6.69800 55.03200 1.000 49.31135 108 ARG F O 1
ATOM 3335 N N . ALA F 1 86 ? -10.42400 -4.67000 54.08400 1.000 46.62291 109 ALA F N 1
ATOM 3336 C CA . ALA F 1 86 ? -8.97500 -4.71500 54.27400 1.000 47.74543 109 ALA F CA 1
ATOM 3337 C C . ALA F 1 86 ? -8.61400 -4.68700 55.75100 1.000 49.83998 109 ALA F C 1
ATOM 3338 O O . ALA F 1 86 ? -7.69400 -5.39300 56.18100 1.000 47.80754 109 ALA F O 1
ATOM 3340 N N . TYR F 1 87 ? -9.32000 -3.86700 56.53900 1.000 47.09123 110 TYR F N 1
ATOM 3341 C CA . TYR F 1 87 ? -9.08300 -3.84800 57.98100 1.000 51.98695 110 TYR F CA 1
ATOM 3342 C C . TYR F 1 87 ? -9.62800 -5.10300 58.65600 1.000 55.11360 110 TYR F C 1
ATOM 3343 O O . TYR F 1 87 ? -9.09200 -5.54500 59.67900 1.000 58.05808 110 TYR F O 1
ATOM 3352 N N . SER F 1 88 ? -10.69700 -5.68300 58.11200 1.000 54.10667 111 SER F N 1
ATOM 3353 C CA . SER F 1 88 ? -11.17400 -6.94800 58.64800 1.000 55.92483 111 SER F CA 1
ATOM 3354 C C . SER F 1 88 ? -10.17800 -8.07400 58.37800 1.000 58.99889 111 SER F C 1
ATOM 3355 O O . SER F 1 88 ? -10.01900 -8.98000 59.20600 1.000 60.45464 111 SER F O 1
ATOM 3358 N N . ASP F 1 89 ? -9.46200 -8.01700 57.24800 1.000 61.07923 112 ASP F N 1
ATOM 3359 C CA . ASP F 1 89 ? -8.55200 -9.15400 57.10000 1.000 61.54102 112 ASP F CA 1
ATOM 3360 C C . ASP F 1 89 ? -7.25400 -8.95700 57.93200 1.000 61.15857 112 ASP F C 1
ATOM 3361 O O . ASP F 1 89 ? -6.26200 -9.67300 57.71800 1.000 69.20449 112 ASP F O 1
ATOM 3366 N N . LEU F 1 90 ? -7.22300 -7.98200 58.84200 1.000 62.00969 113 LEU F N 1
ATOM 3367 C CA . LEU F 1 90 ? -6.18100 -7.91600 59.85200 1.000 62.81451 113 LEU F CA 1
ATOM 3368 C C . LEU F 1 90 ? -6.55600 -8.65700 61.12300 1.000 67.19100 113 LEU F C 1
ATOM 3369 O O . LEU F 1 90 ? -5.68600 -8.89500 61.96700 1.000 70.21124 113 LEU F O 1
ATOM 3374 N N . PHE F 1 91 ? -7.82300 -9.01500 61.28600 1.000 69.23900 114 PHE F N 1
ATOM 3375 C CA . PHE F 1 91 ? -8.23400 -9.80500 62.43400 1.000 68.63260 114 PHE F CA 1
ATOM 3376 C C . PHE F 1 91 ? -8.74800 -11.15800 61.95600 1.000 74.52868 114 PHE F C 1
ATOM 3377 O O . PHE F 1 91 ? -9.84300 -11.58700 62.34200 1.000 79.93559 114 PHE F O 1
ATOM 3385 N N . PHE F 1 92 ? -7.96300 -11.83000 61.11300 1.000 72.84743 115 PHE F N 1
ATOM 3386 C CA . PHE F 1 92 ? -8.36500 -13.10200 60.51700 1.000 76.04907 115 PHE F CA 1
ATOM 3387 C C . PHE F 1 92 ? -7.21400 -14.10800 60.51800 1.000 81.14963 115 PHE F C 1
ATOM 3388 O O . PHE F 1 92 ? -6.13100 -13.83300 61.0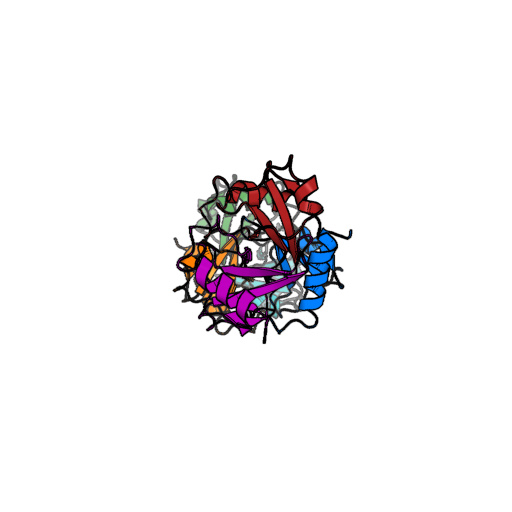4400 1.000 87.24518 115 PHE F O 1
#